Protein AF-A0A815CXD6-F1 (afdb_monomer_lite)

Structure (mmCIF, N/CA/C/O backbone):
data_AF-A0A815CXD6-F1
#
_entry.id   AF-A0A815CXD6-F1
#
loop_
_atom_site.group_PDB
_atom_site.id
_atom_site.type_symbol
_atom_site.label_atom_id
_atom_site.label_alt_id
_atom_site.label_comp_id
_atom_site.label_asym_id
_atom_site.label_entity_id
_atom_site.label_seq_id
_atom_site.pdbx_PDB_ins_code
_atom_site.Cartn_x
_atom_site.Cartn_y
_atom_site.Cartn_z
_atom_site.occupancy
_atom_site.B_iso_or_equiv
_atom_site.auth_seq_id
_atom_site.auth_comp_id
_atom_site.auth_asym_id
_atom_site.auth_atom_id
_atom_site.pdbx_PDB_model_num
ATOM 1 N N . MET A 1 1 ? 23.752 -20.949 32.524 1.00 29.34 1 MET A N 1
ATOM 2 C CA . MET A 1 1 ? 23.298 -20.102 31.402 1.00 29.34 1 MET A CA 1
ATOM 3 C C . MET A 1 1 ? 23.365 -18.663 31.886 1.00 29.34 1 MET A C 1
ATOM 5 O O . MET A 1 1 ? 22.862 -18.425 32.980 1.00 29.34 1 MET A O 1
ATOM 9 N N . PRO A 1 2 ? 24.076 -17.750 31.206 1.00 28.73 2 PRO A N 1
ATOM 10 C CA . PRO A 1 2 ? 24.090 -16.355 31.625 1.00 28.73 2 PRO A CA 1
ATOM 11 C C . PRO A 1 2 ? 22.700 -15.766 31.367 1.00 28.73 2 PRO A C 1
ATOM 13 O O . PRO A 1 2 ? 22.120 -16.030 30.318 1.00 28.73 2 PRO A O 1
ATOM 16 N N . LYS A 1 3 ? 22.155 -15.045 32.352 1.00 33.88 3 LYS A N 1
ATOM 17 C CA . LYS A 1 3 ? 20.887 -14.315 32.231 1.00 33.88 3 LYS A CA 1
ATOM 18 C C . LYS A 1 3 ? 21.016 -13.353 31.048 1.00 33.88 3 LYS A C 1
ATOM 20 O O . LYS A 1 3 ? 21.964 -12.574 31.011 1.00 33.88 3 LYS A O 1
ATOM 25 N N . THR A 1 4 ? 20.135 -13.494 30.066 1.00 35.34 4 THR A N 1
ATOM 26 C CA . THR A 1 4 ? 20.220 -12.826 28.762 1.00 35.34 4 THR A CA 1
ATOM 27 C C . THR A 1 4 ? 19.544 -11.453 28.737 1.00 35.34 4 THR A C 1
ATOM 29 O O . THR A 1 4 ? 19.610 -10.764 27.724 1.00 35.34 4 THR A O 1
ATOM 32 N N . ASP A 1 5 ? 18.978 -11.010 29.858 1.00 40.34 5 ASP A N 1
ATOM 33 C CA . ASP A 1 5 ? 18.515 -9.641 30.060 1.00 40.34 5 ASP A CA 1
ATOM 34 C C . ASP A 1 5 ? 19.597 -8.790 30.740 1.00 40.34 5 ASP A C 1
ATOM 36 O O . ASP A 1 5 ? 20.300 -9.237 31.655 1.00 40.34 5 ASP A O 1
ATOM 40 N N . VAL A 1 6 ? 19.720 -7.532 30.311 1.00 39.19 6 VAL A N 1
ATOM 41 C CA . VAL A 1 6 ? 20.547 -6.533 30.996 1.00 39.19 6 VAL A CA 1
ATOM 42 C C . VAL A 1 6 ? 20.030 -6.398 32.431 1.00 39.19 6 VAL A C 1
ATOM 44 O O . VAL A 1 6 ? 18.882 -6.019 32.662 1.00 39.19 6 VAL A O 1
ATOM 47 N N . VAL A 1 7 ? 20.877 -6.737 33.404 1.00 36.12 7 VAL A N 1
ATOM 48 C CA . VAL A 1 7 ? 20.556 -6.674 34.834 1.00 36.12 7 VAL A CA 1
ATOM 49 C C . VAL A 1 7 ? 20.125 -5.247 35.193 1.00 36.12 7 VAL A C 1
ATOM 51 O O . VAL A 1 7 ? 20.960 -4.346 35.204 1.00 36.12 7 VAL A O 1
ATOM 54 N N . GLY A 1 8 ? 18.838 -5.049 35.504 1.00 39.97 8 GLY A N 1
ATOM 55 C CA . GLY A 1 8 ? 18.313 -3.785 36.041 1.00 39.97 8 GLY A CA 1
ATOM 56 C C . GLY A 1 8 ? 17.145 -3.126 35.294 1.00 39.97 8 GLY A C 1
ATOM 57 O O . GLY A 1 8 ? 16.756 -2.034 35.699 1.00 39.97 8 GLY A O 1
ATOM 58 N N . HIS A 1 9 ? 16.582 -3.736 34.243 1.00 45.97 9 HIS A N 1
ATOM 59 C CA . HIS A 1 9 ? 15.453 -3.146 33.488 1.00 45.97 9 HIS A CA 1
ATOM 60 C C . HIS A 1 9 ? 14.089 -3.804 33.716 1.00 45.97 9 HIS A C 1
ATOM 62 O O . HIS A 1 9 ? 13.061 -3.250 33.310 1.00 45.97 9 HIS A O 1
ATOM 68 N N . ASP A 1 10 ? 14.065 -4.945 34.397 1.00 51.41 10 ASP A N 1
ATOM 69 C CA . ASP A 1 10 ? 12.816 -5.543 34.840 1.00 51.41 10 ASP A CA 1
ATOM 70 C C . ASP A 1 10 ? 12.321 -4.787 36.075 1.00 51.41 10 ASP A C 1
ATOM 72 O O . ASP A 1 10 ? 13.105 -4.453 36.973 1.00 51.41 10 ASP A O 1
ATOM 76 N N . ILE A 1 11 ? 11.017 -4.511 36.133 1.00 49.50 11 ILE A N 1
ATOM 77 C CA . ILE A 1 11 ? 10.385 -4.037 37.367 1.00 49.50 11 ILE A CA 1
ATOM 78 C C . ILE A 1 11 ? 10.562 -5.176 38.374 1.00 49.50 11 ILE A C 1
ATOM 80 O O . ILE A 1 11 ? 9.882 -6.198 38.295 1.00 49.50 11 ILE A O 1
ATOM 84 N N . ALA A 1 12 ? 11.564 -5.052 39.248 1.00 52.66 12 ALA A N 1
ATOM 85 C CA . ALA A 1 12 ? 11.880 -6.063 40.247 1.00 52.66 12 ALA A CA 1
ATOM 86 C C . ALA A 1 12 ? 10.606 -6.417 41.035 1.00 52.66 12 ALA A C 1
ATOM 88 O O . ALA A 1 12 ? 9.810 -5.518 41.284 1.00 52.66 12 ALA A O 1
ATOM 89 N N . TYR A 1 13 ? 10.461 -7.694 41.426 1.00 55.84 13 TYR A N 1
ATOM 90 C CA . TYR A 1 13 ? 9.370 -8.311 42.222 1.00 55.84 13 TYR A CA 1
ATOM 91 C C . TYR A 1 13 ? 8.423 -9.309 41.526 1.00 55.84 13 TYR A C 1
ATOM 93 O O . TYR A 1 13 ? 7.317 -9.529 42.015 1.00 55.84 13 TYR A O 1
ATOM 101 N N . PHE A 1 14 ? 8.854 -10.021 40.482 1.00 56.56 14 PHE A N 1
ATOM 102 C CA . PHE A 1 14 ? 8.150 -11.244 40.067 1.00 56.56 14 PHE A CA 1
ATOM 103 C C . PHE A 1 14 ? 9.027 -12.483 40.276 1.00 56.56 14 PHE A C 1
ATOM 105 O O . PHE A 1 14 ? 10.083 -12.625 39.669 1.00 56.56 14 PHE A O 1
ATOM 112 N N . GLU A 1 15 ? 8.597 -13.384 41.170 1.00 64.12 15 GLU A N 1
ATOM 113 C CA . GLU A 1 15 ? 9.198 -14.716 41.393 1.00 64.12 15 GLU A CA 1
ATOM 114 C C . GLU A 1 15 ? 8.717 -15.732 40.344 1.00 64.12 15 GLU A C 1
ATOM 116 O O . GLU A 1 15 ? 8.432 -16.893 40.643 1.00 64.12 15 GLU A O 1
ATOM 121 N N . CYS A 1 16 ? 8.538 -15.285 39.109 1.00 57.75 16 CYS A N 1
ATOM 122 C CA . CYS A 1 16 ? 7.993 -16.109 38.052 1.00 57.75 16 CYS A CA 1
ATOM 123 C C . CYS A 1 16 ? 8.602 -15.723 36.701 1.00 57.75 16 CYS A C 1
ATOM 125 O O . CYS A 1 16 ? 9.102 -14.613 36.540 1.00 57.75 16 CYS A O 1
ATOM 127 N N . GLY A 1 17 ? 8.559 -16.640 35.734 1.00 58.44 17 GLY A N 1
ATOM 128 C CA . GLY A 1 17 ? 9.066 -16.415 34.376 1.00 58.44 17 GLY A CA 1
ATOM 129 C C . GLY A 1 17 ? 10.146 -17.411 33.963 1.00 58.44 17 GLY A C 1
ATOM 130 O O . GLY A 1 17 ? 10.402 -18.401 34.653 1.00 58.44 17 GLY A O 1
ATOM 131 N N . GLU A 1 18 ? 10.762 -17.186 32.804 1.00 47.06 18 GLU A N 1
ATOM 132 C CA . GLU A 1 18 ? 11.782 -18.091 32.269 1.00 47.06 18 GLU A CA 1
ATOM 133 C C . GLU A 1 18 ? 13.016 -18.123 33.198 1.00 47.06 18 GLU A C 1
ATOM 135 O O . GLU A 1 18 ? 13.682 -17.115 33.423 1.00 47.06 18 GLU A O 1
ATOM 140 N N . GLY A 1 19 ? 13.290 -19.286 33.804 1.00 56.94 19 GLY A N 1
ATOM 141 C CA . GLY A 1 19 ? 14.336 -19.452 34.825 1.00 56.94 19 GLY A CA 1
ATOM 142 C C . GLY A 1 19 ? 13.854 -19.449 36.284 1.00 56.94 19 GLY A C 1
ATOM 143 O O . GLY A 1 19 ? 14.678 -19.657 37.176 1.00 56.94 19 GLY A O 1
ATOM 144 N N . TYR A 1 20 ? 12.551 -19.282 36.535 1.00 56.94 20 TYR A N 1
ATOM 145 C CA . TYR A 1 20 ? 11.912 -19.477 37.843 1.00 56.94 20 TYR A CA 1
ATOM 146 C C . TYR A 1 20 ? 11.121 -20.798 37.876 1.00 56.94 20 TYR A C 1
ATOM 148 O O . TYR A 1 20 ? 10.668 -21.286 36.841 1.00 56.94 20 TYR A O 1
ATOM 156 N N . GLU A 1 21 ? 10.934 -21.392 39.064 1.00 66.06 21 GLU A N 1
ATOM 157 C CA . GLU A 1 21 ? 10.128 -22.623 39.221 1.00 66.06 21 GLU A CA 1
ATOM 158 C C . GLU A 1 21 ? 8.647 -22.405 38.871 1.00 66.06 21 GLU A C 1
ATOM 160 O O . GLU A 1 21 ? 7.937 -23.344 38.505 1.00 66.06 21 GLU A O 1
ATOM 165 N N . ILE A 1 22 ? 8.183 -21.157 38.964 1.00 62.66 22 ILE A N 1
ATOM 166 C CA . ILE A 1 22 ? 6.793 -20.766 38.762 1.00 62.66 22 ILE A CA 1
ATOM 167 C C . ILE A 1 22 ? 6.684 -20.033 37.422 1.00 62.66 22 ILE A C 1
ATOM 169 O O . ILE A 1 22 ? 7.324 -19.005 37.200 1.00 62.66 22 ILE A O 1
ATOM 173 N N . LYS A 1 23 ? 5.845 -20.537 36.510 1.00 63.53 23 LYS A N 1
ATOM 174 C CA . LYS A 1 23 ? 5.443 -19.756 35.331 1.00 63.53 23 LYS A CA 1
ATOM 175 C C . LYS A 1 23 ? 4.596 -18.582 35.788 1.00 63.53 23 LYS A C 1
ATOM 177 O O . LYS A 1 23 ? 3.703 -18.768 36.614 1.00 63.53 23 LYS A O 1
ATOM 182 N N . CYS A 1 24 ? 4.860 -17.396 35.249 1.00 61.81 24 CYS A N 1
ATOM 183 C CA . CYS A 1 24 ? 4.044 -16.256 35.608 1.00 61.81 24 CYS A CA 1
ATOM 184 C C . CYS A 1 24 ? 2.592 -16.470 35.216 1.00 61.81 24 CYS A C 1
ATOM 186 O O . CYS A 1 24 ? 2.272 -16.925 34.119 1.00 61.81 24 CYS A O 1
ATOM 188 N N . ASP A 1 25 ? 1.726 -16.095 36.143 1.00 67.75 25 ASP A N 1
ATOM 189 C CA . ASP A 1 25 ? 0.329 -15.875 35.853 1.00 67.75 25 ASP A CA 1
ATOM 190 C C . ASP A 1 25 ? 0.230 -14.571 35.052 1.00 67.75 25 ASP A C 1
ATOM 192 O O . ASP A 1 25 ? 0.430 -13.477 35.589 1.00 67.75 25 ASP A O 1
ATOM 196 N N . ILE A 1 26 ? -0.009 -14.710 33.747 1.00 59.38 26 ILE A N 1
ATOM 197 C CA . ILE A 1 26 ? -0.112 -13.593 32.800 1.00 59.38 26 ILE A CA 1
ATOM 198 C C . ILE A 1 26 ? -1.175 -12.590 33.264 1.00 59.38 26 ILE A C 1
ATOM 200 O O . ILE A 1 26 ? -0.993 -11.385 33.101 1.00 59.38 26 ILE A O 1
ATOM 204 N N . GLU A 1 27 ? -2.245 -13.057 33.913 1.00 57.31 27 GLU A N 1
ATOM 205 C CA . GLU A 1 27 ? -3.315 -12.190 34.407 1.00 57.31 27 GLU A CA 1
ATOM 206 C C . GLU A 1 27 ? -2.822 -11.302 35.557 1.00 57.31 27 GLU A C 1
ATOM 208 O O . GLU A 1 27 ? -3.130 -10.111 35.604 1.00 57.31 27 GLU A O 1
ATOM 213 N N . LYS A 1 28 ? -1.989 -11.845 36.455 1.00 66.50 28 LYS A N 1
ATOM 214 C CA . LYS A 1 28 ? -1.384 -11.071 37.554 1.00 66.50 28 LYS A CA 1
ATOM 215 C C . LYS A 1 28 ? -0.347 -10.071 37.062 1.00 66.50 28 LYS A C 1
ATOM 217 O O . LYS A 1 28 ? -0.249 -8.985 37.627 1.00 66.50 28 LYS A O 1
ATOM 222 N N . LEU A 1 29 ? 0.413 -10.420 36.028 1.00 64.38 29 LEU A N 1
ATOM 223 C CA . LEU A 1 29 ? 1.367 -9.504 35.402 1.00 64.38 29 LEU A CA 1
ATOM 224 C C . LEU A 1 29 ? 0.674 -8.358 34.683 1.00 64.38 29 LEU A C 1
ATOM 226 O O . LEU A 1 29 ? 1.080 -7.213 34.857 1.00 64.38 29 LEU A O 1
ATOM 230 N N . ALA A 1 30 ? -0.384 -8.654 33.927 1.00 59.25 30 ALA A N 1
ATOM 231 C CA . ALA A 1 30 ? -1.203 -7.635 33.290 1.00 59.25 30 ALA A CA 1
ATOM 232 C C . ALA A 1 30 ? -1.804 -6.686 34.333 1.00 59.25 30 ALA A C 1
ATOM 234 O O . ALA A 1 30 ? -1.661 -5.471 34.215 1.00 59.25 30 ALA A O 1
ATOM 235 N N . ALA A 1 31 ? -2.385 -7.238 35.405 1.00 60.53 31 ALA A N 1
ATOM 236 C CA . ALA A 1 31 ? -2.923 -6.448 36.509 1.00 60.53 31 ALA A CA 1
ATOM 237 C C . ALA A 1 31 ? -1.848 -5.580 37.186 1.00 60.53 31 ALA A C 1
ATOM 239 O O . ALA A 1 31 ? -2.080 -4.402 37.452 1.00 60.53 31 ALA A O 1
ATOM 240 N N . HIS A 1 32 ? -0.654 -6.129 37.430 1.00 67.44 32 HIS A N 1
ATOM 241 C CA . HIS A 1 32 ? 0.437 -5.367 38.031 1.00 67.44 32 HIS A CA 1
ATOM 242 C C . HIS A 1 32 ? 0.957 -4.266 37.108 1.00 67.44 32 HIS A C 1
ATOM 244 O O . HIS A 1 32 ? 1.178 -3.149 37.573 1.00 67.44 32 HIS A O 1
ATOM 250 N N . CYS A 1 33 ? 1.129 -4.564 35.818 1.00 59.97 33 CYS A N 1
ATOM 251 C CA . CYS A 1 33 ? 1.546 -3.583 34.826 1.00 59.97 33 CYS A CA 1
ATOM 252 C C . CYS A 1 33 ? 0.577 -2.398 34.794 1.00 59.97 33 CYS A C 1
ATOM 254 O O . CYS A 1 33 ? 1.010 -1.257 34.843 1.00 59.97 33 CYS A O 1
ATOM 256 N N . ASN A 1 34 ? -0.729 -2.658 34.832 1.00 55.09 34 ASN A N 1
ATOM 257 C CA . ASN A 1 34 ? -1.733 -1.595 34.834 1.00 55.09 34 ASN A CA 1
ATOM 258 C C . ASN A 1 34 ? -1.707 -0.746 36.108 1.00 55.09 34 ASN A C 1
ATOM 260 O O . ASN A 1 34 ? -1.761 0.477 36.032 1.00 55.09 34 ASN A O 1
ATOM 264 N N . SER A 1 35 ? -1.534 -1.378 37.272 1.00 60.22 35 SER A N 1
ATOM 265 C CA . SER A 1 35 ? -1.425 -0.659 38.549 1.00 60.22 35 SER A CA 1
ATOM 266 C C . SER A 1 35 ? -0.130 0.152 38.699 1.00 60.22 35 SER A C 1
ATOM 268 O O . SER A 1 35 ? 0.012 0.935 39.639 1.00 60.22 35 SER A O 1
ATOM 270 N N . ASN A 1 36 ? 0.842 -0.057 37.806 1.00 61.88 36 ASN A N 1
ATOM 271 C CA . ASN A 1 36 ? 2.156 0.550 37.878 1.00 61.88 36 ASN A CA 1
ATOM 272 C C . ASN A 1 36 ? 2.325 1.585 36.751 1.00 61.88 36 ASN A C 1
ATOM 274 O O . ASN A 1 36 ? 2.542 1.196 35.604 1.00 61.88 36 ASN A O 1
ATOM 278 N N . PRO A 1 37 ? 2.325 2.899 37.049 1.00 61.28 37 PRO A N 1
ATOM 279 C CA . PRO A 1 37 ? 2.443 3.945 36.026 1.00 61.28 37 PRO A CA 1
ATOM 280 C C . PRO A 1 37 ? 3.774 3.911 35.253 1.00 61.28 37 PRO A C 1
ATOM 282 O O . PRO A 1 37 ? 3.912 4.586 34.237 1.00 61.28 37 PRO A O 1
ATOM 285 N N . TYR A 1 38 ? 4.755 3.131 35.719 1.00 61.69 38 TYR A N 1
ATOM 286 C CA . TYR A 1 38 ? 6.050 2.933 35.066 1.00 61.69 38 TYR A CA 1
ATOM 287 C C . TYR A 1 38 ? 6.110 1.676 34.188 1.00 61.69 38 TYR A C 1
ATOM 289 O O . TYR A 1 38 ? 7.136 1.421 33.550 1.00 61.69 38 TYR A O 1
ATOM 297 N N . CYS A 1 39 ? 5.053 0.859 34.169 1.00 58.56 39 CYS A N 1
ATOM 298 C CA . CYS A 1 39 ? 5.002 -0.307 33.306 1.00 58.56 39 CYS A CA 1
ATOM 299 C C . CYS A 1 39 ? 4.471 0.060 31.923 1.00 58.56 39 CYS A C 1
ATOM 301 O O . CYS A 1 39 ? 3.381 0.605 31.771 1.00 58.56 39 CYS A O 1
ATOM 303 N N . HIS A 1 40 ? 5.237 -0.292 30.892 1.00 55.28 40 HIS A N 1
ATOM 304 C CA . HIS A 1 40 ? 4.856 -0.055 29.501 1.00 55.28 40 HIS A CA 1
ATOM 305 C C . HIS A 1 40 ? 4.487 -1.340 28.748 1.00 55.28 40 HIS A C 1
ATOM 307 O O . HIS A 1 40 ? 4.209 -1.272 27.549 1.00 55.28 40 HIS A O 1
ATOM 313 N N . GLY A 1 41 ? 4.508 -2.491 29.426 1.00 60.03 41 GLY A N 1
ATOM 314 C CA . GLY A 1 41 ? 4.134 -3.804 28.904 1.00 60.03 41 GLY A CA 1
ATOM 315 C C . GLY A 1 41 ? 4.910 -4.947 29.574 1.00 60.03 41 GLY A C 1
ATOM 316 O O . GLY A 1 41 ? 5.783 -4.728 30.415 1.00 60.03 41 GLY A O 1
ATOM 317 N N . PHE A 1 42 ? 4.605 -6.179 29.177 1.00 56.62 42 PHE A N 1
ATOM 318 C CA . PHE A 1 42 ? 5.307 -7.402 29.579 1.00 56.62 42 PHE A CA 1
ATOM 319 C C . PHE A 1 42 ? 5.394 -8.363 28.386 1.00 56.62 42 PHE A C 1
ATOM 321 O O . PHE A 1 42 ? 4.551 -8.299 27.493 1.00 56.62 42 PHE A O 1
ATOM 328 N N . ASN A 1 43 ? 6.411 -9.226 28.357 1.00 55.25 43 ASN A N 1
ATOM 329 C CA . ASN A 1 43 ? 6.561 -10.273 27.335 1.00 55.25 43 ASN A CA 1
ATOM 330 C C . ASN A 1 43 ? 5.853 -11.585 27.758 1.00 55.25 43 ASN A C 1
ATOM 332 O O . ASN A 1 43 ? 5.420 -11.708 28.906 1.00 55.25 43 ASN A O 1
ATOM 336 N N . THR A 1 44 ? 5.733 -12.589 26.872 1.00 51.38 44 THR A N 1
ATOM 337 C CA . THR A 1 44 ? 5.054 -13.865 27.212 1.00 51.38 44 THR A CA 1
ATOM 338 C C . THR A 1 44 ? 5.831 -14.687 28.238 1.00 51.38 44 THR A C 1
ATOM 340 O O . THR A 1 44 ? 5.253 -15.502 28.960 1.00 51.38 44 THR A O 1
ATOM 343 N N . ASN A 1 45 ? 7.125 -14.401 28.376 1.00 53.38 45 ASN A N 1
ATOM 344 C CA . ASN A 1 45 ? 7.973 -14.902 29.453 1.00 53.38 45 ASN A CA 1
ATOM 345 C C . ASN A 1 45 ? 7.676 -14.282 30.828 1.00 53.38 45 ASN A C 1
ATOM 347 O O . ASN A 1 45 ? 8.202 -14.754 31.836 1.00 53.38 45 ASN A O 1
ATOM 351 N N . GLY A 1 46 ? 6.816 -13.268 30.889 1.00 49.94 46 GLY A N 1
ATOM 352 C CA . GLY A 1 46 ? 6.325 -12.679 32.121 1.00 49.94 46 GLY A CA 1
ATOM 353 C C . GLY A 1 46 ? 7.229 -11.623 32.755 1.00 49.94 46 GLY A C 1
ATOM 354 O O . GLY A 1 46 ? 7.061 -11.289 33.925 1.00 49.94 46 GLY A O 1
ATOM 355 N N . LEU A 1 47 ? 8.180 -11.079 31.999 1.00 55.38 47 LEU A N 1
ATOM 356 C CA . LEU A 1 47 ? 9.030 -9.983 32.449 1.00 55.38 47 LEU A CA 1
ATOM 357 C C . LEU A 1 47 ? 8.364 -8.646 32.114 1.00 55.38 47 LEU A C 1
ATOM 359 O O . LEU A 1 47 ? 8.121 -8.332 30.946 1.00 55.38 47 LEU A O 1
ATOM 363 N N . LEU A 1 48 ? 8.079 -7.854 33.149 1.00 49.09 48 LEU A N 1
ATOM 364 C CA . LEU A 1 48 ? 7.609 -6.475 33.020 1.00 49.09 48 LEU A CA 1
ATOM 365 C C . LEU A 1 48 ? 8.748 -5.591 32.524 1.00 49.09 48 LEU A C 1
ATOM 367 O O . LEU A 1 48 ? 9.802 -5.529 33.160 1.00 49.09 48 LEU A O 1
ATOM 371 N N . LYS A 1 49 ? 8.523 -4.862 31.432 1.00 54.88 49 LYS A N 1
ATOM 372 C CA . LYS A 1 49 ? 9.511 -3.932 30.885 1.00 54.88 49 LYS A CA 1
ATOM 373 C C . LYS A 1 49 ? 9.165 -2.505 31.313 1.00 54.88 49 LYS A C 1
ATOM 375 O O . LYS A 1 49 ? 8.061 -2.011 31.068 1.00 54.88 49 LYS A O 1
ATOM 380 N N . SER A 1 50 ? 10.126 -1.846 31.964 1.00 45.22 50 SER A N 1
ATOM 381 C CA . SER A 1 50 ? 10.069 -0.413 32.274 1.00 45.22 50 SER A CA 1
ATOM 382 C C . SER A 1 50 ? 10.938 0.377 31.299 1.00 45.22 50 SER A C 1
ATOM 384 O O . SER A 1 50 ? 11.988 -0.095 30.864 1.00 45.22 50 SER A O 1
ATOM 386 N N . CYS A 1 51 ? 10.520 1.595 30.956 1.00 43.53 51 CYS A N 1
ATOM 387 C CA . CYS A 1 51 ? 11.377 2.542 30.255 1.00 43.53 51 CYS A CA 1
ATOM 388 C C . CYS A 1 51 ? 12.097 3.368 31.319 1.00 43.53 51 CYS A C 1
ATOM 390 O O . CYS A 1 51 ? 11.631 4.437 31.706 1.00 43.53 51 CYS A O 1
ATOM 392 N N . THR A 1 52 ? 13.220 2.880 31.844 1.00 40.72 52 THR A N 1
ATOM 393 C CA . THR A 1 52 ? 14.086 3.754 32.642 1.00 40.72 52 THR A CA 1
ATOM 394 C C . THR A 1 52 ? 14.722 4.811 31.740 1.00 40.72 52 THR A C 1
ATOM 396 O O . THR A 1 52 ? 15.224 4.501 30.659 1.00 40.72 52 THR A O 1
ATOM 399 N N . SER A 1 53 ? 14.698 6.065 32.196 1.00 40.25 53 SER A N 1
ATOM 400 C CA . SER A 1 53 ? 15.344 7.223 31.571 1.00 40.25 53 SER A CA 1
ATOM 401 C C . SER A 1 53 ? 16.797 6.908 31.195 1.00 40.25 53 SER A C 1
ATOM 403 O O . SER A 1 53 ? 17.618 6.650 32.076 1.00 40.25 53 SER A O 1
ATOM 405 N N . GLY A 1 54 ? 17.101 6.909 29.897 1.00 44.44 54 GLY A N 1
ATOM 406 C CA . GLY A 1 54 ? 18.418 6.559 29.351 1.00 44.44 54 GLY A CA 1
ATOM 407 C C . GLY A 1 54 ? 18.359 5.745 28.056 1.00 44.44 54 GLY A C 1
ATOM 408 O O . GLY A 1 54 ? 19.368 5.607 27.372 1.00 44.44 54 GLY A O 1
ATOM 409 N N . CYS A 1 55 ? 17.184 5.233 27.683 1.00 42.47 55 CYS A N 1
ATOM 410 C CA . CYS A 1 55 ? 16.950 4.655 26.363 1.00 42.47 55 CYS A CA 1
ATOM 411 C C . CYS A 1 55 ? 16.638 5.761 25.347 1.00 42.47 55 CYS A C 1
ATOM 413 O O . CYS A 1 55 ? 15.492 5.930 24.934 1.00 42.47 55 CYS A O 1
ATOM 415 N N . ASP A 1 56 ? 17.657 6.528 24.963 1.00 40.16 56 ASP A N 1
ATOM 416 C CA . ASP A 1 56 ? 17.549 7.487 23.865 1.00 40.16 56 ASP A CA 1
ATOM 417 C C . ASP A 1 56 ? 17.326 6.725 22.546 1.00 40.16 56 ASP A C 1
ATOM 419 O O . ASP A 1 56 ? 18.268 6.239 21.927 1.00 40.16 56 ASP A O 1
ATOM 423 N N . VAL A 1 57 ? 16.046 6.562 22.189 1.00 43.50 57 VAL A N 1
ATOM 424 C CA . VAL A 1 57 ? 15.405 6.528 20.849 1.00 43.50 57 VAL A CA 1
ATOM 425 C C . VAL A 1 57 ? 15.986 5.592 19.761 1.00 43.50 57 VAL A C 1
ATOM 427 O O . VAL A 1 57 ? 15.468 5.536 18.653 1.00 43.50 57 VAL A O 1
ATOM 430 N N . GLY A 1 58 ? 17.021 4.802 20.034 1.00 41.16 58 GLY A N 1
ATOM 431 C CA . GLY A 1 58 ? 17.778 4.121 18.983 1.00 41.16 58 GLY A CA 1
ATOM 432 C C . GLY A 1 58 ? 17.382 2.674 18.718 1.00 41.16 58 GLY A C 1
ATOM 433 O O . GLY A 1 58 ? 16.981 2.336 17.612 1.00 41.16 58 GLY A O 1
ATOM 434 N N . CYS A 1 59 ? 17.578 1.779 19.686 1.00 38.16 59 CYS A N 1
ATOM 435 C CA . CYS A 1 59 ? 17.614 0.332 19.430 1.00 38.16 59 CYS A CA 1
ATOM 436 C C . CYS A 1 59 ? 17.418 -0.474 20.725 1.00 38.16 59 CYS A C 1
ATOM 438 O O . CYS A 1 59 ? 18.262 -1.293 21.082 1.00 38.16 59 CYS A O 1
ATOM 440 N N . CYS A 1 60 ? 16.319 -0.287 21.457 1.00 36.09 60 CYS A N 1
ATOM 441 C CA . CYS A 1 60 ? 15.997 -1.193 22.569 1.00 36.09 60 CYS A CA 1
ATOM 442 C C . CYS A 1 60 ? 15.408 -2.523 22.079 1.00 36.09 60 CYS A C 1
ATOM 444 O O . CYS A 1 60 ? 14.365 -2.930 22.567 1.00 36.09 60 CYS A O 1
ATOM 446 N N . TYR A 1 61 ? 16.067 -3.189 21.128 1.00 44.31 61 TYR A N 1
ATOM 447 C CA . TYR A 1 61 ? 15.857 -4.606 20.831 1.00 44.31 61 TYR A CA 1
ATOM 448 C C . TYR A 1 61 ? 17.180 -5.207 20.352 1.00 44.31 61 TYR A C 1
ATOM 450 O O . TYR A 1 61 ? 17.579 -5.046 19.200 1.00 44.31 61 TYR A O 1
ATOM 458 N N . ASP A 1 62 ? 17.865 -5.911 21.250 1.00 38.94 62 ASP A N 1
ATOM 459 C CA . ASP A 1 62 ? 18.816 -6.940 20.848 1.00 38.94 62 ASP A CA 1
ATOM 460 C C . ASP A 1 62 ? 17.992 -8.074 20.216 1.00 38.94 62 ASP A C 1
ATOM 462 O O . ASP A 1 62 ? 17.276 -8.810 20.893 1.00 38.94 62 ASP A O 1
ATOM 466 N N . VAL A 1 63 ? 18.026 -8.148 18.885 1.00 35.91 63 VAL A N 1
ATOM 467 C CA . VAL A 1 63 ? 17.223 -9.027 18.009 1.00 35.91 63 VAL A CA 1
ATOM 468 C C . VAL A 1 63 ? 17.551 -10.522 18.158 1.00 35.91 63 VAL A C 1
ATOM 470 O O . VAL A 1 63 ? 17.167 -11.340 17.324 1.00 35.91 63 VAL A O 1
ATOM 473 N N . THR A 1 64 ? 18.269 -10.904 19.211 1.00 34.88 64 THR A N 1
ATOM 474 C CA . THR A 1 64 ? 18.607 -12.296 19.518 1.00 34.88 64 THR A CA 1
ATOM 475 C C . THR A 1 64 ? 17.599 -12.986 20.439 1.00 34.88 64 THR A C 1
ATOM 477 O O . THR A 1 64 ? 17.738 -14.185 20.677 1.00 34.88 64 THR A O 1
ATOM 480 N N . GLN A 1 65 ? 16.573 -12.285 20.936 1.00 38.78 65 GLN A N 1
ATOM 481 C CA . GLN A 1 65 ? 15.603 -12.849 21.880 1.00 38.78 65 GLN A CA 1
ATOM 482 C C . GLN A 1 65 ? 14.155 -12.604 21.439 1.00 38.78 65 GLN A C 1
ATOM 484 O O . GLN A 1 65 ? 13.791 -11.508 21.021 1.00 38.78 65 GLN A O 1
ATOM 489 N N . ASN A 1 66 ? 13.364 -13.679 21.500 1.00 34.94 66 ASN A N 1
ATOM 490 C CA . ASN A 1 66 ? 11.983 -13.808 21.036 1.00 34.94 66 ASN A CA 1
ATOM 491 C C . ASN A 1 66 ? 11.125 -12.578 21.380 1.00 34.94 66 ASN A C 1
ATOM 493 O O . ASN A 1 66 ? 10.857 -12.293 22.547 1.00 34.94 66 ASN A O 1
ATOM 497 N N . ALA A 1 67 ? 10.702 -11.843 20.349 1.00 35.06 67 ALA A N 1
ATOM 498 C CA . ALA A 1 67 ? 9.785 -10.722 20.486 1.00 35.06 67 ALA A CA 1
ATOM 499 C C . ALA A 1 67 ? 8.370 -11.255 20.736 1.00 35.06 67 ALA A C 1
ATOM 501 O O . ALA A 1 67 ? 7.634 -11.585 19.808 1.00 35.06 67 ALA A O 1
ATOM 502 N N . ASP A 1 68 ? 8.018 -11.366 22.007 1.00 38.44 68 ASP A N 1
ATOM 503 C CA . ASP A 1 68 ? 6.677 -11.722 22.440 1.00 38.44 68 ASP A CA 1
ATOM 504 C C . ASP A 1 68 ? 5.720 -10.520 22.447 1.00 38.44 68 ASP A C 1
ATOM 506 O O . ASP A 1 68 ? 6.130 -9.367 22.585 1.00 38.44 68 ASP A O 1
ATOM 510 N N . LEU A 1 69 ? 4.425 -10.825 22.335 1.00 40.28 69 LEU A N 1
ATOM 511 C CA . LEU A 1 69 ? 3.289 -9.903 22.311 1.00 40.28 69 LEU A CA 1
ATOM 512 C C . LEU A 1 69 ? 3.198 -9.054 23.596 1.00 40.28 69 LEU A C 1
ATOM 514 O O . LEU A 1 69 ? 3.059 -9.595 24.691 1.00 40.28 69 LEU A O 1
ATOM 518 N N . TYR A 1 70 ? 3.210 -7.726 23.449 1.00 44.12 70 TYR A N 1
ATOM 519 C CA . TYR A 1 70 ? 3.010 -6.766 24.539 1.00 44.12 70 TYR A CA 1
ATOM 520 C C . TYR A 1 70 ? 1.554 -6.277 24.565 1.00 44.12 70 TYR A C 1
ATOM 522 O O . TYR A 1 70 ? 1.060 -5.762 23.564 1.00 44.12 70 TYR A O 1
ATOM 530 N N . ILE A 1 71 ? 0.884 -6.367 25.719 1.00 44.78 71 ILE A N 1
ATOM 531 C CA . ILE A 1 71 ? -0.408 -5.704 25.966 1.00 44.78 71 ILE A CA 1
ATOM 532 C C . ILE A 1 71 ? -0.121 -4.369 26.670 1.00 44.78 71 ILE A C 1
ATOM 534 O O . ILE A 1 71 ? 0.423 -4.357 27.774 1.00 44.78 71 ILE A O 1
ATOM 538 N N . ARG A 1 72 ? -0.450 -3.241 26.027 1.00 46.69 72 ARG A N 1
ATOM 539 C CA . ARG A 1 72 ? -0.392 -1.887 26.615 1.00 46.69 72 ARG A CA 1
ATOM 540 C C . ARG A 1 72 ? -1.788 -1.414 27.035 1.00 46.69 72 ARG A C 1
ATOM 542 O O . ARG A 1 72 ? -2.770 -1.810 26.414 1.00 46.69 72 ARG A O 1
ATOM 549 N N . LYS A 1 73 ? -1.849 -0.506 28.024 1.00 43.66 73 LYS A N 1
ATOM 550 C CA . LYS A 1 73 ? -2.999 0.387 28.295 1.00 43.66 73 LYS A CA 1
ATOM 551 C C . LYS A 1 73 ? -3.297 1.133 26.982 1.00 43.66 73 LYS A C 1
ATOM 553 O O . LYS A 1 73 ? -2.504 1.976 26.566 1.00 43.66 73 LYS A O 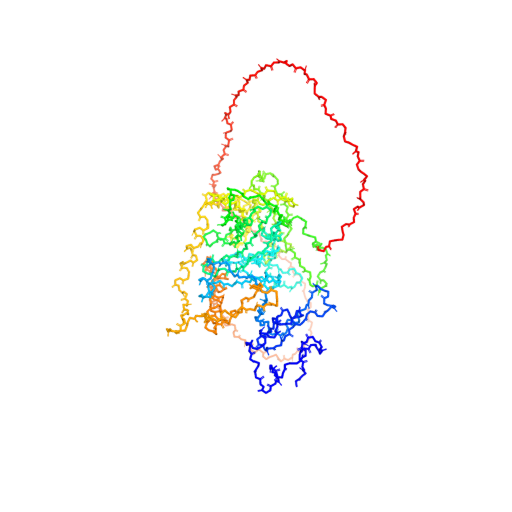1
ATOM 558 N N . GLY A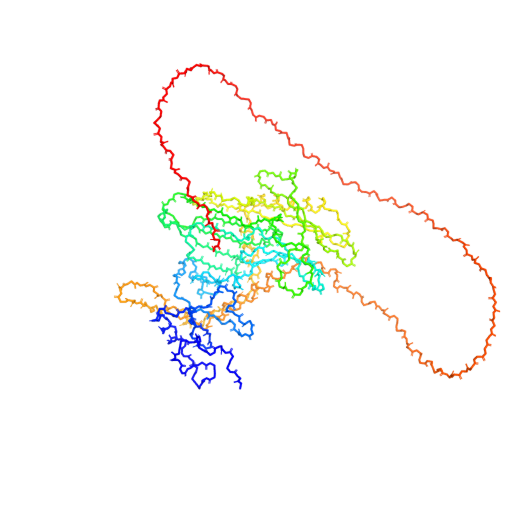 1 74 ? -4.341 0.729 26.263 1.00 53.91 74 GLY A N 1
ATOM 559 C CA . GLY A 1 74 ? -4.649 1.202 24.911 1.00 53.91 74 GLY A CA 1
ATOM 560 C C . GLY A 1 74 ? -6.137 1.486 24.761 1.00 53.91 74 GLY A C 1
ATOM 561 O O . GLY A 1 74 ? -6.949 0.913 25.488 1.00 53.91 74 GLY A O 1
ATOM 562 N N . PHE A 1 75 ? -6.504 2.375 23.832 1.00 66.00 75 PHE A N 1
ATOM 563 C CA . PHE A 1 75 ? -7.916 2.657 23.580 1.00 66.00 75 PHE A CA 1
ATOM 564 C C . PHE A 1 75 ? -8.627 1.399 23.085 1.00 66.00 75 PHE A C 1
ATOM 566 O O . PHE A 1 75 ? -8.035 0.535 22.418 1.00 66.00 75 PHE A O 1
ATOM 573 N N . LEU A 1 76 ? -9.922 1.331 23.382 1.00 77.81 76 LEU A N 1
ATOM 574 C CA . LEU A 1 76 ? -10.779 0.275 22.876 1.00 77.81 76 LEU A CA 1
ATOM 575 C C . LEU A 1 76 ? -10.713 0.223 21.353 1.00 77.81 76 LEU A C 1
ATOM 577 O O . LEU A 1 76 ? -10.733 1.273 20.703 1.00 77.81 76 LEU A O 1
ATOM 581 N N . PRO A 1 77 ? -10.631 -0.983 20.771 1.00 86.94 77 PRO A N 1
ATOM 582 C CA . PRO A 1 77 ? -10.767 -1.100 19.338 1.00 86.94 77 PRO A CA 1
ATOM 583 C C . PRO A 1 77 ? -12.132 -0.554 18.906 1.00 86.94 77 PRO A C 1
ATOM 585 O O . PRO A 1 77 ? -13.102 -0.666 19.660 1.00 86.94 77 PRO A O 1
ATOM 588 N N . PRO A 1 78 ? -12.238 -0.008 17.687 1.00 91.38 78 PRO A N 1
ATOM 589 C CA . PRO A 1 78 ? -13.523 0.422 17.167 1.00 91.38 78 PRO A CA 1
ATOM 590 C C . PRO A 1 78 ? -14.557 -0.710 17.179 1.00 91.38 78 PRO A C 1
ATOM 592 O O . PRO A 1 78 ? -14.225 -1.857 16.868 1.00 91.38 78 PRO A O 1
ATOM 595 N N . ASP A 1 79 ? -15.816 -0.385 17.478 1.00 90.50 79 ASP A N 1
ATOM 596 C CA . ASP A 1 79 ? -16.888 -1.382 17.614 1.00 90.50 79 ASP A CA 1
ATOM 597 C C . ASP A 1 79 ? -17.045 -2.266 16.370 1.00 90.50 79 ASP A C 1
ATOM 599 O O . ASP A 1 79 ? -17.264 -3.474 16.462 1.00 90.50 79 ASP A O 1
ATOM 603 N N . ASP A 1 80 ? -16.878 -1.681 15.183 1.00 94.06 80 ASP A N 1
ATOM 604 C CA . ASP A 1 80 ? -16.960 -2.392 13.910 1.00 94.06 80 ASP A CA 1
ATOM 605 C C . ASP A 1 80 ? -15.747 -3.301 13.634 1.00 94.06 80 ASP A C 1
ATOM 607 O O . ASP A 1 80 ? -15.812 -4.156 12.751 1.00 94.06 80 ASP A O 1
ATOM 611 N N . TRP A 1 81 ? -14.657 -3.167 14.398 1.00 93.94 81 TRP A N 1
ATOM 612 C CA . TRP A 1 81 ? -13.494 -4.060 14.350 1.00 93.94 81 TRP A CA 1
ATOM 613 C C . TRP A 1 81 ? -13.576 -5.189 15.372 1.00 93.94 81 TRP A C 1
ATOM 615 O O . TRP A 1 81 ? -12.906 -6.203 15.184 1.00 93.94 81 TRP A O 1
ATOM 625 N N . LEU A 1 82 ? -14.401 -5.066 16.419 1.00 88.31 82 LEU A N 1
ATOM 626 C CA . LEU A 1 82 ? -14.490 -6.057 17.498 1.00 88.31 82 LEU A CA 1
ATOM 627 C C . LEU A 1 82 ? -14.733 -7.471 16.974 1.00 88.31 82 LEU A C 1
ATOM 629 O O . LEU A 1 82 ? -14.094 -8.413 17.431 1.00 88.31 82 LEU A O 1
ATOM 633 N N . ASN A 1 83 ? -15.621 -7.634 15.992 1.00 89.38 83 ASN A N 1
ATOM 634 C CA . ASN A 1 83 ? -15.869 -8.950 15.413 1.00 89.38 83 ASN A CA 1
ATOM 635 C C . ASN A 1 83 ? -14.629 -9.507 14.697 1.00 89.38 83 ASN A C 1
ATOM 637 O O . ASN A 1 83 ? -14.296 -10.675 14.873 1.00 89.38 83 ASN A O 1
ATOM 641 N N . ASP A 1 84 ? -13.930 -8.693 13.907 1.00 91.69 84 ASP A N 1
ATOM 642 C CA . ASP A 1 84 ? -12.724 -9.138 13.204 1.00 91.69 84 ASP A CA 1
ATOM 643 C C . ASP A 1 84 ? -11.594 -9.447 14.199 1.00 91.69 84 ASP A C 1
ATOM 645 O O . ASP A 1 84 ? -10.891 -10.442 14.031 1.00 91.69 84 ASP A O 1
ATOM 649 N N . ILE A 1 85 ? -11.457 -8.658 15.270 1.00 88.44 85 ILE A N 1
ATOM 650 C CA . ILE A 1 85 ? -10.487 -8.898 16.349 1.00 88.44 85 ILE A CA 1
ATOM 651 C C . ILE A 1 85 ? -10.807 -10.205 17.052 1.00 88.44 85 ILE A C 1
ATOM 653 O O . ILE A 1 85 ? -9.942 -11.065 17.140 1.00 88.44 85 ILE A O 1
ATOM 657 N N . ASN A 1 86 ? -12.052 -10.391 17.487 1.00 83.88 86 ASN A N 1
ATOM 658 C CA . ASN A 1 86 ? -12.466 -11.567 18.247 1.00 83.88 86 ASN A CA 1
ATOM 659 C C . ASN A 1 86 ? -12.363 -12.866 17.441 1.00 83.88 86 ASN A C 1
ATOM 661 O O . ASN A 1 86 ? -12.278 -13.927 18.043 1.00 83.88 86 ASN A O 1
ATOM 665 N N . ASN A 1 87 ? -12.345 -12.794 16.108 1.00 86.75 87 ASN A N 1
ATOM 666 C CA . ASN A 1 87 ? -12.132 -13.944 15.224 1.00 86.75 87 ASN A CA 1
ATOM 667 C C . ASN A 1 87 ? -10.686 -14.036 14.693 1.00 86.75 87 ASN A C 1
ATOM 669 O O . ASN A 1 87 ? -10.410 -14.812 13.780 1.00 86.75 87 ASN A O 1
ATOM 673 N N . GLY A 1 88 ? -9.762 -13.215 15.200 1.00 88.88 88 GLY A N 1
ATOM 674 C CA . GLY A 1 88 ? -8.363 -13.199 14.771 1.00 88.88 88 GLY A CA 1
ATOM 675 C C . GLY A 1 88 ? -8.150 -12.815 13.302 1.00 88.88 88 GLY A C 1
ATOM 676 O O . GLY A 1 88 ? -7.153 -13.215 12.706 1.00 88.88 88 GLY A O 1
ATOM 677 N N . ARG A 1 89 ? -9.083 -12.075 12.690 1.00 93.06 89 ARG A N 1
ATOM 678 C CA . ARG A 1 89 ? -9.052 -11.628 11.280 1.00 93.06 89 ARG A CA 1
ATOM 679 C C . ARG A 1 89 ? -8.316 -10.307 11.069 1.00 93.06 89 ARG A C 1
ATOM 681 O O . ARG A 1 89 ? -8.032 -9.930 9.929 1.00 93.06 89 ARG A O 1
ATOM 688 N N . ILE A 1 90 ? -8.017 -9.605 12.155 1.00 93.75 90 ILE A N 1
ATOM 689 C CA . ILE A 1 90 ? -7.235 -8.373 12.161 1.00 93.75 90 ILE A CA 1
ATOM 690 C C . ILE A 1 90 ? -6.173 -8.448 13.259 1.00 93.75 90 ILE A C 1
ATOM 692 O O . ILE A 1 90 ? -6.440 -8.905 14.374 1.00 93.75 90 ILE A O 1
ATOM 696 N N . LEU A 1 91 ? -4.973 -7.972 12.939 1.00 91.31 91 LEU A N 1
ATOM 697 C CA . LEU A 1 91 ? -3.952 -7.645 13.925 1.00 91.31 91 LEU A CA 1
ATOM 698 C C . LEU A 1 91 ? -4.144 -6.187 14.342 1.00 91.31 91 LEU A C 1
ATOM 700 O O . LEU A 1 91 ? -3.707 -5.284 13.631 1.00 91.31 91 LEU A O 1
ATOM 704 N N . TYR A 1 92 ? -4.858 -5.969 15.445 1.00 90.06 92 TYR A N 1
ATOM 705 C CA . TYR A 1 92 ? -5.111 -4.641 16.004 1.00 90.06 92 TYR A CA 1
ATOM 706 C C . TYR A 1 92 ? -3.975 -4.206 16.928 1.00 90.06 92 TYR A C 1
ATOM 708 O O . TYR A 1 92 ? -3.478 -5.007 17.719 1.00 90.06 92 TYR A O 1
ATOM 716 N N . ALA A 1 93 ? -3.617 -2.925 16.868 1.00 84.50 93 ALA A N 1
ATOM 717 C CA . ALA A 1 93 ? -2.709 -2.314 17.824 1.00 84.50 93 ALA A CA 1
ATOM 718 C C . ALA A 1 93 ? -3.081 -0.856 18.112 1.00 84.50 93 ALA A C 1
ATOM 720 O O . ALA A 1 93 ? -3.402 -0.076 17.204 1.00 84.50 93 ALA A O 1
ATOM 721 N N . ASN A 1 94 ? -3.003 -0.495 19.392 1.00 80.31 94 ASN A N 1
ATOM 722 C CA . ASN A 1 94 ? -3.116 0.873 19.871 1.00 80.31 94 ASN A CA 1
ATOM 723 C C . ASN A 1 94 ? -2.342 1.053 21.200 1.00 80.31 94 ASN A C 1
ATOM 725 O O . ASN A 1 94 ? -2.671 0.367 22.170 1.00 80.31 94 ASN A O 1
ATOM 729 N N . PRO A 1 95 ? -1.327 1.937 21.273 1.00 80.69 95 PRO A N 1
ATOM 730 C CA . PRO A 1 95 ? -0.815 2.757 20.174 1.00 80.69 95 PRO A CA 1
ATOM 731 C C . PRO A 1 95 ? -0.305 1.894 19.020 1.00 80.69 95 PRO A C 1
ATOM 733 O O . PRO A 1 95 ? -0.055 0.697 19.178 1.00 80.69 95 PRO A O 1
ATOM 736 N N . GLU A 1 96 ? -0.191 2.497 17.843 1.00 84.88 96 GLU A N 1
ATOM 737 C CA . GLU A 1 96 ? 0.437 1.825 16.712 1.00 84.88 96 GLU A CA 1
ATOM 738 C C . GLU A 1 96 ? 1.844 1.343 17.096 1.00 84.88 96 GLU A C 1
ATOM 740 O O . GLU A 1 96 ? 2.568 2.059 17.802 1.00 84.88 96 GLU A O 1
ATOM 745 N N . PRO A 1 97 ? 2.243 0.128 16.679 1.00 79.88 97 PRO A N 1
ATOM 746 C CA . PRO A 1 97 ? 3.557 -0.382 17.002 1.00 79.88 97 PRO A CA 1
ATOM 747 C C . PRO A 1 97 ? 4.654 0.508 16.420 1.00 79.88 97 PRO A C 1
ATOM 749 O O . PRO A 1 97 ? 4.490 1.181 15.403 1.00 79.88 97 PRO A O 1
ATOM 752 N N . HIS A 1 98 ? 5.821 0.452 17.056 1.00 78.19 98 HIS A N 1
ATOM 753 C CA . HIS A 1 98 ? 7.025 1.076 16.526 1.00 78.19 98 HIS A CA 1
ATOM 754 C C . HIS A 1 98 ? 7.296 0.602 15.089 1.00 78.19 98 HIS A C 1
ATOM 756 O O . HIS A 1 98 ? 7.002 -0.547 14.755 1.00 78.19 98 HIS A O 1
ATOM 762 N N . PHE A 1 99 ? 7.910 1.449 14.257 1.00 70.38 99 PHE A N 1
ATOM 763 C CA . PHE A 1 99 ? 8.046 1.200 12.815 1.00 70.38 99 PHE A CA 1
ATOM 764 C C . PHE A 1 99 ? 8.705 -0.149 12.463 1.00 70.38 99 PHE A C 1
ATOM 766 O O . PHE A 1 99 ? 8.387 -0.734 11.433 1.00 70.38 99 PHE A O 1
ATOM 773 N N . CYS A 1 100 ? 9.579 -0.677 13.331 1.00 68.81 100 CYS A N 1
ATOM 774 C CA . CYS A 1 100 ? 10.216 -1.993 13.173 1.00 68.81 100 CYS A CA 1
ATOM 775 C C . CYS A 1 100 ? 9.241 -3.181 13.227 1.00 68.81 100 CYS A C 1
ATOM 777 O O . CYS A 1 100 ? 9.590 -4.270 12.783 1.00 68.81 100 CYS A O 1
ATOM 779 N N . PHE A 1 101 ? 8.054 -2.986 13.798 1.00 78.06 101 PHE A N 1
ATOM 780 C CA . PHE A 1 101 ? 7.014 -4.003 13.958 1.00 78.06 101 PHE A CA 1
ATOM 781 C C . PHE A 1 101 ? 5.760 -3.670 13.144 1.00 78.06 101 PHE A C 1
ATOM 783 O O . PHE A 1 101 ? 4.716 -4.296 13.334 1.00 78.06 101 PHE A O 1
ATOM 790 N N . LEU A 1 102 ? 5.840 -2.676 12.253 1.00 85.19 102 LEU A N 1
ATOM 791 C CA . LEU A 1 102 ? 4.759 -2.431 11.315 1.00 85.19 102 LEU A CA 1
ATOM 792 C C . LEU A 1 102 ? 4.634 -3.627 10.360 1.00 85.19 102 LEU A C 1
ATOM 794 O O . LEU A 1 102 ? 5.643 -4.178 9.913 1.00 85.19 102 LEU A O 1
ATOM 798 N N . PRO A 1 103 ? 3.401 -4.052 10.056 1.00 93.06 103 PRO A N 1
ATOM 799 C CA . PRO A 1 103 ? 3.168 -5.211 9.211 1.00 93.06 103 PRO A CA 1
ATOM 800 C C . PRO A 1 103 ? 3.549 -4.928 7.758 1.00 93.06 103 PRO A C 1
ATOM 802 O O . PRO A 1 103 ? 3.491 -3.789 7.297 1.00 93.06 103 PRO A O 1
ATOM 805 N N . GLU A 1 104 ? 3.864 -5.975 7.000 1.00 94.31 104 GLU A N 1
ATOM 806 C CA . GLU A 1 104 ? 4.046 -5.854 5.553 1.00 94.31 104 GLU A CA 1
ATOM 807 C C . GLU A 1 104 ? 2.708 -5.944 4.815 1.00 94.31 104 GLU A C 1
ATOM 809 O O . GLU A 1 104 ? 1.823 -6.732 5.163 1.00 94.31 104 GLU A O 1
ATOM 814 N N . ILE A 1 105 ? 2.588 -5.167 3.743 1.00 96.62 105 ILE A N 1
ATOM 815 C CA . ILE A 1 105 ? 1.532 -5.269 2.740 1.00 96.62 105 ILE A CA 1
ATOM 816 C C . ILE A 1 105 ? 2.141 -5.665 1.399 1.00 96.62 105 ILE A C 1
ATOM 818 O O . ILE A 1 105 ? 3.097 -5.048 0.927 1.00 96.62 105 ILE A O 1
ATOM 822 N N . ALA A 1 106 ? 1.615 -6.737 0.804 1.00 97.50 106 ALA A N 1
ATOM 823 C CA . ALA A 1 106 ? 2.163 -7.342 -0.404 1.00 97.50 106 ALA A CA 1
ATOM 824 C C . ALA A 1 106 ? 1.100 -8.112 -1.205 1.00 97.50 106 ALA A C 1
ATOM 826 O O . ALA A 1 106 ? 0.046 -8.474 -0.684 1.00 97.50 106 ALA A O 1
ATOM 827 N N . ASN A 1 107 ? 1.393 -8.376 -2.478 1.00 97.50 107 ASN A N 1
ATOM 828 C CA . ASN A 1 107 ? 0.563 -9.183 -3.388 1.00 97.50 107 ASN A CA 1
ATOM 829 C C . ASN A 1 107 ? 1.399 -10.163 -4.240 1.00 97.50 107 ASN A C 1
ATOM 831 O O . ASN A 1 107 ? 1.028 -10.536 -5.353 1.00 97.50 107 ASN A O 1
ATOM 835 N N . GLY A 1 108 ? 2.601 -10.483 -3.769 1.00 96.50 108 GLY A N 1
ATOM 836 C CA . GLY A 1 108 ? 3.608 -11.287 -4.446 1.00 96.50 108 GLY A CA 1
ATOM 837 C C . GLY A 1 108 ? 4.454 -10.492 -5.436 1.00 96.50 108 GLY A C 1
ATOM 838 O O . GLY A 1 108 ? 5.650 -10.759 -5.565 1.00 96.50 108 GLY A O 1
ATOM 839 N N . TYR A 1 109 ? 3.872 -9.517 -6.138 1.00 97.19 109 TYR A N 1
ATOM 840 C CA . TYR A 1 109 ? 4.579 -8.692 -7.120 1.00 97.19 109 TYR A CA 1
ATOM 841 C C . TYR A 1 109 ? 5.252 -7.475 -6.477 1.00 97.19 109 TYR A C 1
ATOM 843 O O . TYR A 1 109 ? 6.460 -7.302 -6.645 1.00 97.19 109 TYR A O 1
ATOM 851 N N . LEU A 1 110 ? 4.501 -6.677 -5.719 1.00 97.56 110 LEU A N 1
ATOM 852 C CA . LEU A 1 110 ? 5.009 -5.588 -4.887 1.00 97.56 110 LEU A CA 1
ATOM 853 C C . LEU A 1 110 ? 4.876 -5.953 -3.408 1.00 97.56 110 LEU A C 1
ATOM 855 O O . LEU A 1 110 ? 3.979 -6.703 -3.017 1.00 97.56 110 LEU A O 1
ATOM 859 N N . GLY A 1 111 ? 5.757 -5.389 -2.586 1.00 97.00 111 GLY A N 1
ATOM 860 C CA . GLY A 1 111 ? 5.668 -5.487 -1.135 1.00 97.00 111 GLY A CA 1
ATOM 861 C C . GLY A 1 111 ? 6.368 -4.331 -0.434 1.00 97.00 111 GLY A C 1
ATOM 862 O O . GLY A 1 111 ? 7.393 -3.837 -0.904 1.00 97.00 111 GLY A O 1
ATOM 863 N N . THR A 1 112 ? 5.816 -3.895 0.690 1.00 95.12 112 THR A N 1
ATOM 864 C CA . THR A 1 112 ? 6.383 -2.841 1.538 1.00 95.12 112 THR A CA 1
ATOM 865 C C . THR A 1 112 ? 5.935 -3.047 2.982 1.00 95.12 112 THR A C 1
ATOM 867 O O . THR A 1 112 ? 4.850 -3.570 3.230 1.00 95.12 112 THR A O 1
ATOM 870 N N . VAL A 1 113 ? 6.766 -2.645 3.940 1.00 92.88 113 VAL A N 1
ATOM 871 C CA . VAL A 1 113 ? 6.325 -2.483 5.331 1.00 92.88 113 VAL A CA 1
ATOM 872 C C . VAL A 1 113 ? 5.372 -1.289 5.375 1.00 92.88 113 VAL A C 1
ATOM 874 O O . VAL A 1 113 ? 5.642 -0.271 4.737 1.00 92.88 113 VAL A O 1
ATOM 877 N N . ALA A 1 114 ? 4.257 -1.390 6.096 1.00 90.69 114 ALA A N 1
ATOM 878 C CA . ALA A 1 114 ? 3.287 -0.307 6.197 1.00 90.69 114 ALA A CA 1
ATOM 879 C C . ALA A 1 114 ? 3.986 1.010 6.581 1.00 90.69 114 ALA A C 1
ATOM 881 O O . ALA A 1 114 ? 4.780 1.054 7.515 1.00 90.69 114 ALA A O 1
ATOM 882 N N . MET A 1 115 ? 3.719 2.069 5.811 1.00 86.62 115 MET A N 1
ATOM 883 C CA . MET A 1 115 ? 4.342 3.400 5.915 1.00 86.62 115 MET A CA 1
ATOM 884 C C . MET A 1 115 ? 5.863 3.477 5.736 1.00 86.62 115 MET A C 1
ATOM 886 O O . MET A 1 115 ? 6.441 4.555 5.896 1.00 86.62 115 MET A O 1
ATOM 890 N N . SER A 1 116 ? 6.534 2.381 5.389 1.00 87.94 116 SER A N 1
ATOM 891 C CA . SER A 1 116 ? 7.958 2.421 5.083 1.00 87.94 116 SER A CA 1
ATOM 892 C C . SER A 1 116 ? 8.212 3.234 3.824 1.00 87.94 116 SER A C 1
ATOM 894 O O . SER A 1 116 ? 7.460 3.152 2.854 1.00 87.94 116 SER A O 1
ATOM 896 N N . ALA A 1 117 ? 9.322 3.970 3.815 1.00 87.25 117 ALA A N 1
ATOM 897 C CA . ALA A 1 117 ? 9.831 4.645 2.627 1.00 87.25 117 ALA A CA 1
ATOM 898 C C . ALA A 1 117 ? 10.376 3.664 1.569 1.00 87.25 117 ALA A C 1
ATOM 900 O O . ALA A 1 117 ? 10.683 4.081 0.457 1.00 87.25 117 ALA A O 1
ATOM 901 N N . SER A 1 118 ? 10.498 2.370 1.892 1.00 89.06 118 SER A N 1
ATOM 902 C CA . SER A 1 118 ? 11.013 1.337 0.987 1.00 89.06 118 SER A CA 1
ATOM 903 C C . SER A 1 118 ? 9.905 0.465 0.398 1.00 89.06 118 SER A C 1
ATOM 905 O O . SER A 1 118 ? 9.086 -0.106 1.116 1.00 89.06 118 SER A O 1
ATOM 907 N N . LEU A 1 119 ? 9.931 0.311 -0.919 1.00 93.50 119 LEU A N 1
ATOM 908 C CA . LEU A 1 119 ? 9.112 -0.588 -1.720 1.00 93.50 119 LEU A CA 1
ATOM 909 C C . LEU A 1 119 ? 10.020 -1.622 -2.389 1.00 93.50 119 LEU A C 1
ATOM 911 O O . LEU A 1 119 ? 11.143 -1.320 -2.786 1.00 93.50 119 LEU A O 1
ATOM 915 N N . PHE A 1 120 ? 9.519 -2.841 -2.544 1.00 95.00 120 PHE A N 1
ATOM 916 C CA . PHE A 1 120 ? 10.225 -3.927 -3.207 1.00 95.00 120 PHE A CA 1
ATOM 917 C C . PHE A 1 120 ? 9.379 -4.492 -4.340 1.00 95.00 120 PHE A C 1
ATOM 919 O O . PHE A 1 120 ? 8.186 -4.743 -4.168 1.00 95.00 120 PHE A O 1
ATOM 926 N N . GLN A 1 121 ? 10.022 -4.756 -5.476 1.00 96.19 121 GLN A N 1
ATOM 927 C CA . GLN A 1 121 ? 9.432 -5.501 -6.583 1.00 96.19 121 GLN A CA 1
ATOM 928 C C . GLN A 1 121 ? 10.052 -6.899 -6.657 1.00 96.19 121 GLN A C 1
ATOM 930 O O . GLN A 1 121 ? 11.270 -7.078 -6.629 1.00 96.19 121 GLN A O 1
ATOM 935 N N . SER A 1 122 ? 9.211 -7.918 -6.778 1.00 95.00 122 SER A N 1
ATOM 936 C CA . SER A 1 122 ? 9.648 -9.299 -6.940 1.00 95.00 122 SER A CA 1
ATOM 937 C C . SER A 1 122 ? 10.419 -9.503 -8.245 1.00 95.00 122 SER A C 1
ATOM 939 O O . SER A 1 122 ? 9.948 -9.145 -9.325 1.00 95.00 122 SER A O 1
ATOM 941 N N . GLY A 1 123 ? 11.598 -10.120 -8.140 1.00 92.00 123 GLY A N 1
ATOM 942 C CA . GLY A 1 123 ? 12.513 -10.335 -9.264 1.00 92.00 123 GLY A CA 1
ATOM 943 C C . GLY A 1 123 ? 13.519 -9.203 -9.476 1.00 92.00 123 GLY A C 1
ATOM 944 O O . GLY A 1 123 ? 14.475 -9.394 -10.224 1.00 92.00 123 GLY A O 1
ATOM 945 N N . LEU A 1 124 ? 13.342 -8.058 -8.811 1.00 92.19 124 LEU A N 1
ATOM 946 C CA . LEU A 1 124 ? 14.268 -6.938 -8.889 1.00 92.19 124 LEU A CA 1
ATOM 947 C C . LEU A 1 124 ? 15.293 -7.054 -7.757 1.00 92.19 124 LEU A C 1
ATOM 949 O O . LEU A 1 124 ? 14.952 -6.956 -6.578 1.00 92.19 124 LEU A O 1
ATOM 953 N N . PHE A 1 125 ? 16.550 -7.288 -8.117 1.00 89.62 125 PHE A N 1
ATOM 954 C CA . PHE A 1 125 ? 17.647 -7.461 -7.170 1.00 89.62 125 PHE A CA 1
ATOM 955 C C . PHE A 1 125 ? 18.757 -6.464 -7.467 1.00 89.62 125 PHE A C 1
ATOM 957 O O . PHE A 1 125 ? 19.043 -6.193 -8.632 1.00 89.62 125 PHE A O 1
ATOM 964 N N . ASN A 1 126 ? 19.407 -5.974 -6.414 1.00 80.06 126 ASN A N 1
ATOM 965 C CA . ASN A 1 126 ? 20.663 -5.253 -6.523 1.00 80.06 126 ASN A CA 1
ATOM 966 C C . ASN A 1 126 ? 21.790 -6.107 -5.924 1.00 80.06 126 ASN A C 1
ATOM 968 O O . ASN A 1 126 ? 21.643 -6.692 -4.852 1.00 80.06 126 ASN A O 1
ATOM 972 N N . GLY A 1 127 ? 22.909 -6.200 -6.643 1.00 62.75 127 GLY A N 1
ATOM 973 C CA . GLY A 1 127 ? 24.141 -6.848 -6.186 1.00 62.75 127 GLY A CA 1
ATOM 974 C C . GLY A 1 127 ? 25.235 -5.864 -5.761 1.00 62.75 127 GLY A C 1
ATOM 975 O O . GLY A 1 127 ? 26.393 -6.270 -5.610 1.00 62.75 127 GLY A O 1
ATOM 976 N N . LYS A 1 128 ? 24.927 -4.564 -5.630 1.00 62.66 128 LYS A N 1
ATOM 977 C CA . LYS A 1 128 ? 25.908 -3.563 -5.191 1.00 62.66 128 LYS A CA 1
ATOM 978 C C . LYS A 1 128 ? 26.433 -3.954 -3.802 1.00 62.66 128 LYS A C 1
ATOM 980 O O . LYS A 1 128 ? 25.711 -4.478 -2.961 1.00 62.66 128 LYS A O 1
ATOM 985 N N . CYS A 1 129 ? 27.734 -3.766 -3.592 1.00 60.44 129 CYS A N 1
ATOM 986 C CA . CYS A 1 129 ? 28.427 -4.109 -2.345 1.00 60.44 129 CYS A CA 1
ATOM 987 C C . CYS A 1 129 ? 28.538 -5.607 -1.997 1.00 60.44 129 CYS A C 1
ATOM 989 O O . CYS A 1 129 ? 28.869 -5.935 -0.862 1.00 60.44 129 CYS A O 1
ATOM 991 N N . GLY A 1 130 ? 28.313 -6.524 -2.947 1.00 59.97 130 GLY A N 1
ATOM 992 C CA . GLY A 1 130 ? 28.494 -7.967 -2.717 1.00 59.97 130 GLY A CA 1
ATOM 993 C C . GLY A 1 130 ? 27.385 -8.626 -1.889 1.00 59.97 130 GLY A C 1
ATOM 994 O O . GLY A 1 130 ? 27.402 -9.844 -1.724 1.00 59.97 130 GLY A O 1
ATOM 995 N N . ASN A 1 131 ? 26.398 -7.852 -1.434 1.00 65.12 131 ASN A N 1
ATOM 996 C CA . ASN A 1 131 ? 25.158 -8.363 -0.870 1.00 65.12 131 ASN A CA 1
ATOM 997 C C . ASN A 1 131 ? 24.139 -8.497 -2.000 1.00 65.12 131 ASN A C 1
ATOM 999 O O . ASN A 1 131 ? 23.723 -7.507 -2.591 1.00 65.12 131 ASN A O 1
ATOM 1003 N N . ILE A 1 132 ? 23.747 -9.729 -2.315 1.00 70.69 132 ILE A N 1
ATOM 1004 C CA . ILE A 1 132 ? 22.648 -9.987 -3.246 1.00 70.69 132 ILE A CA 1
ATOM 1005 C C . ILE A 1 132 ? 21.350 -9.795 -2.456 1.00 70.69 132 ILE A C 1
ATOM 1007 O O . ILE A 1 132 ? 20.988 -10.646 -1.644 1.00 70.69 132 ILE A O 1
ATOM 1011 N N . GLY A 1 133 ? 20.678 -8.663 -2.661 1.00 83.00 133 GLY A N 1
ATOM 1012 C CA . GLY A 1 133 ? 19.434 -8.302 -1.978 1.00 83.00 133 GLY A CA 1
ATOM 1013 C C . GLY A 1 133 ? 18.349 -7.853 -2.952 1.00 83.00 133 GLY A C 1
ATOM 1014 O O . GLY A 1 133 ? 18.630 -7.543 -4.110 1.00 83.00 133 GLY A O 1
ATOM 1015 N N . LYS A 1 134 ? 17.088 -7.836 -2.500 1.00 88.62 134 LYS A N 1
ATOM 1016 C CA . LYS A 1 134 ? 16.002 -7.208 -3.270 1.00 88.62 134 LYS A CA 1
ATOM 1017 C C . LYS A 1 134 ? 16.313 -5.723 -3.423 1.00 88.62 134 LYS A C 1
ATOM 1019 O O . LYS A 1 134 ? 16.689 -5.090 -2.438 1.00 88.62 134 LYS A O 1
ATOM 1024 N N . ALA A 1 135 ? 16.119 -5.194 -4.626 1.00 90.19 135 ALA A N 1
ATOM 1025 C CA . ALA A 1 135 ? 16.317 -3.778 -4.866 1.00 90.19 135 ALA A CA 1
ATOM 1026 C C . ALA A 1 135 ? 15.291 -2.965 -4.065 1.00 90.19 135 ALA A C 1
ATOM 1028 O O . ALA A 1 135 ? 14.090 -3.252 -4.123 1.00 90.19 135 ALA A O 1
ATOM 1029 N N . ARG A 1 136 ? 15.765 -1.967 -3.327 1.00 89.31 136 ARG A N 1
ATOM 1030 C CA . ARG A 1 136 ? 14.939 -0.987 -2.622 1.00 89.31 136 ARG A CA 1
ATOM 1031 C C . ARG A 1 136 ? 14.529 0.111 -3.588 1.00 89.31 136 ARG A C 1
ATOM 1033 O O . ARG A 1 136 ? 15.361 0.649 -4.312 1.00 89.31 136 ARG A O 1
ATOM 1040 N N . LEU A 1 137 ? 13.244 0.431 -3.580 1.00 92.25 137 LEU A N 1
ATOM 1041 C CA . LEU A 1 137 ? 12.610 1.487 -4.364 1.00 92.25 137 LEU A CA 1
ATOM 1042 C C . LEU A 1 137 ? 11.938 2.478 -3.405 1.00 92.25 137 LEU A C 1
ATOM 1044 O O . LEU A 1 137 ? 11.565 2.068 -2.304 1.00 92.25 137 LEU A O 1
ATOM 1048 N N . PRO A 1 138 ? 11.729 3.748 -3.784 1.00 91.62 138 PRO A N 1
ATOM 1049 C CA . PRO A 1 138 ? 10.924 4.654 -2.979 1.00 91.62 138 PRO A CA 1
ATOM 1050 C C . PRO A 1 138 ? 9.473 4.172 -2.946 1.00 91.62 138 PRO A C 1
ATOM 1052 O O . PRO A 1 138 ? 8.892 3.805 -3.969 1.00 91.62 138 PRO A O 1
ATOM 1055 N N . SER A 1 139 ? 8.890 4.175 -1.755 1.00 91.81 139 SER A N 1
ATOM 1056 C CA . SER A 1 139 ? 7.505 3.787 -1.522 1.00 91.81 139 SER A CA 1
ATOM 1057 C C . SER A 1 139 ? 6.599 5.014 -1.533 1.00 91.81 139 SER A C 1
ATOM 1059 O O . SER A 1 139 ? 6.758 5.872 -0.662 1.00 91.81 139 SER A O 1
ATOM 1061 N N . PRO A 1 140 ? 5.615 5.101 -2.448 1.00 89.06 140 PRO A N 1
ATOM 1062 C CA . PRO A 1 140 ? 4.636 6.186 -2.447 1.00 89.06 140 PRO A CA 1
ATOM 1063 C C . PRO A 1 140 ? 3.874 6.305 -1.128 1.00 89.06 140 PRO A C 1
ATOM 1065 O O . PRO A 1 140 ? 3.445 7.373 -0.742 1.00 89.06 140 PRO A O 1
ATOM 1068 N N . ILE A 1 141 ? 3.725 5.234 -0.362 1.00 85.44 141 ILE A N 1
ATOM 1069 C CA . ILE A 1 141 ? 2.982 5.286 0.906 1.00 85.44 141 ILE A CA 1
ATOM 1070 C C . ILE A 1 141 ? 3.869 5.670 2.103 1.00 85.44 141 ILE A C 1
ATOM 1072 O O . ILE A 1 141 ? 3.403 5.664 3.243 1.00 85.44 141 ILE A O 1
ATOM 1076 N N . GLY A 1 142 ? 5.153 5.950 1.860 1.00 83.19 142 GLY A N 1
ATOM 1077 C CA . GLY A 1 142 ? 6.146 6.228 2.889 1.00 83.19 142 GLY A CA 1
ATOM 1078 C C . GLY A 1 142 ? 5.864 7.515 3.663 1.00 83.19 142 GLY A C 1
ATOM 1079 O O . GLY A 1 142 ? 5.501 8.530 3.073 1.00 83.19 142 GLY A O 1
ATOM 1080 N N . GLY A 1 143 ? 6.028 7.453 4.990 1.00 73.56 143 GLY A N 1
ATOM 1081 C CA . GLY A 1 143 ? 6.029 8.621 5.884 1.00 73.56 143 GLY A CA 1
ATOM 1082 C C . GLY A 1 143 ? 4.787 9.511 5.805 1.00 73.56 143 GLY A C 1
ATOM 1083 O O . GLY A 1 143 ? 4.873 10.718 5.993 1.00 73.56 143 GLY A O 1
ATOM 1084 N N . SER A 1 144 ? 3.617 8.929 5.539 1.00 81.56 144 SER A N 1
ATOM 1085 C CA . SER A 1 144 ? 2.355 9.673 5.535 1.00 81.56 144 SER A CA 1
ATOM 1086 C C . SER A 1 144 ? 2.036 10.239 6.928 1.00 81.56 144 SER A C 1
ATOM 1088 O O . SER A 1 144 ? 1.768 9.478 7.863 1.00 81.56 144 SER A O 1
ATOM 1090 N N . ILE A 1 145 ? 2.029 11.570 7.053 1.00 84.69 145 ILE A N 1
ATOM 1091 C CA . ILE A 1 145 ? 1.717 12.310 8.286 1.00 84.69 145 ILE A CA 1
ATOM 1092 C C . ILE A 1 145 ? 0.351 12.989 8.148 1.00 84.69 145 ILE A C 1
ATOM 1094 O O . ILE A 1 145 ? 0.042 13.595 7.120 1.00 84.69 145 ILE A O 1
ATOM 1098 N N . ILE A 1 146 ? -0.462 12.895 9.203 1.00 91.44 146 ILE A N 1
ATOM 1099 C CA . ILE A 1 146 ? -1.811 13.467 9.287 1.00 91.44 146 ILE A CA 1
ATOM 1100 C C . ILE A 1 146 ? -1.948 14.206 10.617 1.00 91.44 146 ILE A C 1
ATOM 1102 O O . ILE A 1 146 ? -1.463 13.723 11.634 1.00 91.44 146 ILE A O 1
ATOM 1106 N N . THR A 1 147 ? -2.627 15.354 10.628 1.00 92.81 147 THR A N 1
ATOM 1107 C CA . THR A 1 147 ? -2.785 16.196 11.833 1.00 92.81 147 THR A CA 1
ATOM 1108 C C . THR A 1 147 ? -3.774 15.675 12.882 1.00 92.81 147 THR A C 1
ATOM 1110 O O . THR A 1 147 ? -3.923 16.309 13.920 1.00 92.81 147 THR A O 1
ATOM 1113 N N . GLY A 1 148 ? -4.481 14.573 12.623 1.00 92.69 148 GLY A N 1
ATOM 1114 C CA . GLY A 1 148 ? -5.438 13.989 13.568 1.00 92.69 148 GLY A CA 1
ATOM 1115 C C . GLY A 1 148 ? -4.770 13.086 14.607 1.00 92.69 148 GLY A C 1
ATOM 1116 O O . GLY A 1 148 ? -3.670 12.578 14.388 1.00 92.69 148 GLY A O 1
ATOM 1117 N N . GLN A 1 149 ? -5.456 12.832 15.720 1.00 93.56 149 GLN A N 1
ATOM 1118 C CA . GLN A 1 149 ? -5.001 11.874 16.726 1.00 93.56 149 GLN A CA 1
ATOM 1119 C C . GLN A 1 149 ? -5.204 10.449 16.207 1.00 93.56 149 GLN A C 1
ATOM 1121 O O . GLN A 1 149 ? -6.324 10.064 15.881 1.00 93.56 149 GLN A O 1
ATOM 1126 N N . LEU A 1 150 ? -4.142 9.645 16.142 1.00 92.69 150 LEU A N 1
ATOM 1127 C CA . LEU A 1 150 ? -4.254 8.227 15.800 1.00 92.69 150 LEU A CA 1
ATOM 1128 C C . LEU A 1 150 ? -4.972 7.475 16.930 1.00 92.69 150 LEU A C 1
ATOM 1130 O O . LEU A 1 150 ? -4.446 7.377 18.035 1.00 92.69 150 LEU A O 1
ATOM 1134 N N . VAL A 1 151 ? -6.158 6.939 16.640 1.00 92.44 151 VAL A N 1
ATOM 1135 C CA . VAL A 1 151 ? -7.016 6.248 17.623 1.00 92.44 151 VAL A CA 1
ATOM 1136 C C . VAL A 1 151 ? -7.172 4.755 17.362 1.00 92.44 151 VAL A C 1
ATOM 1138 O O . VAL A 1 151 ? -7.663 4.038 18.223 1.00 92.44 151 VAL A O 1
ATOM 1141 N N . ALA A 1 152 ? -6.774 4.261 16.189 1.00 92.81 152 ALA A N 1
ATOM 1142 C CA . ALA A 1 152 ? -6.734 2.829 15.906 1.00 92.81 152 ALA A CA 1
ATOM 1143 C C . ALA A 1 152 ? -5.790 2.532 14.741 1.00 92.81 152 ALA A C 1
ATOM 1145 O O . ALA A 1 152 ? -5.714 3.310 13.787 1.00 92.81 152 ALA A O 1
ATOM 1146 N N . SER A 1 153 ? -5.126 1.377 14.782 1.00 94.75 153 SER A N 1
ATOM 1147 C CA . SER A 1 153 ? -4.378 0.837 13.647 1.00 94.75 153 SER A CA 1
ATOM 1148 C C . SER A 1 153 ? -4.529 -0.679 13.566 1.00 94.75 153 SER A C 1
ATOM 1150 O O . SER A 1 153 ? -4.726 -1.343 14.587 1.00 94.75 153 SER A O 1
ATOM 1152 N N . GLY A 1 154 ? -4.462 -1.240 12.360 1.00 94.75 154 GLY A N 1
ATOM 1153 C CA . GLY A 1 154 ? -4.463 -2.689 12.215 1.00 94.75 154 GLY A CA 1
ATOM 1154 C C . GLY A 1 154 ? -4.271 -3.210 10.798 1.00 94.75 154 GLY A C 1
ATOM 1155 O O . GLY A 1 154 ? -4.555 -2.531 9.810 1.00 94.75 154 GLY A O 1
ATOM 1156 N N . LEU A 1 155 ? -3.790 -4.450 10.710 1.00 96.81 155 LEU A N 1
ATOM 1157 C CA . LEU A 1 155 ? -3.692 -5.217 9.467 1.00 96.81 155 LEU A CA 1
ATOM 1158 C C . LEU A 1 155 ? -4.884 -6.167 9.365 1.00 96.81 155 LEU A C 1
ATOM 1160 O O . LEU A 1 155 ? -5.003 -7.087 10.171 1.00 96.81 155 LEU A O 1
ATOM 1164 N N . HIS A 1 156 ? -5.738 -5.986 8.359 1.00 97.44 156 HIS A N 1
ATOM 1165 C CA . HIS A 1 156 ? -6.836 -6.912 8.078 1.00 97.44 156 HIS A CA 1
ATOM 1166 C C . HIS A 1 156 ? -6.338 -8.033 7.163 1.00 97.44 156 HIS A C 1
ATOM 1168 O O . HIS A 1 156 ? -6.060 -7.785 5.991 1.00 97.44 156 HIS A O 1
ATOM 1174 N N . PHE A 1 157 ? -6.278 -9.270 7.657 1.00 96.19 157 PHE A N 1
ATOM 1175 C CA . PHE A 1 157 ? -5.720 -10.403 6.908 1.00 96.19 157 PHE A CA 1
ATOM 1176 C C . PHE A 1 157 ? -6.574 -10.777 5.690 1.00 96.19 157 PHE A C 1
ATOM 1178 O O . PHE A 1 157 ? -6.064 -10.908 4.577 1.00 96.19 157 PHE A O 1
ATOM 1185 N N . GLU A 1 158 ? -7.894 -10.880 5.876 1.00 95.62 158 GLU A N 1
ATOM 1186 C CA . GLU A 1 158 ? -8.828 -11.279 4.812 1.00 95.62 158 GLU A CA 1
ATOM 1187 C C . GLU A 1 158 ? -8.980 -10.240 3.700 1.00 95.62 158 GLU A C 1
ATOM 1189 O O . GLU A 1 158 ? -9.328 -10.572 2.566 1.00 95.62 158 GLU A O 1
ATOM 1194 N N . LYS A 1 159 ? -8.728 -8.975 4.041 1.00 97.56 159 LYS A N 1
ATOM 1195 C CA . LYS A 1 159 ? -8.813 -7.836 3.125 1.00 97.56 159 LYS A CA 1
ATOM 1196 C C . LYS A 1 159 ? -7.439 -7.364 2.653 1.00 97.56 159 LYS A C 1
ATOM 1198 O O . LYS A 1 159 ? -7.413 -6.438 1.863 1.00 97.56 159 LYS A O 1
ATOM 1203 N N . ALA A 1 160 ? -6.353 -7.945 3.171 1.00 97.50 160 ALA A N 1
ATOM 1204 C CA . ALA A 1 160 ? -4.956 -7.624 2.875 1.00 97.50 160 ALA A CA 1
ATOM 1205 C C . ALA A 1 160 ? -4.627 -6.129 2.783 1.00 97.50 160 ALA A C 1
ATOM 1207 O O . ALA A 1 160 ? -3.965 -5.659 1.855 1.00 97.50 160 ALA A O 1
ATOM 1208 N N . LEU A 1 161 ? -5.091 -5.385 3.780 1.00 97.56 161 LEU A N 1
ATOM 1209 C CA . LEU A 1 161 ? -4.900 -3.947 3.856 1.00 97.56 161 LEU A CA 1
ATOM 1210 C C . LEU A 1 161 ? -4.480 -3.543 5.258 1.00 97.56 161 LEU A C 1
ATOM 1212 O O . LEU A 1 161 ? -4.897 -4.147 6.253 1.00 97.56 161 LEU A O 1
ATOM 1216 N N . PHE A 1 162 ? -3.693 -2.480 5.321 1.00 97.38 162 PHE A N 1
ATOM 1217 C CA . PHE A 1 162 ? -3.368 -1.800 6.559 1.00 97.38 162 PHE A CA 1
ATOM 1218 C C . PHE A 1 162 ? -4.284 -0.590 6.727 1.00 97.38 162 PHE A C 1
ATOM 1220 O O . PHE A 1 162 ? -4.496 0.165 5.778 1.00 97.38 162 PHE A O 1
ATOM 1227 N N . THR A 1 163 ? -4.846 -0.415 7.919 1.00 97.06 163 THR A N 1
ATOM 1228 C CA . THR A 1 163 ? -5.744 0.699 8.232 1.00 97.06 163 THR A CA 1
ATOM 1229 C C . THR A 1 163 ? -5.259 1.481 9.436 1.00 97.06 163 THR A C 1
ATOM 1231 O O . THR A 1 163 ? -4.796 0.903 10.417 1.00 97.06 163 THR A O 1
ATOM 1234 N N . ARG A 1 164 ? -5.444 2.799 9.381 1.00 96.31 164 ARG A N 1
ATOM 1235 C CA . ARG A 1 164 ? -5.355 3.720 10.513 1.00 96.31 164 ARG A CA 1
ATOM 1236 C C . ARG A 1 164 ? -6.635 4.538 10.627 1.00 96.31 164 ARG A C 1
ATOM 1238 O O . ARG A 1 164 ? -7.225 4.896 9.611 1.00 96.31 164 ARG A O 1
ATOM 1245 N N . ARG A 1 165 ? -7.043 4.887 11.844 1.00 96.44 165 ARG A N 1
ATOM 1246 C CA . ARG A 1 165 ? -8.136 5.833 12.097 1.00 96.44 165 ARG A CA 1
ATOM 1247 C C . ARG A 1 165 ? -7.633 7.026 12.876 1.00 96.44 165 ARG A C 1
ATOM 1249 O O . ARG A 1 165 ? -6.952 6.862 13.884 1.00 96.44 165 ARG A O 1
ATOM 1256 N N . TYR A 1 166 ? -8.005 8.205 12.404 1.00 96.25 166 TYR A N 1
ATOM 1257 C CA . TYR A 1 166 ? -7.613 9.479 12.977 1.00 96.25 166 TYR A CA 1
ATOM 1258 C C . TYR A 1 166 ? -8.847 10.227 13.465 1.00 96.25 166 TYR A C 1
ATOM 1260 O O . TYR A 1 166 ? -9.788 10.418 12.693 1.00 96.25 166 TYR A O 1
ATOM 1268 N N . GLN A 1 167 ? -8.828 10.645 14.726 1.00 95.50 167 GLN A N 1
ATOM 1269 C CA . GLN A 1 167 ? -9.848 11.485 15.339 1.00 95.50 167 GLN A CA 1
ATOM 1270 C C . GLN A 1 167 ? -9.460 12.965 15.232 1.00 95.50 167 GLN A C 1
ATOM 1272 O O . GLN A 1 167 ? -8.297 13.334 15.412 1.00 95.50 167 GLN A O 1
ATOM 1277 N N . PHE A 1 168 ? -10.449 13.806 14.932 1.00 95.62 168 PHE A N 1
ATOM 1278 C CA . PHE A 1 168 ? -10.309 15.255 14.788 1.00 95.62 168 PHE A CA 1
ATOM 1279 C C . PHE A 1 168 ? -11.232 15.965 15.782 1.00 95.62 168 PHE A C 1
ATOM 1281 O O . PHE A 1 168 ? -12.426 16.156 15.522 1.00 95.62 168 PHE A O 1
ATOM 1288 N N . ASP A 1 169 ? -10.687 16.328 16.944 1.00 92.75 169 ASP A N 1
ATOM 1289 C CA . ASP A 1 169 ? -11.448 16.939 18.045 1.00 92.75 169 ASP A CA 1
ATOM 1290 C C . ASP A 1 169 ? -11.952 18.344 17.708 1.00 92.75 169 ASP A C 1
ATOM 1292 O O . ASP A 1 169 ? -13.076 18.705 18.058 1.00 92.75 169 ASP A O 1
ATOM 1296 N N . ASP A 1 170 ? -11.173 19.099 16.931 1.00 92.69 170 ASP A N 1
ATOM 1297 C CA . ASP A 1 170 ? -11.563 20.395 16.361 1.00 92.69 170 ASP A CA 1
ATOM 1298 C C . ASP A 1 170 ? -12.781 20.293 15.423 1.00 92.69 170 ASP A C 1
ATOM 1300 O O . ASP A 1 170 ? -13.408 21.298 15.084 1.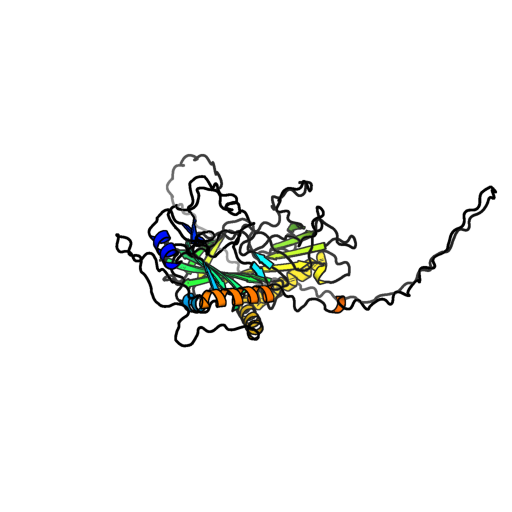00 92.69 170 ASP A O 1
ATOM 1304 N N . GLN A 1 171 ? -13.135 19.071 15.019 1.00 91.69 171 GLN A N 1
ATOM 1305 C CA . GLN A 1 171 ? -14.223 18.750 14.103 1.00 91.69 171 GLN A CA 1
ATOM 1306 C C . GLN A 1 171 ? -15.206 17.760 14.735 1.00 91.69 171 GLN A C 1
ATOM 1308 O O . GLN A 1 171 ? -15.685 16.831 14.076 1.00 91.69 171 GLN A O 1
ATOM 1313 N N . ASN A 1 172 ? -15.548 17.997 16.007 1.00 92.50 172 ASN A N 1
ATOM 1314 C CA . ASN A 1 172 ? -16.548 17.253 16.781 1.00 92.50 172 ASN A CA 1
ATOM 1315 C C . ASN A 1 172 ? -16.243 15.747 16.889 1.00 92.50 172 ASN A C 1
ATOM 1317 O O . ASN A 1 172 ? -17.157 14.926 16.770 1.00 92.50 172 ASN A O 1
ATOM 1321 N N . GLY A 1 173 ? -14.967 15.380 17.042 1.00 93.12 173 GLY A N 1
ATOM 1322 C CA . GLY A 1 173 ? -14.545 13.982 17.172 1.00 93.12 173 GLY A CA 1
ATOM 1323 C C . GLY A 1 173 ? -14.780 13.156 15.905 1.00 93.12 173 GLY A C 1
ATOM 1324 O O . GLY A 1 173 ? -15.019 11.952 15.979 1.00 93.12 173 GLY A O 1
ATOM 1325 N N . SER A 1 174 ? -14.766 13.791 14.729 1.00 96.12 174 SER A N 1
ATOM 1326 C CA . SER A 1 174 ? -14.921 13.067 13.464 1.00 96.12 174 SER A CA 1
ATOM 1327 C C . SER A 1 174 ? -13.755 12.106 13.239 1.00 96.12 174 SER A C 1
ATOM 1329 O O . SER A 1 174 ? -12.615 12.430 13.566 1.00 96.12 174 SER A O 1
ATOM 1331 N N . ILE A 1 175 ? -14.034 10.949 12.638 1.00 96.62 175 ILE A N 1
ATOM 1332 C CA . ILE A 1 175 ? -13.059 9.881 12.409 1.00 96.62 175 ILE A CA 1
ATOM 1333 C C . ILE A 1 175 ? -12.842 9.680 10.911 1.00 96.62 175 ILE A C 1
ATOM 1335 O O . ILE A 1 175 ? -13.756 9.270 10.186 1.00 96.62 175 ILE A O 1
ATOM 1339 N N . VAL A 1 176 ? -11.609 9.914 10.463 1.00 97.50 176 VAL A N 1
ATOM 1340 C CA . VAL A 1 176 ? -11.152 9.591 9.106 1.00 97.50 176 VAL A CA 1
ATOM 1341 C C . VAL A 1 176 ? -10.369 8.289 9.142 1.00 97.50 176 VAL A C 1
ATOM 1343 O O . VAL A 1 176 ? -9.440 8.125 9.930 1.00 97.50 176 VAL A O 1
ATOM 1346 N N . GLU A 1 177 ? -10.730 7.367 8.261 1.00 97.62 177 GLU A N 1
ATOM 1347 C CA . GLU A 1 177 ? -10.012 6.124 8.041 1.00 97.62 177 GLU A CA 1
ATOM 1348 C C . GLU A 1 177 ? -9.080 6.253 6.842 1.00 97.62 177 GLU A C 1
ATOM 1350 O O . GLU A 1 177 ? -9.490 6.648 5.750 1.00 97.62 177 GLU A O 1
ATOM 1355 N N . HIS A 1 178 ? -7.825 5.898 7.078 1.00 97.19 178 HIS A N 1
ATOM 1356 C CA . HIS A 1 178 ? -6.743 5.836 6.117 1.00 97.19 178 HIS A CA 1
ATOM 1357 C C . HIS A 1 178 ? -6.447 4.364 5.821 1.00 97.19 178 HIS A C 1
ATOM 1359 O O . HIS A 1 178 ? -6.008 3.633 6.710 1.00 97.19 178 HIS A O 1
ATOM 1365 N N . ARG A 1 179 ? -6.695 3.926 4.587 1.00 97.38 179 ARG A N 1
ATOM 1366 C CA . ARG A 1 179 ? -6.454 2.555 4.121 1.00 97.38 179 ARG A CA 1
ATOM 1367 C C . ARG A 1 179 ? -5.290 2.528 3.154 1.00 97.38 179 ARG A C 1
ATOM 1369 O O . ARG A 1 179 ? -5.206 3.372 2.263 1.00 97.38 179 ARG A O 1
ATOM 1376 N N . VAL A 1 180 ? -4.461 1.501 3.276 1.00 97.25 180 VAL A N 1
ATOM 1377 C CA . VAL A 1 180 ? -3.351 1.255 2.363 1.00 97.25 180 VAL A CA 1
ATOM 1378 C C . VAL A 1 180 ? -3.342 -0.196 1.928 1.00 97.25 180 VAL A C 1
ATOM 1380 O O . VAL A 1 180 ? -3.355 -1.104 2.761 1.00 97.25 180 VAL A O 1
ATOM 1383 N N . TYR A 1 181 ? -3.320 -0.412 0.617 1.00 98.12 181 TYR A N 1
ATOM 1384 C CA . TYR A 1 181 ? -3.280 -1.746 0.035 1.00 98.12 181 TYR A CA 1
ATOM 1385 C C . TYR A 1 181 ? -2.554 -1.759 -1.309 1.00 98.12 181 TYR A C 1
ATOM 1387 O O . TYR A 1 181 ? -2.422 -0.744 -1.996 1.00 98.12 181 TYR A O 1
ATOM 1395 N N . ILE A 1 182 ? -2.096 -2.948 -1.691 1.00 98.12 182 ILE A N 1
ATOM 1396 C CA . ILE A 1 182 ? -1.560 -3.230 -3.020 1.00 98.12 182 ILE A CA 1
ATOM 1397 C C . ILE A 1 182 ? -2.588 -4.100 -3.736 1.00 98.12 182 ILE A C 1
ATOM 1399 O O . ILE A 1 182 ? -2.986 -5.152 -3.232 1.00 98.12 182 ILE A O 1
ATOM 1403 N N . SER A 1 183 ? -3.075 -3.646 -4.890 1.00 98.12 183 SER A N 1
ATOM 1404 C CA . SER A 1 183 ? -4.168 -4.314 -5.592 1.00 98.12 183 SER A CA 1
ATOM 1405 C C . SER A 1 183 ? -3.787 -5.747 -5.962 1.00 98.12 183 SER A C 1
ATOM 1407 O O . SER A 1 183 ? -2.719 -6.008 -6.510 1.00 98.12 183 SER A O 1
ATOM 1409 N N . GLN A 1 184 ? -4.682 -6.693 -5.672 1.00 97.25 184 GLN A N 1
ATOM 1410 C CA . GLN A 1 184 ? -4.475 -8.096 -6.026 1.00 97.25 184 GLN A CA 1
ATOM 1411 C C . GLN A 1 184 ? -4.835 -8.354 -7.495 1.00 97.25 184 GLN A C 1
ATOM 1413 O O . GLN A 1 184 ? -4.310 -9.282 -8.102 1.00 97.25 184 GLN A O 1
ATOM 1418 N N . THR A 1 185 ? -5.732 -7.546 -8.076 1.00 97.31 185 THR A N 1
ATOM 1419 C CA . THR A 1 185 ? -6.154 -7.669 -9.480 1.00 97.31 185 THR A CA 1
ATOM 1420 C C . THR A 1 185 ? -5.230 -6.904 -10.420 1.00 97.31 185 THR A C 1
ATOM 1422 O O . THR A 1 185 ? -4.912 -7.400 -11.499 1.00 97.31 185 THR A O 1
ATOM 1425 N N . LEU A 1 186 ? -4.754 -5.731 -9.997 1.00 97.75 186 LEU A N 1
ATOM 1426 C CA . LEU A 1 186 ? -3.779 -4.922 -10.722 1.00 97.75 186 LEU A CA 1
ATOM 1427 C C . LEU A 1 186 ? -2.460 -4.930 -9.954 1.00 97.75 186 LEU A C 1
ATOM 1429 O O . LEU A 1 186 ? -2.174 -4.038 -9.163 1.00 97.75 186 LEU A O 1
ATOM 1433 N N . LYS A 1 187 ? -1.655 -5.969 -10.178 1.00 96.50 187 LYS A N 1
ATOM 1434 C CA . LYS A 1 187 ? -0.505 -6.303 -9.324 1.00 96.50 187 LYS A CA 1
ATOM 1435 C C . LYS A 1 187 ? 0.483 -5.151 -9.081 1.00 96.50 187 LYS A C 1
ATOM 1437 O O . LYS A 1 187 ? 1.102 -5.076 -8.027 1.00 96.50 187 LYS A O 1
ATOM 1442 N N . SER A 1 188 ? 0.637 -4.255 -10.049 1.00 97.56 188 SER A N 1
ATOM 1443 C CA . SER A 1 188 ? 1.545 -3.109 -10.002 1.00 97.56 188 SER A CA 1
ATOM 1444 C C . SER A 1 188 ? 0.970 -1.866 -9.332 1.00 97.56 188 SER A C 1
ATOM 1446 O O . SER A 1 188 ? 1.650 -0.845 -9.323 1.00 97.56 188 SER A O 1
ATOM 1448 N N . VAL A 1 189 ? -0.274 -1.916 -8.854 1.00 98.19 189 VAL A N 1
ATOM 1449 C CA . VAL A 1 189 ? -1.013 -0.761 -8.343 1.00 98.19 189 VAL A CA 1
ATOM 1450 C C . VAL A 1 189 ? -1.015 -0.773 -6.823 1.00 98.19 189 VAL A C 1
ATOM 1452 O O . VAL A 1 189 ? -1.403 -1.756 -6.192 1.00 98.19 189 VAL A O 1
ATOM 1455 N N . MET A 1 190 ? -0.640 0.357 -6.243 1.00 97.81 190 MET A N 1
ATOM 1456 C CA . MET A 1 190 ? -0.738 0.654 -4.823 1.00 97.81 190 MET A CA 1
ATOM 1457 C C . MET A 1 190 ? -1.731 1.797 -4.627 1.00 97.81 190 MET A C 1
ATOM 1459 O O . MET A 1 190 ? -1.775 2.727 -5.436 1.00 97.81 190 MET A O 1
ATOM 1463 N N . VAL A 1 191 ? -2.542 1.711 -3.575 1.00 97.50 191 VAL A N 1
ATOM 1464 C CA . VAL A 1 191 ? -3.603 2.682 -3.306 1.00 97.50 191 VAL A CA 1
ATOM 1465 C C . VAL A 1 191 ? -3.517 3.158 -1.865 1.00 97.50 191 VAL A C 1
ATOM 1467 O O . VAL A 1 191 ? -3.438 2.353 -0.933 1.00 97.50 191 VAL A O 1
ATOM 1470 N N . LEU A 1 192 ? -3.577 4.477 -1.710 1.00 96.81 192 LEU A N 1
ATOM 1471 C CA . LEU A 1 192 ? -3.802 5.169 -0.450 1.00 96.81 192 LEU A CA 1
ATOM 1472 C C . LEU A 1 192 ? -5.216 5.763 -0.486 1.00 96.81 192 LEU A C 1
ATOM 1474 O O . LEU A 1 192 ? -5.530 6.520 -1.402 1.00 96.81 192 LEU A O 1
ATOM 1478 N N . GLU A 1 193 ? -6.076 5.431 0.472 1.00 96.81 193 GLU A N 1
ATOM 1479 C CA . GLU A 1 193 ? -7.467 5.899 0.498 1.00 96.81 193 GLU A CA 1
ATOM 1480 C C . GLU A 1 193 ? -7.820 6.553 1.834 1.00 96.81 193 GLU A C 1
ATOM 1482 O O . GLU A 1 193 ? -7.544 6.000 2.895 1.00 96.81 193 GLU A O 1
ATOM 1487 N N . PHE A 1 194 ? -8.502 7.698 1.773 1.00 97.31 194 PHE A N 1
ATOM 1488 C CA . PHE A 1 194 ? -9.098 8.379 2.918 1.00 97.31 194 PHE A CA 1
ATOM 1489 C C . PHE A 1 194 ? -10.616 8.357 2.815 1.00 97.31 194 PHE A C 1
ATOM 1491 O O . PHE A 1 194 ? -11.182 8.791 1.809 1.00 97.31 194 PHE A O 1
ATOM 1498 N N . SER A 1 195 ? -11.284 7.904 3.870 1.00 97.44 195 SER A N 1
ATOM 1499 C CA . SER A 1 195 ? -12.745 7.859 3.947 1.00 97.44 195 SER A CA 1
ATOM 1500 C C . SER A 1 195 ? -13.243 8.346 5.304 1.00 97.44 195 SER A C 1
ATOM 1502 O O . SER A 1 195 ? -12.587 8.161 6.326 1.00 97.44 195 SER A O 1
ATOM 1504 N N . LEU A 1 196 ? -14.397 9.011 5.320 1.00 97.12 196 LEU A N 1
ATOM 1505 C CA . LEU A 1 196 ? -15.028 9.477 6.552 1.00 97.12 196 LEU A CA 1
ATOM 1506 C C . LEU A 1 196 ? -15.904 8.356 7.126 1.00 97.12 196 LEU A C 1
ATOM 1508 O O . LEU A 1 196 ? -16.884 7.978 6.487 1.00 97.12 196 LEU A O 1
ATOM 1512 N N . ILE A 1 197 ? -15.561 7.831 8.306 1.00 95.69 197 ILE A N 1
ATOM 1513 C CA . ILE A 1 197 ? -16.286 6.702 8.925 1.00 95.69 197 ILE A CA 1
ATOM 1514 C C . ILE A 1 197 ? -17.377 7.186 9.871 1.00 95.69 197 ILE A C 1
ATOM 1516 O O . ILE A 1 197 ? -18.492 6.673 9.858 1.00 95.69 197 ILE A O 1
ATOM 1520 N N . SER A 1 198 ? -17.062 8.191 10.683 1.00 90.69 198 SER A N 1
ATOM 1521 C CA . SER A 1 198 ? -17.998 8.780 11.633 1.00 90.69 198 SER A CA 1
ATOM 1522 C C . SER A 1 198 ? -17.803 10.283 11.653 1.00 90.69 198 SER A C 1
ATOM 1524 O O . SER A 1 198 ? -16.675 10.771 11.706 1.00 90.69 198 SER A O 1
ATOM 1526 N N . SER A 1 199 ? -18.894 11.034 11.568 1.00 86.44 199 SER A N 1
ATOM 1527 C CA . SER A 1 199 ? -18.850 12.485 11.677 1.00 86.44 199 SER A CA 1
ATOM 1528 C C . SER A 1 199 ? -20.224 13.045 11.988 1.00 86.44 199 SER A C 1
ATOM 1530 O O . SER A 1 199 ? -21.237 12.581 11.465 1.00 86.44 199 SER A O 1
ATOM 1532 N N . THR A 1 200 ? -20.245 14.103 12.790 1.00 88.06 200 THR A N 1
ATOM 1533 C CA . THR A 1 200 ? -21.408 14.993 12.901 1.00 88.06 200 THR A CA 1
ATOM 1534 C C . THR A 1 200 ? -21.431 16.043 11.782 1.00 88.06 200 THR A C 1
ATOM 1536 O O . THR A 1 200 ? -22.463 16.664 11.524 1.00 88.06 200 THR A O 1
ATOM 1539 N N . SER A 1 201 ? -20.306 16.219 11.083 1.00 89.31 201 SER A N 1
ATOM 1540 C CA . SER A 1 201 ? -20.111 17.153 9.979 1.00 89.31 201 SER A CA 1
ATOM 1541 C C . SER A 1 201 ? -20.298 16.465 8.625 1.00 89.31 201 SER A C 1
ATOM 1543 O O . SER A 1 201 ? -20.070 15.272 8.450 1.00 89.31 201 SER A O 1
ATOM 1545 N N . LYS A 1 202 ? -20.695 17.238 7.606 1.00 92.00 202 LYS A N 1
ATOM 1546 C CA . LYS A 1 202 ? -20.796 16.723 6.224 1.00 92.00 202 LYS A CA 1
ATOM 1547 C C . LYS A 1 202 ? -19.430 16.435 5.597 1.00 92.00 202 LYS A C 1
ATOM 1549 O O . LYS A 1 202 ? -19.339 15.643 4.663 1.00 92.00 202 LYS A O 1
ATOM 1554 N N . PHE A 1 203 ? -18.402 17.139 6.055 1.00 95.81 203 PHE A N 1
ATOM 1555 C CA . PHE A 1 203 ? -17.036 17.006 5.580 1.00 95.81 203 PHE A CA 1
ATOM 1556 C C . PHE A 1 203 ? -16.055 17.208 6.729 1.00 95.81 203 PHE A C 1
ATOM 1558 O O . PHE A 1 203 ? -16.367 17.923 7.680 1.00 95.81 203 PHE A O 1
ATOM 1565 N N . VAL A 1 204 ? -14.875 16.616 6.583 1.00 96.38 204 VAL A N 1
ATOM 1566 C CA . VAL A 1 204 ? -13.716 16.821 7.451 1.00 96.38 204 VAL A CA 1
ATOM 1567 C C . VAL A 1 204 ? -12.574 17.353 6.603 1.00 96.38 204 VAL A C 1
ATOM 1569 O O . VAL A 1 204 ? -12.345 16.865 5.492 1.00 96.38 204 VAL A O 1
ATOM 1572 N N . THR A 1 205 ? -11.881 18.359 7.121 1.00 96.75 205 THR A N 1
ATOM 1573 C CA . THR A 1 205 ? -10.695 18.940 6.494 1.00 96.75 205 THR A CA 1
ATOM 1574 C C . THR A 1 205 ? -9.470 18.590 7.323 1.00 96.75 205 THR A C 1
ATOM 1576 O O . THR A 1 205 ? -9.478 18.803 8.529 1.00 96.75 205 THR A O 1
ATOM 1579 N N . PHE A 1 206 ? -8.407 18.085 6.710 1.00 95.94 206 PHE A N 1
ATOM 1580 C CA . PHE A 1 206 ? -7.188 17.730 7.435 1.00 95.94 206 PHE A CA 1
ATOM 1581 C C . PHE A 1 206 ? -5.943 17.976 6.595 1.00 95.94 206 PHE A C 1
ATOM 1583 O O . PHE A 1 206 ? -6.010 18.018 5.366 1.00 95.94 206 PHE A O 1
ATOM 1590 N N . SER A 1 207 ? -4.807 18.145 7.266 1.00 95.31 207 SER A N 1
ATOM 1591 C CA . SER A 1 207 ? -3.522 18.266 6.590 1.00 95.31 207 SER A CA 1
ATOM 1592 C C . SER A 1 207 ? -2.904 16.887 6.391 1.00 95.31 207 SER A C 1
ATOM 1594 O O . SER A 1 207 ? -2.879 16.075 7.316 1.00 95.31 207 SER A O 1
ATOM 1596 N N . TYR A 1 208 ? -2.408 16.644 5.185 1.00 93.75 208 TYR A N 1
ATOM 1597 C CA . TYR A 1 208 ? -1.719 15.432 4.769 1.00 93.75 208 TYR A CA 1
ATOM 1598 C C . TYR A 1 208 ? -0.353 15.802 4.199 1.00 93.75 208 TYR A C 1
ATOM 1600 O O . TYR A 1 208 ? -0.256 16.680 3.343 1.00 93.75 208 TYR A O 1
ATOM 1608 N N . LEU A 1 209 ? 0.691 15.125 4.661 1.00 90.44 209 LEU A N 1
ATOM 1609 C CA . LEU A 1 209 ? 2.036 15.238 4.114 1.00 90.44 209 LEU A CA 1
ATOM 1610 C C . LEU A 1 209 ? 2.519 13.845 3.718 1.00 90.44 209 LEU A C 1
ATOM 1612 O O . LEU A 1 209 ? 2.524 12.936 4.546 1.00 90.44 209 LEU A O 1
ATOM 1616 N N . SER A 1 210 ? 2.931 13.700 2.460 1.00 86.56 210 SER A N 1
ATOM 1617 C CA . SER A 1 210 ? 3.698 12.543 2.002 1.00 86.56 210 SER A CA 1
ATOM 1618 C C . SER A 1 210 ? 5.182 12.882 2.061 1.00 86.56 210 SER A C 1
ATOM 1620 O O . SER A 1 210 ? 5.582 13.959 1.616 1.00 86.56 210 SER A O 1
ATOM 1622 N N . THR A 1 211 ? 6.001 11.967 2.579 1.00 83.06 211 THR A N 1
ATOM 1623 C CA . THR A 1 211 ? 7.468 12.066 2.490 1.00 83.06 211 THR A CA 1
ATOM 1624 C C . THR A 1 211 ? 8.000 11.344 1.255 1.00 83.06 211 THR A C 1
ATOM 1626 O O . THR A 1 211 ? 9.182 11.003 1.199 1.00 83.06 211 THR A O 1
ATOM 1629 N N . PHE A 1 212 ? 7.134 11.006 0.298 1.00 85.81 212 PHE A N 1
ATOM 1630 C CA . PHE A 1 212 ? 7.564 10.403 -0.950 1.00 85.81 212 PHE A CA 1
ATOM 1631 C C . PHE A 1 212 ? 8.369 11.421 -1.757 1.00 85.81 212 PHE A C 1
ATOM 1633 O O . PHE A 1 212 ? 7.808 12.290 -2.420 1.00 85.81 212 PHE A O 1
ATOM 1640 N N . ASP A 1 213 ? 9.691 11.275 -1.714 1.00 83.25 213 ASP A N 1
ATOM 1641 C CA . ASP A 1 213 ? 10.598 11.978 -2.609 1.00 83.25 213 ASP A CA 1
ATOM 1642 C C . ASP A 1 213 ? 11.548 10.984 -3.301 1.00 83.25 213 ASP A C 1
ATOM 1644 O O . ASP A 1 213 ? 12.527 10.513 -2.713 1.00 83.25 213 ASP A O 1
ATOM 1648 N N . PRO A 1 214 ? 11.272 10.629 -4.569 1.00 79.12 214 PRO A N 1
ATOM 1649 C CA . PRO A 1 214 ? 12.173 9.813 -5.376 1.00 79.12 214 PRO A CA 1
ATOM 1650 C C . PRO A 1 214 ? 13.513 10.480 -5.704 1.00 79.12 214 PRO A C 1
ATOM 1652 O O . PRO A 1 214 ? 14.455 9.773 -6.046 1.00 79.12 214 PRO A O 1
ATOM 1655 N N . LEU A 1 215 ? 13.589 11.813 -5.659 1.00 78.12 215 LEU A N 1
ATOM 1656 C CA . LEU A 1 215 ? 14.730 12.612 -6.110 1.00 78.12 215 LEU A CA 1
ATOM 1657 C C . LEU A 1 215 ? 15.665 12.990 -4.958 1.00 78.12 215 LEU A C 1
ATOM 1659 O O . LEU A 1 215 ? 16.881 12.982 -5.134 1.00 78.12 215 LEU A O 1
ATOM 1663 N N . ASN A 1 216 ? 15.117 13.307 -3.784 1.00 69.00 216 ASN A N 1
ATOM 1664 C CA . ASN A 1 216 ? 15.879 13.694 -2.594 1.00 69.00 216 ASN A CA 1
ATOM 1665 C C . ASN A 1 216 ? 16.071 12.526 -1.625 1.00 69.00 216 ASN A C 1
ATOM 1667 O O . ASN A 1 216 ? 15.913 12.626 -0.406 1.00 69.00 216 ASN A O 1
ATOM 1671 N N . GLN A 1 217 ? 16.433 11.378 -2.178 1.00 64.75 217 GLN A N 1
ATOM 1672 C CA . GLN A 1 217 ? 16.866 10.251 -1.378 1.00 64.75 217 GLN A CA 1
ATOM 1673 C C . GLN A 1 217 ? 18.264 10.588 -0.864 1.00 64.75 217 GLN A C 1
ATOM 1675 O O . GLN A 1 217 ? 19.263 10.364 -1.540 1.00 64.75 217 GLN A O 1
ATOM 1680 N N . THR A 1 218 ? 18.339 11.184 0.326 1.00 46.09 218 THR A N 1
ATOM 1681 C CA . THR A 1 218 ? 19.554 11.723 0.972 1.00 46.09 218 THR A CA 1
ATOM 1682 C C . THR A 1 218 ? 20.651 10.684 1.271 1.00 46.09 218 THR A C 1
ATOM 1684 O O . THR A 1 218 ? 21.631 10.969 1.961 1.00 46.09 218 THR A O 1
ATOM 1687 N N . HIS A 1 219 ? 20.566 9.486 0.699 1.00 50.88 219 HIS A N 1
ATOM 1688 C CA . HIS A 1 219 ? 21.620 8.491 0.736 1.00 50.88 219 HIS A CA 1
ATOM 1689 C C . HIS A 1 219 ? 22.584 8.722 -0.422 1.00 50.88 219 HIS A C 1
ATOM 1691 O O . HIS A 1 219 ? 22.394 8.247 -1.534 1.00 50.88 219 HIS A O 1
ATOM 1697 N N . ASN A 1 220 ? 23.635 9.484 -0.121 1.00 42.66 220 ASN A N 1
ATOM 1698 C CA . ASN A 1 220 ? 24.754 9.749 -1.011 1.00 42.66 220 ASN A CA 1
ATOM 1699 C C . ASN A 1 220 ? 25.270 8.429 -1.648 1.00 42.66 220 ASN A C 1
ATOM 1701 O O . ASN A 1 220 ? 25.890 7.627 -0.940 1.00 42.66 220 ASN A O 1
ATOM 1705 N N . PRO A 1 221 ? 25.059 8.193 -2.961 1.00 44.75 221 PRO A N 1
ATOM 1706 C CA . PRO A 1 221 ? 25.452 6.954 -3.644 1.00 44.75 221 PRO A CA 1
ATOM 1707 C C . PRO A 1 221 ? 26.978 6.755 -3.703 1.00 44.75 221 PRO A C 1
ATOM 1709 O O . PRO A 1 221 ? 27.451 5.699 -4.142 1.00 44.75 221 PRO A O 1
ATOM 1712 N N . GLU A 1 222 ? 27.747 7.760 -3.260 1.00 43.69 222 GLU A N 1
ATOM 1713 C CA . GLU A 1 222 ? 29.203 7.732 -3.133 1.00 43.69 222 GLU A CA 1
ATOM 1714 C C . GLU A 1 222 ? 29.717 7.203 -1.788 1.00 43.69 222 GLU A C 1
ATOM 1716 O O . GLU A 1 222 ? 30.938 7.065 -1.633 1.00 43.69 222 GLU A O 1
ATOM 1721 N N . ILE A 1 223 ? 28.853 6.856 -0.820 1.00 48.16 223 ILE A N 1
ATOM 1722 C CA . ILE A 1 223 ? 29.316 6.098 0.349 1.00 48.16 223 ILE A CA 1
ATOM 1723 C C . ILE A 1 223 ? 29.692 4.704 -0.156 1.00 48.16 223 ILE A C 1
ATOM 1725 O O . ILE A 1 223 ? 28.871 3.798 -0.271 1.00 48.16 223 ILE A O 1
ATOM 1729 N N . LYS A 1 224 ? 30.974 4.563 -0.515 1.00 50.25 224 LYS A N 1
ATOM 1730 C CA . LYS A 1 224 ? 31.648 3.295 -0.789 1.00 50.25 224 LYS A CA 1
ATOM 1731 C C . LYS A 1 224 ? 31.142 2.271 0.210 1.00 50.25 224 LYS A C 1
ATOM 1733 O O . LYS A 1 224 ? 31.047 2.596 1.384 1.00 50.25 224 LYS A O 1
ATOM 1738 N N . CYS A 1 225 ? 30.891 1.059 -0.269 1.00 56.06 225 CYS A N 1
ATOM 1739 C CA . CYS A 1 225 ? 30.533 -0.151 0.467 1.00 56.06 225 CYS A CA 1
ATOM 1740 C C . CYS A 1 225 ? 31.462 -0.457 1.665 1.00 56.06 225 CYS A C 1
ATOM 1742 O O . CYS A 1 225 ? 32.159 -1.468 1.688 1.00 56.06 225 CYS A O 1
ATOM 1744 N N . THR A 1 226 ? 31.529 0.415 2.662 1.00 51.31 226 THR A N 1
ATOM 1745 C CA . THR A 1 226 ? 32.359 0.305 3.853 1.00 51.31 226 THR A CA 1
ATOM 1746 C C . THR A 1 226 ? 31.470 -0.192 4.977 1.00 51.31 226 THR A C 1
ATOM 1748 O O . THR A 1 226 ? 31.216 0.521 5.936 1.00 51.31 226 THR A O 1
ATOM 1751 N N . GLY A 1 227 ? 30.936 -1.404 4.803 1.00 48.31 227 GLY A N 1
ATOM 1752 C CA . GLY A 1 227 ? 30.473 -2.298 5.872 1.00 48.31 227 GLY A CA 1
ATOM 1753 C C . GLY A 1 227 ? 29.422 -1.810 6.879 1.00 48.31 227 GLY A C 1
ATOM 1754 O O . GLY A 1 227 ? 29.148 -2.550 7.817 1.00 48.31 227 GLY A O 1
ATOM 1755 N N . GLY A 1 228 ? 28.833 -0.623 6.739 1.00 43.44 228 GLY A N 1
ATOM 1756 C CA . GLY A 1 228 ? 27.960 -0.041 7.758 1.00 43.44 228 GLY A CA 1
ATOM 1757 C C . GLY A 1 228 ? 26.573 0.275 7.226 1.00 43.44 228 GLY A C 1
ATOM 1758 O O . GLY A 1 228 ? 26.415 1.302 6.585 1.00 43.44 228 GLY A O 1
ATOM 1759 N N . GLY A 1 229 ? 25.606 -0.609 7.499 1.00 47.91 229 GLY A N 1
ATOM 1760 C CA . GLY A 1 229 ? 24.178 -0.357 7.793 1.00 47.91 229 GLY A CA 1
ATOM 1761 C C . GLY A 1 229 ? 23.323 0.637 6.987 1.00 47.91 229 GLY A C 1
ATOM 1762 O O . GLY A 1 229 ? 22.167 0.826 7.353 1.00 47.91 229 GLY A O 1
ATOM 1763 N N . GLY A 1 230 ? 23.828 1.283 5.940 1.00 48.78 230 GLY A N 1
ATOM 1764 C CA . GLY A 1 230 ? 23.112 2.325 5.212 1.00 48.78 230 GLY A CA 1
ATOM 1765 C C . GLY A 1 230 ? 21.883 1.789 4.480 1.00 48.78 230 GLY A C 1
ATOM 1766 O O . GLY A 1 230 ? 21.915 0.717 3.870 1.00 48.78 230 GLY A O 1
ATOM 1767 N N . ILE A 1 231 ? 20.788 2.548 4.533 1.00 53.88 231 ILE A N 1
ATOM 1768 C CA . ILE A 1 231 ? 19.580 2.294 3.748 1.00 53.88 231 ILE A CA 1
ATOM 1769 C C . ILE A 1 231 ? 19.830 2.802 2.325 1.00 53.88 231 ILE A C 1
ATOM 1771 O O . ILE A 1 231 ? 19.403 3.883 1.956 1.00 53.88 231 ILE A O 1
ATOM 1775 N N . GLU A 1 232 ? 20.597 2.064 1.529 1.00 62.19 232 GLU A N 1
ATOM 1776 C CA . GLU A 1 232 ? 20.868 2.474 0.148 1.00 62.19 232 GLU A CA 1
ATOM 1777 C C . GLU A 1 232 ? 19.635 2.186 -0.722 1.00 62.19 232 GLU A C 1
ATOM 1779 O O . GLU A 1 232 ? 19.109 1.070 -0.703 1.00 62.19 232 GLU A O 1
ATOM 1784 N N . ILE A 1 233 ? 19.132 3.203 -1.429 1.00 68.12 233 ILE A N 1
ATOM 1785 C CA . ILE A 1 233 ? 18.164 3.000 -2.509 1.00 68.12 233 ILE A CA 1
ATOM 1786 C C . ILE A 1 233 ? 18.949 2.677 -3.772 1.00 68.12 233 ILE A C 1
ATOM 1788 O O . ILE A 1 233 ? 19.968 3.290 -4.084 1.00 68.12 233 ILE A O 1
ATOM 1792 N N . ASP A 1 234 ? 18.476 1.666 -4.485 1.00 83.25 234 ASP A N 1
ATOM 1793 C CA . ASP A 1 234 ? 19.270 0.987 -5.500 1.00 83.25 234 ASP A CA 1
ATOM 1794 C C . ASP A 1 234 ? 19.089 1.577 -6.904 1.00 83.25 234 ASP A C 1
ATOM 1796 O O . ASP A 1 234 ? 19.705 1.102 -7.862 1.00 83.25 234 ASP A O 1
ATOM 1800 N N . VAL A 1 235 ? 18.236 2.595 -7.034 1.00 87.69 235 VAL A N 1
ATOM 1801 C CA . VAL A 1 235 ? 17.772 3.168 -8.299 1.00 87.69 235 VAL A CA 1
ATOM 1802 C C . VAL A 1 235 ? 17.938 4.683 -8.280 1.00 87.69 235 VAL A C 1
ATOM 1804 O O . VAL A 1 235 ? 17.470 5.351 -7.364 1.00 87.69 235 VAL A O 1
ATOM 1807 N N . GLU A 1 236 ? 18.558 5.224 -9.324 1.00 91.19 236 GLU A N 1
ATOM 1808 C CA . GLU A 1 236 ? 18.640 6.664 -9.565 1.00 91.19 236 GLU A CA 1
ATOM 1809 C C . GLU A 1 236 ? 17.407 7.115 -10.351 1.00 91.19 236 GLU A C 1
ATOM 1811 O O . GLU A 1 236 ? 17.222 6.686 -11.492 1.00 91.19 236 GLU A O 1
ATOM 1816 N N . PHE A 1 237 ? 16.559 7.949 -9.742 1.00 93.50 237 PHE A N 1
ATOM 1817 C CA . PHE A 1 237 ? 15.329 8.456 -10.354 1.00 93.50 237 PHE A CA 1
ATOM 1818 C C . PHE A 1 237 ? 15.479 9.871 -10.911 1.00 93.50 237 PHE A C 1
ATOM 1820 O O . PHE A 1 237 ? 16.163 10.726 -10.356 1.00 93.50 237 PHE A O 1
ATOM 1827 N N . THR A 1 238 ? 14.747 10.133 -11.989 1.00 94.56 238 THR A N 1
ATOM 1828 C CA . THR A 1 238 ? 14.592 11.449 -12.608 1.00 94.56 238 THR A CA 1
ATOM 1829 C C . THR A 1 238 ? 13.116 11.716 -12.889 1.00 94.56 238 THR A C 1
ATOM 1831 O O . THR A 1 238 ? 12.376 10.819 -13.293 1.00 94.56 238 THR A O 1
ATOM 1834 N N . LEU A 1 239 ? 12.658 12.949 -12.662 1.00 95.56 239 LEU A N 1
ATOM 1835 C CA . LEU A 1 239 ? 11.290 13.347 -12.994 1.00 95.56 239 LEU A CA 1
ATOM 1836 C C . LEU A 1 239 ? 11.178 13.599 -14.502 1.00 95.56 239 LEU A C 1
ATOM 1838 O O . LEU A 1 239 ? 11.809 14.514 -15.036 1.00 95.56 239 LEU A O 1
ATOM 1842 N N . ASN A 1 240 ? 10.312 12.850 -15.180 1.00 96.69 240 ASN A N 1
ATOM 1843 C CA . ASN A 1 240 ? 9.965 13.100 -16.573 1.00 96.69 240 ASN A CA 1
ATOM 1844 C C . ASN A 1 240 ? 8.824 14.128 -16.648 1.00 96.69 240 ASN A C 1
ATOM 1846 O O . ASN A 1 240 ? 7.636 13.797 -16.707 1.00 96.69 240 ASN A O 1
ATOM 1850 N N . SER A 1 241 ? 9.191 15.410 -16.646 1.00 95.50 241 SER A N 1
ATOM 1851 C CA . SER A 1 241 ? 8.241 16.531 -16.672 1.00 95.50 241 SER A CA 1
ATOM 1852 C C . SER A 1 241 ? 7.416 16.624 -17.961 1.00 95.50 241 SER A C 1
ATOM 1854 O O . SER A 1 241 ? 6.337 17.207 -17.941 1.00 95.50 241 SER A O 1
ATOM 1856 N N . ASN A 1 242 ? 7.884 16.035 -19.068 1.00 97.25 242 ASN A N 1
ATOM 1857 C CA . ASN A 1 242 ? 7.168 16.048 -20.348 1.00 97.25 242 ASN A CA 1
ATOM 1858 C C . ASN A 1 242 ? 5.983 15.075 -20.376 1.00 97.25 242 ASN A C 1
ATOM 1860 O O . ASN A 1 242 ? 5.027 15.302 -21.115 1.00 97.25 242 ASN A O 1
ATOM 1864 N N . LEU A 1 243 ? 6.072 13.980 -19.616 1.00 96.94 243 LEU A N 1
ATOM 1865 C CA . LEU A 1 243 ? 5.008 12.980 -19.486 1.00 96.94 243 LEU A CA 1
ATOM 1866 C C . LEU A 1 243 ? 4.178 13.167 -18.213 1.00 96.94 243 LEU A C 1
ATOM 1868 O O . LEU A 1 243 ? 3.080 12.623 -18.110 1.00 96.94 243 LEU A O 1
ATOM 1872 N N . SER A 1 244 ? 4.685 13.945 -17.258 1.00 96.06 244 SER A N 1
ATOM 1873 C CA . SER A 1 244 ? 3.934 14.321 -16.065 1.00 96.06 244 SER A CA 1
ATOM 1874 C C . SER A 1 244 ? 2.789 15.275 -16.417 1.00 96.06 244 SER A C 1
ATOM 1876 O O . SER A 1 244 ? 2.895 16.136 -17.290 1.00 96.06 244 SER A O 1
ATOM 1878 N N . THR A 1 245 ? 1.677 15.131 -15.708 1.00 95.50 245 THR A N 1
ATOM 1879 C CA . THR A 1 245 ? 0.468 15.948 -15.836 1.00 95.50 245 THR A CA 1
ATOM 1880 C C . THR A 1 245 ? 0.104 16.549 -14.479 1.00 95.50 245 THR A C 1
ATOM 1882 O O . THR A 1 245 ? 0.760 16.294 -13.474 1.00 95.50 245 THR A O 1
ATOM 1885 N N . SER A 1 246 ? -0.974 17.334 -14.413 1.00 92.31 246 SER A N 1
ATOM 1886 C CA . SER A 1 246 ? -1.471 17.875 -13.141 1.00 92.31 246 SER A CA 1
ATOM 1887 C C . SER A 1 246 ? -1.986 16.811 -12.165 1.00 92.31 246 SER A C 1
ATOM 1889 O O . SER A 1 246 ? -2.201 17.125 -11.001 1.00 92.31 246 SER A O 1
ATOM 1891 N N . SER A 1 247 ? -2.246 15.591 -12.639 1.00 93.06 247 SER A N 1
ATOM 1892 C CA . SER A 1 247 ? -2.775 14.482 -11.837 1.00 93.06 247 SER A CA 1
ATOM 1893 C C . SER A 1 247 ? -1.843 13.274 -11.796 1.00 93.06 247 SER A C 1
ATOM 1895 O O . SER A 1 247 ? -2.202 12.265 -11.213 1.00 93.06 247 SER A O 1
ATOM 1897 N N . MET A 1 248 ? -0.678 13.327 -12.442 1.00 96.56 248 MET A N 1
ATOM 1898 C CA . MET A 1 248 ? 0.250 12.200 -12.495 1.00 96.56 248 MET A CA 1
ATOM 1899 C C . MET A 1 248 ? 1.679 12.704 -12.617 1.00 96.56 248 MET A C 1
ATOM 1901 O O . MET A 1 248 ? 2.015 13.383 -13.585 1.00 96.56 248 MET A O 1
ATOM 1905 N N . TYR A 1 249 ? 2.534 12.293 -11.696 1.00 96.06 249 TYR A N 1
ATOM 1906 C CA . TYR A 1 249 ? 3.976 12.470 -11.785 1.00 96.06 249 TYR A CA 1
ATOM 1907 C C . TYR A 1 249 ? 4.620 11.185 -12.293 1.00 96.06 249 TYR A C 1
ATOM 1909 O O . TYR A 1 249 ? 4.261 10.095 -11.846 1.00 96.06 249 TYR A O 1
ATOM 1917 N N . VAL A 1 250 ? 5.559 11.315 -13.231 1.00 97.06 250 VAL A N 1
ATOM 1918 C CA . VAL A 1 250 ? 6.263 10.188 -13.857 1.00 97.06 250 VAL A CA 1
ATOM 1919 C C . VAL A 1 250 ? 7.738 10.252 -13.487 1.00 97.06 250 VAL A C 1
ATOM 1921 O O . VAL A 1 250 ? 8.445 11.164 -13.913 1.00 97.06 250 VAL A O 1
ATOM 1924 N N . TYR A 1 251 ? 8.207 9.270 -12.721 1.00 96.88 251 TYR A N 1
ATOM 1925 C CA . TYR A 1 251 ? 9.603 9.143 -12.315 1.00 96.88 251 TYR A CA 1
ATOM 1926 C C . TYR A 1 251 ? 10.247 7.965 -13.043 1.00 96.88 251 TYR A C 1
ATOM 1928 O O . TYR A 1 251 ? 9.820 6.820 -12.886 1.00 96.88 251 TYR A O 1
ATOM 1936 N N . GLU A 1 252 ? 11.286 8.245 -13.822 1.00 97.44 252 GLU A N 1
ATOM 1937 C CA . GLU A 1 252 ? 12.072 7.257 -14.558 1.00 97.44 252 GLU A CA 1
ATOM 1938 C C . GLU A 1 252 ? 13.339 6.934 -13.775 1.00 97.44 252 GLU A C 1
ATOM 1940 O O . GLU A 1 252 ? 14.097 7.833 -13.415 1.00 97.44 252 GLU A O 1
ATOM 1945 N N . GLY A 1 253 ? 13.548 5.652 -13.496 1.00 95.44 253 GLY A N 1
ATOM 1946 C CA . GLY A 1 253 ? 14.617 5.147 -12.653 1.00 95.44 253 GLY A CA 1
ATOM 1947 C C . GLY A 1 253 ? 15.534 4.169 -13.376 1.00 95.44 253 GLY A C 1
ATOM 1948 O O . GLY A 1 253 ? 15.072 3.290 -14.106 1.00 95.44 253 GLY A O 1
ATOM 1949 N N . ILE A 1 254 ? 16.837 4.271 -13.119 1.00 94.56 254 ILE A N 1
ATOM 1950 C CA . ILE A 1 254 ? 17.842 3.314 -13.592 1.00 94.56 254 ILE A CA 1
ATOM 1951 C C . ILE A 1 254 ? 18.492 2.650 -12.380 1.00 94.56 254 ILE A C 1
ATOM 1953 O O . ILE A 1 254 ? 19.008 3.327 -11.492 1.00 94.56 254 ILE A O 1
ATOM 1957 N N . LEU A 1 255 ? 18.476 1.316 -12.334 1.00 91.50 255 LEU A N 1
ATOM 1958 C CA . LEU A 1 255 ? 19.174 0.565 -11.293 1.00 91.50 255 LEU A CA 1
ATOM 1959 C C . LEU A 1 255 ? 20.682 0.852 -11.375 1.00 91.50 255 LEU A C 1
ATOM 1961 O O . LEU A 1 255 ? 21.283 0.785 -12.451 1.00 91.50 255 LEU A O 1
ATOM 1965 N N . LEU A 1 256 ? 21.299 1.143 -10.230 1.00 86.12 256 LEU A N 1
ATOM 1966 C CA . LEU A 1 256 ? 22.718 1.499 -10.135 1.00 86.12 256 LEU A CA 1
ATOM 1967 C C . LEU A 1 256 ? 23.650 0.330 -10.485 1.00 86.12 256 LEU A C 1
ATOM 1969 O O . LEU A 1 256 ? 24.810 0.539 -10.847 1.00 86.12 256 LEU A O 1
ATOM 1973 N N . SER A 1 257 ? 23.159 -0.907 -10.379 1.00 84.62 257 SER A N 1
ATOM 1974 C CA . SER A 1 257 ? 23.854 -2.097 -10.860 1.00 84.62 257 SER A CA 1
ATOM 1975 C C . SER A 1 257 ? 23.257 -2.613 -12.161 1.00 84.62 257 SER A C 1
ATOM 1977 O O . SER A 1 257 ? 22.089 -2.409 -12.493 1.00 84.62 257 SER A O 1
ATOM 1979 N N . ARG A 1 258 ? 24.104 -3.308 -12.916 1.00 85.00 258 ARG A N 1
ATOM 1980 C CA . ARG A 1 258 ? 23.680 -4.063 -14.088 1.00 85.00 258 ARG A CA 1
ATOM 1981 C C . ARG A 1 258 ? 23.278 -5.471 -13.675 1.00 85.00 258 ARG A C 1
ATOM 1983 O O . ARG A 1 258 ? 23.798 -6.002 -12.695 1.00 85.00 258 ARG A O 1
ATOM 1990 N N . ASP A 1 259 ? 22.397 -6.078 -14.458 1.00 83.50 259 ASP A N 1
ATOM 1991 C CA . ASP A 1 259 ? 22.041 -7.483 -14.273 1.00 83.50 259 ASP A CA 1
ATOM 1992 C C . ASP A 1 259 ? 23.203 -8.439 -14.624 1.00 83.50 259 ASP A C 1
ATOM 1994 O O . ASP A 1 259 ? 24.286 -8.033 -15.061 1.00 83.50 259 ASP A O 1
ATOM 1998 N N . ASP A 1 260 ? 22.966 -9.743 -14.473 1.00 81.81 260 ASP A N 1
ATOM 1999 C CA . ASP A 1 260 ? 23.914 -10.822 -14.790 1.00 81.81 260 ASP A CA 1
ATOM 2000 C C . ASP A 1 260 ? 24.357 -10.854 -16.267 1.00 81.81 260 ASP A C 1
ATOM 2002 O O . ASP A 1 260 ? 25.370 -11.465 -16.614 1.00 81.81 260 ASP A O 1
ATOM 2006 N N . ARG A 1 261 ? 23.624 -10.164 -17.144 1.00 84.75 261 ARG A N 1
ATOM 2007 C CA . ARG A 1 261 ? 23.900 -10.013 -18.577 1.00 84.75 261 ARG A CA 1
ATOM 2008 C C . ARG A 1 261 ? 24.496 -8.652 -18.916 1.00 84.75 261 ARG A C 1
ATOM 2010 O O . ARG A 1 261 ? 24.578 -8.307 -20.097 1.00 84.75 261 ARG A O 1
ATOM 2017 N N . ASN A 1 262 ? 24.931 -7.890 -17.913 1.00 87.88 262 ASN A N 1
ATOM 2018 C CA . ASN A 1 262 ? 25.512 -6.561 -18.069 1.00 87.88 262 ASN A CA 1
ATOM 2019 C C . ASN A 1 262 ? 24.534 -5.535 -18.692 1.00 87.88 262 ASN A C 1
ATOM 2021 O O . ASN A 1 262 ? 24.953 -4.576 -19.352 1.00 87.88 262 ASN A O 1
ATOM 2025 N N . ARG A 1 263 ? 23.222 -5.709 -18.496 1.00 88.62 263 ARG A N 1
ATOM 2026 C CA . ARG A 1 263 ? 22.170 -4.806 -18.986 1.00 88.62 263 ARG A CA 1
ATOM 2027 C C . ARG A 1 263 ? 21.755 -3.815 -17.907 1.00 88.62 263 ARG A C 1
ATOM 2029 O O . ARG A 1 263 ? 21.839 -4.106 -16.718 1.00 88.62 263 ARG A O 1
ATOM 2036 N N . TYR A 1 264 ? 21.292 -2.648 -18.344 1.00 92.12 264 TYR A N 1
ATOM 2037 C CA . TYR A 1 264 ? 20.598 -1.722 -17.459 1.00 92.12 264 TYR A CA 1
ATOM 2038 C C . TYR A 1 264 ? 19.218 -2.273 -17.111 1.00 92.12 264 TYR A C 1
ATOM 2040 O O . TYR A 1 264 ? 18.542 -2.852 -17.967 1.00 92.12 264 TYR A O 1
ATOM 2048 N N . VAL A 1 265 ? 18.813 -2.075 -15.862 1.00 94.75 265 VAL A N 1
ATOM 2049 C CA . VAL A 1 265 ? 17.456 -2.360 -15.40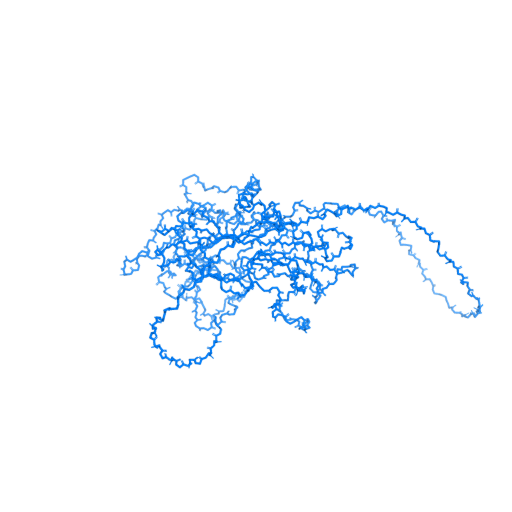9 1.00 94.75 265 VAL A CA 1
ATOM 2050 C C . VAL A 1 265 ? 16.748 -1.033 -15.204 1.00 94.75 265 VAL A C 1
ATOM 2052 O O . VAL A 1 265 ? 17.255 -0.154 -14.509 1.00 94.75 265 VAL A O 1
ATOM 2055 N N . TYR A 1 266 ? 15.602 -0.893 -15.855 1.00 97.12 266 TYR A N 1
ATOM 2056 C CA . TYR A 1 266 ? 14.807 0.326 -15.867 1.00 97.12 266 TYR A CA 1
ATOM 2057 C C . TYR A 1 266 ? 13.582 0.128 -14.991 1.00 97.12 266 TYR A C 1
ATOM 2059 O O . TYR A 1 266 ? 12.986 -0.951 -15.004 1.00 97.12 266 TYR A O 1
ATOM 2067 N N . VAL A 1 267 ? 13.199 1.162 -14.257 1.00 97.38 267 VAL A N 1
ATOM 2068 C CA . VAL A 1 267 ? 12.002 1.210 -13.416 1.00 97.38 267 VAL A CA 1
ATOM 2069 C C . VAL A 1 267 ? 11.266 2.502 -13.745 1.00 97.38 267 VAL A C 1
ATOM 2071 O O . VAL A 1 267 ? 11.888 3.519 -14.024 1.00 97.38 267 VAL A O 1
ATOM 2074 N N . THR A 1 268 ? 9.940 2.482 -13.752 1.00 98.12 268 THR A N 1
ATOM 2075 C CA . THR A 1 268 ? 9.130 3.702 -13.814 1.00 98.12 268 THR A CA 1
ATOM 2076 C C . THR A 1 268 ? 8.067 3.652 -12.737 1.00 98.12 268 THR A C 1
ATOM 2078 O O . THR A 1 268 ? 7.410 2.622 -12.572 1.00 98.12 268 THR A O 1
ATOM 2081 N N . ILE A 1 269 ? 7.901 4.768 -12.028 1.00 97.62 269 ILE A N 1
ATOM 2082 C CA . ILE A 1 269 ? 6.822 4.982 -11.066 1.00 97.62 269 ILE A CA 1
ATOM 2083 C C . ILE A 1 269 ? 5.929 6.107 -11.586 1.00 97.62 269 ILE A C 1
ATOM 2085 O O . ILE A 1 269 ? 6.413 7.206 -11.860 1.00 97.62 269 ILE A O 1
ATOM 2089 N N . CYS A 1 270 ? 4.628 5.842 -11.687 1.00 97.88 270 CYS A N 1
ATOM 2090 C CA . CYS A 1 270 ? 3.611 6.864 -11.931 1.00 97.88 270 CYS A CA 1
ATOM 2091 C C . CYS A 1 270 ? 2.791 7.049 -10.654 1.00 97.88 270 CYS A C 1
ATOM 2093 O O . CYS A 1 270 ? 2.392 6.060 -10.044 1.00 97.88 270 CYS A O 1
ATOM 2095 N N . THR A 1 271 ? 2.544 8.280 -10.209 1.00 97.06 271 THR A N 1
ATOM 2096 C CA . THR A 1 271 ? 1.825 8.517 -8.945 1.00 97.06 271 THR A CA 1
ATOM 2097 C C . THR A 1 271 ? 1.018 9.809 -8.948 1.00 97.06 271 THR A C 1
ATOM 2099 O O . THR A 1 271 ? 1.430 10.803 -9.542 1.00 97.06 271 THR A O 1
ATOM 2102 N N . GLU A 1 272 ? -0.123 9.800 -8.260 1.00 95.19 272 GLU A N 1
ATOM 2103 C CA . GLU A 1 272 ? -0.932 10.998 -7.983 1.00 95.19 272 GLU A CA 1
ATOM 2104 C C . GLU A 1 272 ? -0.406 11.826 -6.814 1.00 95.19 272 GLU A C 1
ATOM 2106 O O . GLU A 1 272 ? -0.889 12.932 -6.569 1.00 95.19 272 GLU A O 1
ATOM 2111 N N . GLN A 1 273 ? 0.532 11.277 -6.041 1.00 83.31 273 GLN A N 1
ATOM 2112 C CA . GLN A 1 273 ? 0.968 11.950 -4.835 1.00 83.31 273 GLN A CA 1
ATOM 2113 C C . GLN A 1 273 ? 1.755 13.224 -5.150 1.00 83.31 273 GLN A C 1
ATOM 2115 O O . GLN A 1 273 ? 2.646 13.204 -6.000 1.00 83.31 273 GLN A O 1
ATOM 2120 N N . PRO A 1 274 ? 1.442 14.330 -4.463 1.00 70.44 274 PRO A N 1
ATOM 2121 C CA . PRO A 1 274 ? 2.191 15.572 -4.585 1.00 70.44 274 PRO A CA 1
ATOM 2122 C C . PRO A 1 274 ? 3.606 15.432 -4.033 1.00 70.44 274 PRO A C 1
ATOM 2124 O O . PRO A 1 274 ? 3.840 14.708 -3.067 1.00 70.44 274 PRO A O 1
ATOM 2127 N N . ASN A 1 275 ? 4.528 16.224 -4.570 1.00 68.56 275 ASN A N 1
ATOM 2128 C CA . ASN A 1 275 ? 5.851 16.369 -3.973 1.00 68.56 275 ASN A CA 1
ATOM 2129 C C . ASN A 1 275 ? 5.770 17.229 -2.694 1.00 68.56 275 ASN A C 1
ATOM 2131 O O . ASN A 1 275 ? 5.193 18.321 -2.740 1.00 68.56 275 ASN A O 1
ATOM 2135 N N . GLU A 1 276 ? 6.347 16.709 -1.601 1.00 68.50 276 GLU A N 1
ATOM 2136 C CA . GLU A 1 276 ? 6.858 17.333 -0.351 1.00 68.50 276 GLU A CA 1
ATOM 2137 C C . GLU A 1 276 ? 6.054 18.455 0.345 1.00 68.50 276 GLU A C 1
ATOM 2139 O O . GLU A 1 276 ? 6.508 19.047 1.324 1.00 68.50 276 GLU A O 1
ATOM 2144 N N . SER A 1 277 ? 4.853 18.777 -0.121 1.00 80.56 277 SER A N 1
ATOM 2145 C CA . SER A 1 277 ? 4.047 19.881 0.391 1.00 80.56 277 SER A CA 1
ATOM 2146 C C . SER A 1 277 ? 2.877 19.367 1.210 1.00 80.56 277 SER A C 1
ATOM 2148 O O . SER A 1 277 ? 2.184 18.420 0.833 1.00 80.56 277 SER A O 1
ATOM 2150 N N . ILE A 1 278 ? 2.641 20.032 2.342 1.00 86.88 278 ILE A N 1
ATOM 2151 C CA . ILE A 1 278 ? 1.461 19.790 3.165 1.00 86.88 278 ILE A CA 1
ATOM 2152 C C . ILE A 1 278 ? 0.228 20.141 2.329 1.00 86.88 278 ILE A C 1
ATOM 2154 O O . ILE A 1 278 ? 0.044 21.289 1.919 1.00 86.88 278 ILE A O 1
ATOM 2158 N N . GLN A 1 279 ? -0.631 19.155 2.098 1.00 90.62 279 GLN A N 1
ATOM 2159 C CA . GLN A 1 279 ? -1.909 19.331 1.430 1.00 90.62 279 GLN A CA 1
ATOM 2160 C C . GLN A 1 279 ? -3.045 19.430 2.428 1.00 90.62 279 GLN A C 1
ATOM 2162 O O . GLN A 1 279 ? -3.128 18.652 3.370 1.00 90.62 279 GLN A O 1
ATOM 2167 N N . THR A 1 280 ? -3.984 20.331 2.165 1.00 94.62 280 THR A N 1
ATOM 2168 C CA . THR A 1 280 ? -5.266 20.355 2.863 1.00 94.62 280 THR A CA 1
ATOM 2169 C C . THR A 1 280 ? -6.272 19.505 2.095 1.00 94.62 280 THR A C 1
ATOM 2171 O O . THR A 1 280 ? -6.741 19.892 1.024 1.00 94.62 280 THR A O 1
ATOM 2174 N N . LEU A 1 281 ? -6.611 18.342 2.643 1.00 94.94 281 LEU A N 1
ATOM 2175 C CA . LEU A 1 281 ? -7.587 17.415 2.083 1.00 94.94 281 LEU A CA 1
ATOM 2176 C C . LEU A 1 281 ? -8.967 17.655 2.689 1.00 94.94 281 LEU A C 1
ATOM 2178 O O . LEU A 1 281 ? -9.087 18.026 3.853 1.00 94.94 281 LEU A O 1
ATOM 2182 N N . LYS A 1 282 ? -10.015 17.424 1.893 1.00 96.94 282 LYS A N 1
ATOM 2183 C CA . LYS A 1 282 ? -11.415 17.547 2.313 1.00 96.94 282 LYS A CA 1
ATOM 2184 C C . LYS A 1 282 ? -12.190 16.288 1.944 1.00 96.94 282 LYS A C 1
ATOM 2186 O O . LYS A 1 282 ? -12.531 16.095 0.779 1.00 96.94 282 LYS A O 1
ATOM 2191 N N . VAL A 1 283 ? -12.497 15.457 2.935 1.00 96.88 283 VAL A N 1
ATOM 2192 C CA . VAL A 1 283 ? -13.252 14.206 2.760 1.00 96.88 283 VAL A CA 1
ATOM 2193 C C . VAL A 1 283 ? -14.709 14.398 3.184 1.00 96.88 283 VAL A C 1
ATOM 2195 O O . VAL A 1 283 ? -14.993 15.182 4.087 1.00 96.88 283 VAL A O 1
ATOM 2198 N N . SER A 1 284 ? -15.649 13.715 2.528 1.00 96.50 284 SER A N 1
ATOM 2199 C CA . SER A 1 284 ? -17.083 13.763 2.853 1.00 96.50 284 SER A CA 1
ATOM 2200 C C . SER A 1 284 ? -17.623 12.363 3.126 1.00 96.50 284 SER A C 1
ATOM 2202 O O . SER A 1 284 ? -16.993 11.376 2.760 1.00 96.50 284 SER A O 1
ATOM 2204 N N . SER A 1 285 ? -18.805 12.251 3.732 1.00 94.06 285 SER A N 1
ATOM 2205 C CA . SER A 1 285 ? -19.416 10.941 4.010 1.00 94.06 285 SER A CA 1
ATOM 2206 C C . SER A 1 285 ? -19.820 10.168 2.748 1.00 94.06 285 SER A C 1
ATOM 2208 O O . SER A 1 285 ? -20.036 8.962 2.810 1.00 94.06 285 SER A O 1
ATOM 2210 N N . SER A 1 286 ? -19.918 10.842 1.597 1.00 93.06 286 SER A N 1
ATOM 2211 C CA . SER A 1 286 ? -20.310 10.240 0.318 1.00 93.06 286 SER A CA 1
ATOM 2212 C C . SER A 1 286 ? -19.145 10.000 -0.644 1.00 93.06 286 SER A C 1
ATOM 2214 O O . SER A 1 286 ? -19.377 9.576 -1.773 1.00 93.06 286 SER A O 1
ATOM 2216 N N . SER A 1 287 ? -17.910 10.332 -0.259 1.00 95.00 287 SER A N 1
ATOM 2217 C CA . SER A 1 287 ? -16.754 10.264 -1.158 1.00 95.00 287 SER A CA 1
ATOM 2218 C C . SER A 1 287 ? -15.474 9.938 -0.405 1.00 95.00 287 SER A C 1
ATOM 2220 O O . SER A 1 287 ? -15.189 10.564 0.616 1.00 95.00 287 SER A O 1
ATOM 2222 N N . SER A 1 288 ? -14.651 9.060 -0.965 1.00 96.38 288 SER A N 1
ATOM 2223 C CA . SER A 1 288 ? -13.263 8.893 -0.546 1.00 96.38 288 SER A CA 1
ATOM 2224 C C . SER A 1 288 ? -12.318 9.745 -1.397 1.00 96.38 288 SER A C 1
ATOM 2226 O O . SER A 1 288 ? -12.641 10.141 -2.519 1.00 96.38 288 SER A O 1
ATOM 2228 N N . ILE A 1 289 ? -11.145 10.045 -0.845 1.00 96.75 289 ILE A N 1
ATOM 2229 C CA . ILE A 1 289 ? -9.999 10.557 -1.602 1.00 96.75 289 ILE A CA 1
ATOM 2230 C C . ILE A 1 289 ? -9.065 9.375 -1.817 1.00 96.75 289 ILE A C 1
ATOM 2232 O O . ILE A 1 289 ? -8.751 8.677 -0.857 1.00 96.75 289 ILE A O 1
ATOM 2236 N N . GLN A 1 290 ? -8.620 9.155 -3.050 1.00 96.69 290 GLN A N 1
ATOM 2237 C CA . GLN A 1 290 ? -7.675 8.095 -3.380 1.00 96.69 290 GLN A CA 1
ATOM 2238 C C . GLN A 1 290 ? -6.446 8.683 -4.065 1.00 96.69 290 GLN A C 1
ATOM 2240 O O . GLN A 1 290 ? -6.584 9.522 -4.954 1.00 96.69 290 GLN A O 1
ATOM 2245 N N . PHE A 1 291 ? -5.273 8.204 -3.663 1.00 96.56 291 PHE A N 1
ATOM 2246 C CA . PHE A 1 291 ? -4.013 8.403 -4.363 1.00 96.56 291 PHE A CA 1
ATOM 2247 C C . PHE A 1 291 ? -3.564 7.063 -4.930 1.00 96.56 291 PHE A C 1
ATOM 2249 O O . PHE A 1 291 ? -3.387 6.093 -4.187 1.00 96.56 291 PHE A O 1
ATOM 2256 N N . ILE A 1 292 ? -3.394 7.015 -6.247 1.00 97.69 292 ILE A N 1
ATOM 2257 C CA . ILE A 1 292 ? -2.961 5.821 -6.965 1.00 97.69 292 ILE A CA 1
ATOM 2258 C C . ILE A 1 292 ? -1.487 5.957 -7.334 1.00 97.69 292 ILE A C 1
ATOM 2260 O O . ILE A 1 292 ? -1.025 7.019 -7.759 1.00 97.69 292 ILE A O 1
ATOM 2264 N N . SER A 1 293 ? -0.752 4.857 -7.203 1.00 98.00 293 SER A N 1
ATOM 2265 C CA . SER A 1 293 ? 0.608 4.737 -7.714 1.00 98.00 293 SER A CA 1
ATOM 2266 C C . SER A 1 293 ? 0.779 3.427 -8.470 1.00 98.00 293 SER A C 1
ATOM 2268 O O . SER A 1 293 ? 0.258 2.391 -8.054 1.00 98.00 293 SER A O 1
ATOM 2270 N N . THR A 1 294 ? 1.524 3.454 -9.570 1.00 98.12 294 THR A N 1
ATOM 2271 C CA . THR A 1 294 ? 1.853 2.273 -10.368 1.00 98.12 294 THR A CA 1
ATOM 2272 C C . THR A 1 294 ? 3.347 2.133 -10.580 1.00 98.12 294 THR A C 1
ATOM 2274 O O . THR A 1 294 ? 4.095 3.111 -10.548 1.00 98.12 294 THR A O 1
ATOM 2277 N N . LEU A 1 295 ? 3.776 0.891 -10.799 1.00 98.00 295 LEU A N 1
ATOM 2278 C CA . LEU A 1 295 ? 5.162 0.558 -11.087 1.00 98.00 295 LEU A CA 1
ATOM 2279 C C . LEU A 1 295 ? 5.288 -0.382 -12.288 1.00 98.00 295 LEU A C 1
ATOM 2281 O O . LEU A 1 295 ? 4.617 -1.417 -12.359 1.00 98.00 295 LEU A O 1
ATOM 2285 N N . ALA A 1 296 ? 6.214 -0.077 -13.190 1.00 98.06 296 ALA A N 1
ATOM 2286 C CA . ALA A 1 296 ? 6.697 -1.019 -14.196 1.00 98.06 296 ALA A CA 1
ATOM 2287 C C . ALA A 1 296 ? 8.221 -1.091 -14.176 1.00 98.06 296 ALA A C 1
ATOM 2289 O O . ALA A 1 296 ? 8.896 -0.134 -13.795 1.00 98.06 296 ALA A O 1
ATOM 2290 N N . SER A 1 297 ? 8.773 -2.222 -14.603 1.00 97.25 297 SER A N 1
ATOM 2291 C CA . SER A 1 297 ? 10.217 -2.345 -14.789 1.00 97.25 297 SER A CA 1
ATOM 2292 C C . SER A 1 297 ? 10.574 -3.238 -15.965 1.00 97.25 297 SER A C 1
ATOM 2294 O O . SER A 1 297 ? 9.762 -4.031 -16.444 1.00 97.25 297 SER A O 1
ATOM 2296 N N . SER A 1 298 ? 11.812 -3.129 -16.448 1.00 96.50 298 SER A N 1
ATOM 2297 C CA . SER A 1 298 ? 12.265 -3.900 -17.610 1.00 96.50 298 SER A CA 1
ATOM 2298 C C . SER A 1 298 ? 12.237 -5.417 -17.380 1.00 96.50 298 SER A C 1
ATOM 2300 O O . SER A 1 298 ? 12.169 -6.169 -18.352 1.00 96.50 298 SER A O 1
ATOM 2302 N N . ILE A 1 299 ? 12.219 -5.887 -16.124 1.00 93.75 299 ILE A N 1
ATOM 2303 C CA . ILE A 1 299 ? 12.085 -7.318 -15.805 1.00 93.75 299 ILE A CA 1
ATOM 2304 C C . ILE A 1 299 ? 10.692 -7.882 -16.127 1.00 93.75 299 ILE A C 1
ATOM 2306 O O . ILE A 1 299 ? 10.564 -9.092 -16.325 1.00 93.75 299 ILE A O 1
ATOM 2310 N N . ASP A 1 300 ? 9.668 -7.032 -16.255 1.00 94.25 300 ASP A N 1
ATOM 2311 C CA . ASP A 1 300 ? 8.308 -7.453 -16.622 1.00 94.25 300 ASP A CA 1
ATOM 2312 C C . ASP A 1 300 ? 8.229 -7.995 -18.056 1.00 94.25 300 ASP A C 1
ATOM 2314 O O . ASP A 1 300 ? 7.341 -8.781 -18.388 1.00 94.25 300 ASP A O 1
ATOM 2318 N N . PHE A 1 301 ? 9.187 -7.617 -18.901 1.00 93.81 301 PHE A N 1
ATOM 2319 C CA . PHE A 1 301 ? 9.243 -7.965 -20.320 1.00 93.81 301 PHE A CA 1
ATOM 2320 C C . PHE A 1 301 ? 10.116 -9.197 -20.595 1.00 93.81 301 PHE A C 1
ATOM 2322 O O . PHE A 1 301 ? 10.309 -9.603 -21.743 1.00 93.81 301 PHE A O 1
ATOM 2329 N N . GLY A 1 302 ? 10.636 -9.827 -19.539 1.00 90.12 302 GLY A N 1
ATOM 2330 C CA . GLY A 1 302 ? 11.433 -11.038 -19.631 1.00 90.12 302 GLY A CA 1
ATOM 2331 C C . GLY A 1 302 ? 12.913 -10.793 -19.971 1.00 90.12 302 GLY A C 1
ATOM 2332 O O . GLY A 1 302 ? 13.519 -9.816 -19.534 1.00 90.12 302 GLY A O 1
ATOM 2333 N N . PRO A 1 303 ? 13.565 -11.739 -20.669 1.00 88.38 303 PRO A N 1
ATOM 2334 C CA . PRO A 1 303 ? 15.021 -11.789 -20.789 1.00 88.38 303 PRO A CA 1
ATOM 2335 C C . PRO A 1 303 ? 15.590 -10.884 -21.885 1.00 88.38 303 PRO A C 1
ATOM 2337 O O . PRO A 1 303 ? 16.814 -10.805 -22.013 1.00 88.38 303 PRO A O 1
ATOM 2340 N N . ASP A 1 304 ? 14.735 -10.257 -22.688 1.00 90.00 304 ASP A N 1
ATOM 2341 C CA . ASP A 1 304 ? 15.146 -9.415 -23.805 1.00 90.00 304 ASP A CA 1
ATOM 2342 C C . ASP A 1 304 ? 15.450 -7.989 -23.318 1.00 90.00 304 ASP A C 1
ATOM 2344 O O . ASP A 1 304 ? 14.877 -7.534 -22.327 1.00 90.00 304 ASP A O 1
ATOM 2348 N N . PRO A 1 305 ? 16.428 -7.291 -23.921 1.00 90.19 305 PRO A N 1
ATOM 2349 C CA . PRO A 1 305 ? 16.710 -5.906 -23.575 1.00 90.19 305 PRO A CA 1
ATOM 2350 C C . PRO A 1 305 ? 15.543 -5.014 -24.009 1.00 90.19 305 PRO A C 1
ATOM 2352 O O . PRO A 1 305 ? 15.098 -5.081 -25.153 1.00 90.19 305 PRO A O 1
ATOM 2355 N N . ILE A 1 306 ? 15.095 -4.162 -23.093 1.00 96.44 306 ILE A N 1
ATOM 2356 C CA . ILE A 1 306 ? 14.023 -3.187 -23.293 1.00 96.44 306 ILE A CA 1
ATOM 2357 C C . ILE A 1 306 ? 14.567 -1.811 -22.925 1.00 96.44 306 ILE A C 1
ATOM 2359 O O . ILE A 1 306 ? 15.361 -1.697 -21.993 1.00 96.44 306 ILE A O 1
ATOM 2363 N N . ASP A 1 307 ? 14.184 -0.784 -23.676 1.00 96.94 307 ASP A N 1
ATOM 2364 C CA . ASP A 1 307 ? 14.545 0.602 -23.391 1.00 96.94 307 ASP A CA 1
ATOM 2365 C C . ASP A 1 307 ? 13.638 1.226 -22.316 1.00 96.94 307 ASP A C 1
ATOM 2367 O O . ASP A 1 307 ? 12.513 0.778 -22.091 1.00 96.94 307 ASP A O 1
ATOM 2371 N N . GLN A 1 308 ? 14.119 2.295 -21.674 1.00 97.25 308 GLN A N 1
ATOM 2372 C CA . GLN A 1 308 ? 13.367 3.039 -20.658 1.00 97.25 308 GLN A CA 1
ATOM 2373 C C . GLN A 1 308 ? 11.993 3.496 -21.166 1.00 97.25 308 GLN A C 1
ATOM 2375 O O . GLN A 1 308 ? 11.018 3.366 -20.439 1.00 97.25 308 GLN A O 1
ATOM 2380 N N . GLY A 1 309 ? 11.889 3.979 -22.409 1.00 98.06 309 GLY A N 1
ATOM 2381 C CA . GLY A 1 309 ? 10.640 4.521 -22.948 1.00 98.06 309 GLY A CA 1
ATOM 2382 C C . GLY A 1 309 ? 9.522 3.481 -23.006 1.00 98.06 309 GLY A C 1
ATOM 2383 O O . GLY A 1 309 ? 8.382 3.784 -22.664 1.00 98.06 309 GLY A O 1
ATOM 2384 N N . THR A 1 310 ? 9.849 2.238 -23.361 1.00 98.00 310 THR A N 1
ATOM 2385 C CA . THR A 1 310 ? 8.895 1.119 -23.320 1.00 98.00 310 THR A CA 1
ATOM 2386 C C . THR A 1 310 ? 8.412 0.832 -21.891 1.00 98.00 310 THR A C 1
ATOM 2388 O O . THR A 1 310 ? 7.217 0.633 -21.680 1.00 98.00 310 THR A O 1
ATOM 2391 N N . VAL A 1 311 ? 9.312 0.850 -20.900 1.00 98.12 311 VAL A N 1
ATOM 2392 C CA . VAL A 1 311 ? 8.946 0.676 -19.480 1.00 98.12 311 VAL A CA 1
ATOM 2393 C C . VAL A 1 311 ? 8.068 1.829 -18.993 1.00 98.12 311 VAL A C 1
ATOM 2395 O O . VAL A 1 311 ? 7.090 1.599 -18.283 1.00 98.12 311 VAL A O 1
ATOM 2398 N N . THR A 1 312 ? 8.388 3.056 -19.406 1.00 98.44 312 THR A N 1
ATOM 2399 C CA . THR A 1 312 ? 7.628 4.254 -19.048 1.00 98.44 312 THR A CA 1
ATOM 2400 C C . THR A 1 312 ? 6.200 4.195 -19.584 1.00 98.44 312 THR A C 1
ATOM 2402 O O . THR A 1 312 ? 5.257 4.448 -18.837 1.00 98.44 312 THR A O 1
ATOM 2405 N N . LEU A 1 313 ? 6.019 3.816 -20.854 1.00 98.25 313 LEU A N 1
ATOM 2406 C CA . LEU A 1 313 ? 4.687 3.682 -21.454 1.00 98.25 313 LEU A CA 1
ATOM 2407 C C . LEU A 1 313 ? 3.845 2.612 -20.752 1.00 98.25 313 LEU A C 1
ATOM 2409 O O . LEU A 1 313 ? 2.683 2.860 -20.460 1.00 98.25 313 LEU A O 1
ATOM 2413 N N . GLU A 1 314 ? 4.437 1.471 -20.399 1.00 98.31 314 GLU A N 1
ATOM 2414 C CA . GLU A 1 314 ? 3.741 0.421 -19.643 1.00 98.31 314 GLU A CA 1
ATOM 2415 C C . GLU A 1 314 ? 3.305 0.897 -18.244 1.00 98.31 314 GLU A C 1
ATOM 2417 O O . GLU A 1 314 ? 2.215 0.553 -17.786 1.00 98.31 314 GLU A O 1
ATOM 2422 N N . ALA A 1 315 ? 4.122 1.697 -17.547 1.00 98.31 315 ALA A N 1
ATOM 2423 C CA . ALA A 1 315 ? 3.737 2.265 -16.251 1.00 98.31 315 ALA A CA 1
ATOM 2424 C C . ALA A 1 315 ? 2.551 3.237 -16.372 1.00 98.31 315 ALA A C 1
ATOM 2426 O O . ALA A 1 315 ? 1.647 3.191 -15.531 1.00 98.31 315 ALA A O 1
ATOM 2427 N N . ILE A 1 316 ? 2.540 4.061 -17.427 1.00 98.50 316 ILE A N 1
ATOM 2428 C CA . ILE A 1 316 ? 1.445 4.987 -17.748 1.00 98.50 316 ILE A CA 1
ATOM 2429 C C . ILE A 1 316 ? 0.176 4.209 -18.109 1.00 98.50 316 ILE A C 1
ATOM 2431 O O . ILE A 1 316 ? -0.874 4.479 -17.536 1.00 98.50 316 ILE A O 1
ATOM 2435 N N . ASP A 1 317 ? 0.264 3.190 -18.966 1.00 98.50 317 ASP A N 1
ATOM 2436 C CA . ASP A 1 317 ? -0.890 2.367 -19.352 1.00 98.50 317 ASP A CA 1
ATOM 2437 C C . ASP A 1 317 ? -1.525 1.681 -18.125 1.00 98.50 317 ASP A C 1
ATOM 2439 O O . ASP A 1 317 ? -2.748 1.675 -17.964 1.00 98.50 317 ASP A O 1
ATOM 2443 N N . ARG A 1 318 ? -0.701 1.163 -17.200 1.00 98.25 318 ARG A N 1
ATOM 2444 C CA . ARG A 1 318 ? -1.163 0.598 -15.915 1.00 98.25 318 ARG A CA 1
ATOM 2445 C C . ARG A 1 318 ? -1.828 1.647 -15.025 1.00 98.25 318 ARG A C 1
ATOM 2447 O O . ARG A 1 318 ? -2.776 1.329 -14.306 1.00 98.25 318 ARG A O 1
ATOM 2454 N N . PHE A 1 319 ? -1.310 2.873 -15.031 1.00 98.44 319 PHE A N 1
ATOM 2455 C CA . PHE A 1 319 ? -1.865 3.986 -14.268 1.00 98.44 319 PHE A CA 1
ATOM 2456 C C . PHE A 1 319 ? -3.231 4.408 -14.815 1.00 98.44 319 PHE A C 1
ATOM 2458 O O . PHE A 1 319 ? -4.189 4.508 -14.050 1.00 98.44 319 PHE A O 1
ATOM 2465 N N . ASP A 1 320 ? -3.352 4.550 -16.133 1.00 98.31 320 ASP A N 1
ATOM 2466 C CA . ASP A 1 320 ? -4.610 4.857 -16.812 1.00 98.31 320 ASP A CA 1
ATOM 2467 C C . ASP A 1 320 ? -5.656 3.749 -16.598 1.00 98.31 320 ASP A C 1
ATOM 2469 O O . ASP A 1 320 ? -6.828 4.041 -16.335 1.00 98.31 320 ASP A O 1
ATOM 2473 N N . GLU A 1 321 ? -5.249 2.473 -16.628 1.00 98.38 321 GLU A N 1
ATOM 2474 C CA . GLU A 1 321 ? -6.136 1.360 -16.273 1.00 98.38 321 GLU A CA 1
ATOM 2475 C C . GLU A 1 321 ? -6.635 1.492 -14.826 1.00 98.38 321 GLU A C 1
ATOM 2477 O O . GLU A 1 321 ? -7.843 1.396 -14.581 1.00 98.38 321 GLU A O 1
ATOM 2482 N N . ALA A 1 322 ? -5.736 1.747 -13.872 1.00 98.31 322 ALA A N 1
ATOM 2483 C CA . ALA A 1 322 ? -6.096 1.915 -12.468 1.00 98.31 322 ALA A CA 1
ATOM 2484 C C . ALA A 1 322 ? -7.055 3.098 -12.257 1.00 98.31 322 ALA A C 1
ATOM 2486 O O . ALA A 1 322 ? -8.055 2.956 -11.552 1.00 98.31 322 ALA A O 1
ATOM 2487 N N . LEU A 1 323 ? -6.815 4.232 -12.926 1.00 97.88 323 LEU A N 1
ATOM 2488 C CA . LEU A 1 323 ? -7.714 5.388 -12.914 1.00 97.88 323 LEU A CA 1
ATOM 2489 C C . LEU A 1 323 ? -9.105 5.042 -13.452 1.00 97.88 323 LEU A C 1
ATOM 2491 O O . LEU A 1 323 ? -10.109 5.430 -12.853 1.00 97.88 323 LEU A O 1
ATOM 2495 N N . SER A 1 324 ? -9.181 4.280 -14.547 1.00 98.19 324 SER A N 1
ATOM 2496 C CA . SER A 1 324 ? -10.461 3.867 -15.137 1.00 98.19 324 SER A CA 1
ATOM 2497 C C . SER A 1 324 ? -11.300 2.981 -14.206 1.00 98.19 324 SER A C 1
ATOM 2499 O O . SER A 1 324 ? -12.525 2.967 -14.312 1.00 98.19 324 SER A O 1
ATOM 2501 N N . LYS A 1 325 ? -10.644 2.287 -13.265 1.00 98.25 325 LYS A N 1
ATOM 2502 C CA . LYS A 1 325 ? -11.253 1.392 -12.270 1.00 98.25 325 LYS A CA 1
ATOM 2503 C C . LYS A 1 325 ? -11.304 1.980 -10.862 1.00 98.25 325 LYS A C 1
ATOM 2505 O O . LYS A 1 325 ? -11.675 1.266 -9.938 1.00 98.25 325 LYS A O 1
ATOM 2510 N N . ARG A 1 326 ? -10.952 3.256 -10.666 1.00 97.56 326 ARG A N 1
ATOM 2511 C CA . ARG A 1 326 ? -10.763 3.891 -9.346 1.00 97.56 326 ARG A CA 1
ATOM 2512 C C . ARG A 1 326 ? -11.826 3.518 -8.303 1.00 97.56 326 ARG A C 1
ATOM 2514 O O . ARG A 1 326 ? -11.503 3.098 -7.197 1.00 97.56 326 ARG A O 1
ATOM 2521 N N . ASN A 1 327 ? -13.099 3.638 -8.674 1.00 97.44 327 ASN A N 1
ATOM 2522 C CA . ASN A 1 327 ? -14.221 3.390 -7.762 1.00 97.44 327 ASN A CA 1
ATOM 2523 C C . ASN A 1 327 ? -14.409 1.903 -7.412 1.00 97.44 327 ASN A C 1
ATOM 2525 O O . ASN A 1 327 ? -15.026 1.584 -6.397 1.00 97.44 327 ASN A O 1
ATOM 2529 N N . ASP A 1 328 ? -13.869 1.006 -8.234 1.00 98.00 328 ASP A N 1
ATOM 2530 C CA . ASP A 1 328 ? -13.999 -0.441 -8.097 1.00 98.00 328 ASP A CA 1
ATOM 2531 C C . ASP A 1 328 ? -12.735 -1.098 -7.523 1.00 98.00 328 ASP A C 1
ATOM 2533 O O . ASP A 1 328 ? -12.834 -2.206 -7.000 1.00 98.00 328 ASP A O 1
ATOM 2537 N N . LEU A 1 329 ? -11.571 -0.425 -7.544 1.00 97.94 329 LEU A N 1
ATOM 2538 C CA . LEU A 1 329 ? -10.271 -0.979 -7.122 1.00 97.94 329 LEU A CA 1
ATOM 2539 C C . LEU A 1 329 ? -10.325 -1.660 -5.753 1.00 97.94 329 LEU A C 1
ATOM 2541 O O . LEU A 1 329 ? -9.850 -2.788 -5.601 1.00 97.94 329 LEU A O 1
ATOM 2545 N N . PHE A 1 330 ? -10.928 -0.995 -4.767 1.00 98.06 330 PHE A N 1
ATOM 2546 C CA . PHE A 1 330 ? -11.027 -1.532 -3.414 1.00 98.06 330 PHE A CA 1
ATOM 2547 C C . PHE A 1 330 ? -11.882 -2.803 -3.376 1.00 98.06 330 PHE A C 1
ATOM 2549 O O . PHE A 1 330 ? -11.472 -3.831 -2.831 1.00 98.06 330 PHE A O 1
ATOM 2556 N N . ASN A 1 331 ? -13.053 -2.760 -4.013 1.00 98.25 331 ASN A N 1
ATOM 2557 C CA . ASN A 1 331 ? -13.958 -3.900 -4.078 1.00 98.25 331 ASN A CA 1
ATOM 2558 C C . ASN A 1 331 ? -13.323 -5.068 -4.842 1.00 98.25 331 ASN A C 1
ATOM 2560 O O . ASN A 1 331 ? -13.378 -6.202 -4.371 1.00 98.25 331 ASN A O 1
ATOM 2564 N N . GLU A 1 332 ? -12.685 -4.813 -5.985 1.00 98.31 332 GLU A N 1
ATOM 2565 C CA . GLU A 1 332 ? -11.971 -5.826 -6.763 1.00 98.31 332 GLU A CA 1
ATOM 2566 C C . GLU A 1 332 ? -10.856 -6.492 -5.948 1.00 98.31 332 GLU A C 1
ATOM 2568 O O . GLU A 1 332 ? -10.773 -7.724 -5.925 1.00 98.31 332 GLU A O 1
ATOM 2573 N N . HIS A 1 333 ? -10.046 -5.701 -5.238 1.00 98.19 333 HIS A N 1
ATOM 2574 C CA . HIS A 1 333 ? -8.988 -6.195 -4.359 1.00 98.19 333 HIS A CA 1
ATOM 2575 C C . HIS A 1 333 ? -9.555 -7.090 -3.247 1.00 98.19 333 HIS A C 1
ATOM 2577 O O . HIS A 1 333 ? -9.127 -8.239 -3.110 1.00 98.19 333 HIS A O 1
ATOM 2583 N N . VAL A 1 334 ? -10.571 -6.625 -2.511 1.00 98.06 334 VAL A N 1
ATOM 2584 C CA . VAL A 1 334 ? -11.200 -7.407 -1.432 1.00 98.06 334 VAL A CA 1
ATOM 2585 C C . VAL A 1 334 ? -11.841 -8.688 -1.970 1.00 98.06 334 VAL A C 1
ATOM 2587 O O . VAL A 1 334 ? -11.710 -9.748 -1.360 1.00 98.06 334 VAL A O 1
ATOM 2590 N N . GLN A 1 335 ? -12.508 -8.646 -3.128 1.00 98.00 335 GLN A N 1
ATOM 2591 C CA . GLN A 1 335 ? -13.086 -9.853 -3.730 1.00 98.00 335 GLN A CA 1
ATOM 2592 C C . GLN A 1 335 ? -12.015 -10.839 -4.208 1.00 98.00 335 GLN A C 1
ATOM 2594 O O . GLN A 1 335 ? -12.224 -12.052 -4.117 1.00 98.00 335 GLN A O 1
ATOM 2599 N N . ALA A 1 336 ? -10.883 -10.357 -4.723 1.00 96.88 336 ALA A N 1
ATOM 2600 C CA . ALA A 1 336 ? -9.762 -11.208 -5.105 1.00 96.88 336 ALA A CA 1
ATOM 2601 C C . ALA A 1 336 ? -9.148 -11.901 -3.880 1.00 96.88 336 ALA A C 1
ATOM 2603 O O . ALA A 1 336 ? -8.989 -13.121 -3.895 1.00 96.88 336 ALA A O 1
ATOM 2604 N N . TRP A 1 337 ? -8.926 -11.168 -2.789 1.00 97.00 337 TRP A N 1
ATOM 2605 C CA . TRP A 1 337 ? -8.456 -11.749 -1.533 1.00 97.00 337 TRP A CA 1
ATOM 2606 C C . TRP A 1 337 ? -9.453 -12.726 -0.925 1.00 97.00 337 TRP A C 1
ATOM 2608 O O . TRP A 1 337 ? -9.083 -13.850 -0.595 1.00 97.00 337 TRP A O 1
ATOM 2618 N N . LYS A 1 338 ? -10.744 -12.388 -0.900 1.00 95.81 338 LYS A N 1
ATOM 2619 C CA . LYS A 1 338 ? -11.794 -13.306 -0.448 1.00 95.81 338 LYS A CA 1
ATOM 2620 C C . LYS A 1 338 ? -11.795 -14.624 -1.226 1.00 95.81 338 LYS A C 1
ATOM 2622 O O . LYS A 1 338 ? -12.108 -15.665 -0.658 1.00 95.81 338 LYS A O 1
ATOM 2627 N N . LYS A 1 339 ? -11.460 -14.614 -2.524 1.00 95.75 339 LYS A N 1
ATOM 2628 C CA . LYS A 1 339 ? -11.315 -15.848 -3.318 1.00 95.75 339 LYS A CA 1
ATOM 2629 C C . LYS A 1 339 ? -10.110 -16.679 -2.873 1.00 95.75 339 LYS A C 1
ATOM 2631 O O . LYS A 1 339 ? -10.257 -17.895 -2.814 1.00 95.75 339 LYS A O 1
ATOM 2636 N N . LEU A 1 340 ? -8.975 -16.051 -2.553 1.00 93.81 340 LEU A N 1
ATOM 2637 C CA . LEU A 1 340 ? -7.792 -16.736 -2.011 1.00 93.81 340 LEU A CA 1
ATOM 2638 C C . LEU A 1 340 ? -8.081 -17.335 -0.627 1.00 93.81 340 LEU A C 1
ATOM 2640 O O . LEU A 1 340 ? -7.745 -18.484 -0.361 1.00 93.81 340 LEU A O 1
ATOM 2644 N N . TRP A 1 341 ? -8.805 -16.605 0.219 1.00 92.75 341 TRP A N 1
ATOM 2645 C CA . TRP A 1 341 ? -9.195 -17.058 1.554 1.00 92.75 341 TRP A CA 1
ATOM 2646 C C . TRP A 1 341 ? -10.215 -18.201 1.566 1.00 92.75 341 TRP A C 1
ATOM 2648 O O . TRP A 1 341 ? -10.374 -18.851 2.592 1.00 92.75 341 TRP A O 1
ATOM 2658 N N . LYS A 1 342 ? -10.841 -18.552 0.431 1.00 91.56 342 LYS A N 1
ATOM 2659 C CA . LYS A 1 342 ? -11.670 -19.773 0.342 1.00 91.56 342 LYS A CA 1
ATOM 2660 C C . LYS A 1 342 ? -10.878 -21.060 0.581 1.00 91.56 342 LYS A C 1
ATOM 2662 O O . LYS A 1 342 ? -11.488 -22.075 0.894 1.00 91.56 342 LYS A O 1
ATOM 2667 N N . SER A 1 343 ? -9.557 -21.038 0.395 1.00 85.25 343 SER A N 1
ATOM 2668 C CA . SER A 1 343 ? -8.661 -22.138 0.780 1.00 85.25 343 SER A CA 1
ATOM 2669 C C . SER A 1 343 ? -8.020 -21.934 2.159 1.00 85.25 343 SER A C 1
ATOM 2671 O O . SER A 1 343 ? -7.031 -22.595 2.465 1.00 85.25 343 SER A O 1
ATOM 2673 N N . GLY A 1 344 ? -8.523 -20.977 2.944 1.00 81.06 344 GLY A N 1
ATOM 2674 C CA . GLY A 1 344 ? -8.050 -20.654 4.285 1.00 81.06 344 GLY A CA 1
ATOM 2675 C C . GLY A 1 344 ? -8.314 -21.759 5.304 1.00 81.06 344 GLY A C 1
ATOM 2676 O O . GLY A 1 344 ? -8.995 -22.749 5.028 1.00 81.06 344 GLY A O 1
ATOM 2677 N N . ILE A 1 345 ? -7.744 -21.572 6.490 1.00 82.50 345 ILE A N 1
ATOM 2678 C CA . ILE A 1 345 ? -7.966 -22.424 7.656 1.00 82.50 345 ILE A CA 1
ATOM 2679 C C . ILE A 1 345 ? -8.772 -21.594 8.648 1.00 82.50 345 ILE A C 1
ATOM 2681 O O . ILE A 1 345 ? -8.239 -20.641 9.209 1.00 82.50 345 ILE A O 1
ATOM 2685 N N . ASP A 1 346 ? -10.032 -21.960 8.862 1.00 78.19 346 ASP A N 1
ATOM 2686 C CA . ASP A 1 346 ? -10.843 -21.359 9.915 1.00 78.19 346 ASP A CA 1
ATOM 2687 C C . ASP A 1 346 ? -10.527 -22.039 11.251 1.00 78.19 346 ASP A C 1
ATOM 2689 O O . ASP A 1 346 ? -10.544 -23.268 11.369 1.00 78.19 346 ASP A O 1
ATOM 2693 N N . ILE A 1 347 ? -10.224 -21.229 12.263 1.00 78.94 347 ILE A N 1
ATOM 2694 C CA . ILE A 1 347 ? -10.134 -21.678 13.650 1.00 78.94 347 ILE A CA 1
ATOM 2695 C C . ILE A 1 347 ? -11.370 -21.167 14.354 1.00 78.94 347 ILE A C 1
ATOM 2697 O O . ILE A 1 347 ? -11.542 -19.964 14.535 1.00 78.94 347 ILE A O 1
ATOM 2701 N N . GLU A 1 348 ? -12.219 -22.098 14.759 1.00 73.06 348 GLU A N 1
ATOM 2702 C CA . GLU A 1 348 ? -13.368 -21.805 15.598 1.00 73.06 348 GLU A CA 1
ATOM 2703 C C . GLU A 1 348 ? -13.012 -22.095 17.058 1.00 73.06 348 GLU A C 1
ATOM 2705 O O . GLU A 1 348 ? -12.276 -23.049 17.351 1.00 73.06 348 GLU A O 1
ATOM 2710 N N . PRO A 1 349 ? -13.511 -21.284 17.999 1.00 66.50 349 PRO A N 1
ATOM 2711 C CA . PRO A 1 349 ? -13.372 -21.620 19.396 1.00 66.50 349 PRO A CA 1
ATOM 2712 C C . PRO A 1 349 ? -14.265 -22.835 19.689 1.00 66.50 349 PRO A C 1
ATOM 2714 O O . PRO A 1 349 ? -15.289 -23.039 19.037 1.00 66.50 349 PRO A O 1
ATOM 2717 N N . MET A 1 350 ? -13.907 -23.651 20.683 1.00 69.88 350 MET A N 1
ATOM 2718 C CA . MET A 1 350 ? -14.780 -24.757 21.087 1.00 69.88 350 MET A CA 1
ATOM 2719 C C . MET A 1 350 ? -16.160 -24.214 21.484 1.00 69.88 350 MET A C 1
ATOM 2721 O O . MET A 1 350 ? -16.244 -23.251 22.251 1.00 69.88 350 MET A O 1
ATOM 2725 N N . GLU A 1 351 ? -17.227 -24.841 20.973 1.00 61.81 351 GLU A N 1
ATOM 2726 C CA . GLU A 1 351 ? -18.615 -24.489 21.290 1.00 61.81 351 GLU A CA 1
ATOM 2727 C C . GLU A 1 351 ? -18.758 -24.287 22.811 1.00 61.81 351 GLU A C 1
ATOM 2729 O O . GLU A 1 351 ? -18.481 -25.198 23.596 1.00 61.81 351 GLU A O 1
ATOM 2734 N N . ASN A 1 352 ? -19.178 -23.082 23.219 1.00 61.34 352 ASN A N 1
ATOM 2735 C CA . ASN A 1 352 ? -19.327 -22.586 24.602 1.00 61.34 352 ASN A CA 1
ATOM 2736 C C . ASN A 1 352 ? -18.123 -21.881 25.264 1.00 61.34 352 ASN A C 1
ATOM 2738 O O . ASN A 1 352 ? -18.234 -21.499 26.430 1.00 61.34 352 ASN A O 1
ATOM 2742 N N . GLN A 1 353 ? -17.016 -21.627 24.562 1.00 60.34 353 GLN A N 1
ATOM 2743 C CA . GLN A 1 353 ? -15.976 -20.705 25.040 1.00 60.34 353 GLN A CA 1
ATOM 2744 C C . GLN A 1 353 ? -15.768 -19.576 24.029 1.00 60.34 353 GLN A C 1
ATOM 2746 O O . GLN A 1 353 ? -15.030 -19.771 23.072 1.00 60.34 353 GLN A O 1
ATOM 2751 N N . PRO A 1 354 ? -16.400 -18.396 24.183 1.00 59.81 354 PRO A N 1
ATOM 2752 C CA . PRO A 1 354 ? -16.092 -17.278 23.297 1.00 59.81 354 PRO A CA 1
ATOM 2753 C C . PRO A 1 354 ? -14.590 -16.958 23.360 1.00 59.81 354 PRO A C 1
ATOM 2755 O O . PRO A 1 354 ? -13.979 -17.044 24.426 1.00 59.81 354 PRO A O 1
ATOM 2758 N N . PHE A 1 355 ? -14.002 -16.561 22.224 1.00 57.50 355 PHE A N 1
ATOM 2759 C CA . PHE A 1 355 ? -12.587 -16.166 22.123 1.00 57.50 355 PHE A CA 1
ATOM 2760 C C . PHE A 1 355 ? -12.182 -15.070 23.115 1.00 57.50 355 PHE A C 1
ATOM 2762 O O . PHE A 1 355 ? -11.009 -14.927 23.463 1.00 57.50 355 PHE A O 1
ATOM 2769 N N . VAL A 1 356 ? -13.165 -14.308 23.570 1.00 56.03 356 VAL A N 1
ATOM 2770 C CA . VAL A 1 356 ? -13.045 -13.344 24.644 1.00 56.03 356 VAL A CA 1
ATOM 2771 C C . VAL A 1 356 ? -14.106 -13.720 25.665 1.00 56.03 356 VAL A C 1
ATOM 2773 O O . VAL A 1 356 ? -15.303 -13.571 25.411 1.00 56.03 356 VAL A O 1
ATOM 2776 N N . LEU A 1 357 ? -13.686 -14.242 26.818 1.00 54.50 357 LEU A N 1
ATOM 2777 C CA . LEU A 1 357 ? -14.576 -14.267 27.971 1.00 54.50 357 LEU A CA 1
ATOM 2778 C C . LEU A 1 357 ? -14.797 -12.800 28.353 1.00 54.50 357 LEU A C 1
ATOM 2780 O O . LEU A 1 357 ? -13.811 -12.098 28.576 1.00 54.50 357 LEU A O 1
ATOM 2784 N N . PRO A 1 358 ? -16.044 -12.304 28.416 1.00 49.44 358 PRO A N 1
ATOM 2785 C CA . PRO A 1 358 ? -16.323 -10.933 28.812 1.00 49.44 358 PRO A CA 1
ATOM 2786 C C . PRO A 1 358 ? -16.090 -10.809 30.317 1.00 49.44 358 PRO A C 1
ATOM 2788 O O . PRO A 1 358 ? -17.018 -10.716 31.113 1.00 49.44 358 PRO A O 1
ATOM 2791 N N . LYS A 1 359 ? -14.830 -10.846 30.733 1.00 49.59 359 LYS A N 1
ATOM 2792 C CA . LYS A 1 359 ? -14.414 -10.326 32.020 1.00 49.59 359 LYS A CA 1
ATOM 2793 C C . LYS A 1 359 ? -13.721 -9.014 31.725 1.00 49.59 359 LYS A C 1
ATOM 2795 O O . LYS A 1 359 ? -12.505 -8.908 31.763 1.00 49.59 359 LYS A O 1
ATOM 2800 N N . ILE A 1 360 ? -14.546 -8.034 31.366 1.00 51.62 360 ILE A N 1
ATOM 2801 C CA . ILE A 1 360 ? -14.139 -6.638 31.343 1.00 51.62 360 ILE A CA 1
ATOM 2802 C C . ILE A 1 360 ? -13.830 -6.295 32.797 1.00 51.62 360 ILE A C 1
ATOM 2804 O O . ILE A 1 360 ? -14.730 -6.030 33.594 1.00 51.62 360 ILE A O 1
ATOM 2808 N N . VAL A 1 361 ? -12.563 -6.417 33.177 1.00 50.09 361 VAL A N 1
ATO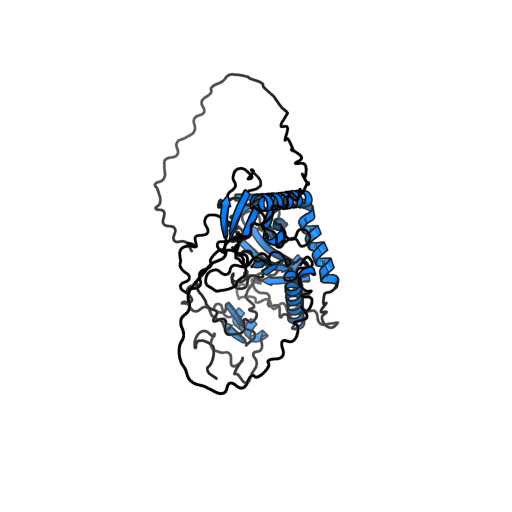M 2809 C CA . VAL A 1 361 ? -12.085 -5.792 34.400 1.00 50.09 361 VAL A CA 1
ATOM 2810 C C . VAL A 1 361 ? -11.871 -4.344 34.009 1.00 50.09 361 VAL A C 1
ATOM 2812 O O . VAL A 1 361 ? -10.900 -4.026 33.325 1.00 50.09 361 VAL A O 1
ATOM 2815 N N . PHE A 1 362 ? -12.848 -3.509 34.353 1.00 51.78 362 PHE A N 1
ATOM 2816 C CA . PHE A 1 362 ? -12.636 -2.075 34.384 1.00 51.78 362 PHE A CA 1
ATOM 2817 C C . PHE A 1 362 ? -11.630 -1.823 35.498 1.00 51.78 362 PHE A C 1
ATOM 2819 O O . PHE A 1 362 ? -11.906 -2.124 36.663 1.00 51.78 362 PHE A O 1
ATOM 2826 N N . ASP A 1 363 ? -10.448 -1.353 35.124 1.00 49.44 363 ASP A N 1
ATOM 2827 C CA . ASP A 1 363 ? -9.605 -0.661 36.083 1.00 49.44 363 ASP A CA 1
ATOM 2828 C C . ASP A 1 363 ? -10.266 0.697 36.301 1.00 49.44 363 ASP A C 1
ATOM 2830 O O . ASP A 1 363 ? -10.172 1.572 35.446 1.00 49.44 363 ASP A O 1
ATOM 2834 N N . THR A 1 364 ? -11.049 0.815 37.372 1.00 48.84 364 THR A N 1
ATOM 2835 C CA . THR A 1 364 ? -11.334 2.127 37.940 1.00 48.84 364 THR A CA 1
ATOM 2836 C C . THR A 1 364 ? -10.056 2.545 38.645 1.00 48.84 364 THR A C 1
ATOM 2838 O O . THR A 1 364 ? -9.815 2.123 39.786 1.00 48.84 364 THR A O 1
ATOM 2841 N N . ASP A 1 365 ? -9.243 3.369 37.992 1.00 52.19 365 ASP A N 1
ATOM 2842 C CA . ASP A 1 365 ? -8.372 4.265 38.731 1.00 52.19 365 ASP A CA 1
ATOM 2843 C C . ASP A 1 365 ? -9.229 5.044 39.750 1.00 52.19 365 ASP A C 1
ATOM 2845 O O . ASP A 1 365 ? -10.460 5.128 39.686 1.00 52.19 365 ASP A O 1
ATOM 2849 N N . GLN A 1 366 ? -8.591 5.543 40.807 1.00 51.84 366 GLN A N 1
ATOM 2850 C CA . GLN A 1 366 ? -9.287 6.169 41.942 1.00 51.84 366 GLN A CA 1
ATOM 2851 C C . GLN A 1 366 ? -10.080 7.442 41.577 1.00 51.84 366 GLN A C 1
ATOM 2853 O O . GLN A 1 366 ? -10.739 8.011 42.448 1.00 51.84 366 GLN A O 1
ATOM 2858 N N . ASP A 1 367 ? -10.002 7.905 40.332 1.00 60.88 367 ASP A N 1
ATOM 2859 C CA . ASP A 1 367 ? -10.773 9.013 39.767 1.00 60.88 367 ASP A CA 1
ATOM 2860 C C . ASP A 1 367 ? -12.162 8.593 39.254 1.00 60.88 367 ASP A C 1
ATOM 2862 O O . ASP A 1 367 ? -13.032 9.453 39.101 1.00 60.88 367 ASP A O 1
ATOM 2866 N N . GLY A 1 368 ? -12.422 7.291 39.096 1.00 57.19 368 GLY A N 1
ATOM 2867 C CA . GLY A 1 368 ? -13.721 6.768 38.678 1.00 57.19 368 GLY A CA 1
ATOM 2868 C C . GLY A 1 368 ? -13.985 6.875 37.176 1.00 57.19 368 GLY A C 1
ATOM 2869 O O . GLY A 1 368 ? -15.142 6.719 36.770 1.00 57.19 368 GLY A O 1
ATOM 2870 N N . GLU A 1 369 ? -12.954 7.121 36.364 1.00 53.16 369 GLU A N 1
ATOM 2871 C CA . GLU A 1 369 ? -13.042 6.978 34.911 1.00 53.16 369 GLU A CA 1
ATOM 2872 C C . GLU A 1 369 ? -12.716 5.523 34.514 1.00 53.16 369 GLU A C 1
ATOM 2874 O O . GLU A 1 369 ? -11.995 4.798 35.193 1.00 53.16 369 GLU A O 1
ATOM 2879 N N . ASN A 1 370 ? -13.390 5.010 33.482 1.00 51.38 370 ASN A N 1
ATOM 2880 C CA . ASN A 1 370 ? -13.230 3.623 33.031 1.00 51.38 370 ASN A CA 1
ATOM 2881 C C . ASN A 1 370 ? -12.152 3.585 31.943 1.00 51.38 370 ASN A C 1
ATOM 2883 O O . ASN A 1 370 ? -12.465 3.403 30.763 1.00 51.38 370 ASN A O 1
ATOM 2887 N N . ASP A 1 371 ? -10.894 3.757 32.334 1.00 53.72 371 ASP A N 1
ATOM 2888 C CA . ASP A 1 371 ? -9.830 4.075 31.374 1.00 53.72 371 ASP A CA 1
ATOM 288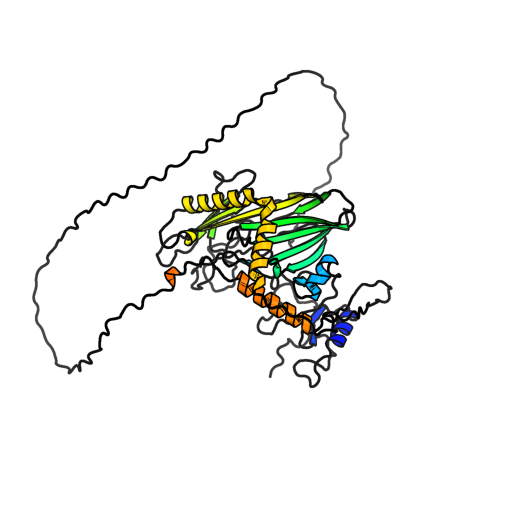9 C C . ASP A 1 371 ? -9.107 2.849 30.807 1.00 53.72 371 ASP A C 1
ATOM 2891 O O . ASP A 1 371 ? -8.358 2.953 29.832 1.00 53.72 371 ASP A O 1
ATOM 2895 N N . THR A 1 372 ? -9.332 1.656 31.373 1.00 49.12 372 THR A N 1
ATOM 2896 C CA . THR A 1 372 ? -8.660 0.431 30.909 1.00 49.12 372 THR A CA 1
ATOM 2897 C C . THR A 1 372 ? -9.589 -0.768 30.908 1.00 49.12 372 THR A C 1
ATOM 2899 O O . THR A 1 372 ? -10.087 -1.182 31.954 1.00 49.12 372 THR A O 1
ATOM 2902 N N . ILE A 1 373 ? -9.767 -1.383 29.736 1.00 49.56 373 ILE A N 1
ATOM 2903 C CA . ILE A 1 373 ? -10.353 -2.719 29.626 1.00 49.56 373 ILE A CA 1
ATOM 2904 C C . ILE A 1 373 ? -9.221 -3.727 29.481 1.00 49.56 373 ILE A C 1
ATOM 2906 O O . ILE A 1 373 ? -8.508 -3.749 28.479 1.00 49.56 373 ILE A O 1
ATOM 2910 N N . ILE A 1 374 ? -9.083 -4.595 30.482 1.00 47.66 374 ILE A N 1
ATOM 2911 C CA . ILE A 1 374 ? -8.252 -5.790 30.363 1.00 47.66 374 ILE A CA 1
ATOM 2912 C C . ILE A 1 374 ? -9.093 -6.860 29.680 1.00 47.66 374 ILE A C 1
ATOM 2914 O O . ILE A 1 374 ? -9.930 -7.504 30.310 1.00 47.66 374 ILE A O 1
ATOM 2918 N N . THR A 1 375 ? -8.872 -7.066 28.388 1.00 50.88 375 THR A N 1
ATOM 2919 C CA . THR A 1 375 ? -9.313 -8.291 27.722 1.00 50.88 375 THR A CA 1
ATOM 2920 C C . THR A 1 375 ? -8.237 -9.351 27.894 1.00 50.88 375 THR A C 1
ATOM 2922 O O . THR A 1 375 ? -7.164 -9.254 27.303 1.00 50.88 375 THR A O 1
ATOM 2925 N N . THR A 1 376 ? -8.516 -10.385 28.688 1.00 52.03 376 THR A N 1
ATOM 2926 C CA . THR A 1 376 ? -7.775 -11.641 28.579 1.00 52.03 376 THR A CA 1
ATOM 2927 C C . THR A 1 376 ? -8.138 -12.272 27.242 1.00 52.03 376 THR A C 1
ATOM 2929 O O . THR A 1 376 ? -9.247 -12.774 27.042 1.00 52.03 376 THR A O 1
ATOM 2932 N N . PHE A 1 377 ? -7.211 -12.201 26.290 1.00 60.78 377 PHE A N 1
ATOM 2933 C CA . PHE A 1 377 ? -7.350 -12.929 25.041 1.00 60.78 377 PHE A CA 1
ATOM 2934 C C . PHE A 1 377 ? -7.320 -14.421 25.360 1.00 60.78 377 PHE A C 1
ATOM 2936 O O . PHE A 1 377 ? -6.451 -14.904 26.090 1.00 60.78 377 PHE A O 1
ATOM 2943 N N . SER A 1 378 ? -8.307 -15.169 24.870 1.00 67.00 378 SER A N 1
ATOM 2944 C CA . SER A 1 378 ? -8.214 -16.619 24.978 1.00 67.00 378 SER A CA 1
ATOM 2945 C C . SER A 1 378 ? -7.020 -17.096 24.156 1.00 67.00 378 SER A C 1
ATOM 2947 O O . SER A 1 378 ? -6.754 -16.595 23.064 1.00 67.00 378 SER A O 1
ATOM 2949 N N . ARG A 1 379 ? -6.368 -18.162 24.618 1.00 71.19 379 ARG A N 1
ATOM 2950 C CA . ARG A 1 379 ? -5.352 -18.874 23.833 1.00 71.19 379 ARG A CA 1
ATOM 2951 C C . ARG A 1 379 ? -5.842 -19.233 22.423 1.00 71.19 379 ARG A C 1
ATOM 2953 O O . ARG A 1 379 ? -5.047 -19.343 21.499 1.00 71.19 379 ARG A O 1
ATOM 2960 N N . ALA A 1 380 ? -7.146 -19.455 22.259 1.00 73.12 380 ALA A N 1
ATOM 2961 C CA . ALA A 1 380 ? -7.732 -19.754 20.964 1.00 73.12 380 ALA A CA 1
ATOM 2962 C C . ALA A 1 380 ? -7.621 -18.552 20.004 1.00 73.12 380 ALA A C 1
ATOM 2964 O O . ALA A 1 380 ? -7.328 -18.755 18.827 1.00 73.12 380 ALA A O 1
ATOM 2965 N N . LEU A 1 381 ? -7.786 -17.320 20.497 1.00 80.12 381 LEU A N 1
ATOM 2966 C CA . LEU A 1 381 ? -7.655 -16.110 19.687 1.00 80.12 381 LEU A CA 1
ATOM 2967 C C . LEU A 1 381 ? -6.209 -15.902 19.239 1.00 80.12 381 LEU A C 1
ATOM 2969 O O . LEU A 1 381 ? -5.975 -15.630 18.063 1.00 80.12 381 LEU A O 1
ATOM 2973 N N . ASP A 1 382 ? -5.248 -16.110 20.140 1.00 79.94 382 ASP A N 1
ATOM 2974 C CA . ASP A 1 382 ? -3.827 -16.035 19.794 1.00 79.94 382 ASP A CA 1
ATOM 2975 C C . ASP A 1 382 ? -3.495 -17.016 18.664 1.00 79.94 382 ASP A C 1
ATOM 2977 O O . ASP A 1 382 ? -2.837 -16.654 17.688 1.00 79.94 382 ASP A O 1
ATOM 2981 N N . ILE A 1 383 ? -3.991 -18.256 18.754 1.00 83.88 383 ILE A N 1
ATOM 2982 C CA . ILE A 1 383 ? -3.795 -19.272 17.711 1.00 83.88 383 ILE A CA 1
ATOM 2983 C C . ILE A 1 383 ? -4.467 -18.836 16.399 1.00 83.88 383 ILE A C 1
ATOM 2985 O O . ILE A 1 383 ? -3.845 -18.951 15.341 1.00 83.88 383 ILE A O 1
ATOM 2989 N N . ALA A 1 384 ? -5.693 -18.304 16.450 1.00 87.44 384 ALA A N 1
ATOM 2990 C CA . ALA A 1 384 ? -6.400 -17.796 15.274 1.00 87.44 384 ALA A CA 1
ATOM 2991 C C . ALA A 1 384 ? -5.615 -16.675 14.574 1.00 87.44 384 ALA A C 1
ATOM 2993 O O . ALA A 1 384 ? -5.385 -16.744 13.367 1.00 87.44 384 ALA A O 1
ATOM 2994 N N . GLN A 1 385 ? -5.116 -15.694 15.328 1.00 88.25 385 GLN A N 1
ATOM 2995 C CA . GLN A 1 385 ? -4.284 -14.616 14.790 1.00 88.25 385 GLN A CA 1
ATOM 2996 C C . GLN A 1 385 ? -2.969 -15.135 14.197 1.00 88.25 385 GLN A C 1
ATOM 2998 O O . GLN A 1 385 ? -2.562 -14.678 13.128 1.00 88.25 385 GLN A O 1
ATOM 3003 N N . HIS A 1 386 ? -2.308 -16.107 14.832 1.00 89.44 386 HIS A N 1
ATOM 3004 C CA . HIS A 1 386 ? -1.068 -16.693 14.309 1.00 89.44 386 HIS A CA 1
ATOM 3005 C C . HIS A 1 386 ? -1.293 -17.445 12.996 1.00 89.44 386 HIS A C 1
ATOM 3007 O O . HIS A 1 386 ? -0.513 -17.298 12.054 1.00 89.44 386 HIS A O 1
ATOM 3013 N N . VAL A 1 387 ? -2.362 -18.234 12.901 1.00 92.19 387 VAL A N 1
ATOM 3014 C CA . VAL A 1 387 ? -2.678 -18.973 11.673 1.00 92.19 387 VAL A CA 1
ATOM 3015 C C . VAL A 1 387 ? -3.110 -18.025 10.561 1.00 92.19 387 VAL A C 1
ATOM 3017 O O . VAL A 1 387 ? -2.593 -18.137 9.448 1.00 92.19 387 VAL A O 1
ATOM 3020 N N . ASN A 1 388 ? -3.969 -17.046 10.853 1.00 93.44 388 ASN A N 1
ATOM 3021 C CA . ASN A 1 388 ? -4.406 -16.070 9.858 1.00 93.44 388 ASN A CA 1
ATOM 3022 C C . ASN A 1 388 ? -3.258 -15.170 9.386 1.00 93.44 388 ASN A C 1
ATOM 3024 O O . ASN A 1 388 ? -3.101 -14.967 8.185 1.00 93.44 388 ASN A O 1
ATOM 3028 N N . SER A 1 389 ? -2.397 -14.684 10.281 1.00 93.94 389 SER A N 1
ATOM 3029 C CA . SER A 1 389 ? -1.212 -13.913 9.875 1.00 93.94 389 SER A CA 1
ATOM 3030 C C . SER A 1 389 ? -0.243 -14.750 9.039 1.00 93.94 389 SER A C 1
ATOM 3032 O O . SER A 1 389 ? 0.214 -14.291 7.993 1.00 93.94 389 SER A O 1
ATOM 3034 N N . SER A 1 390 ? 0.019 -16.000 9.429 1.00 94.31 390 SER A N 1
ATOM 3035 C CA . SER A 1 390 ? 0.878 -16.909 8.659 1.00 94.31 390 SER A CA 1
ATOM 3036 C C . SER A 1 390 ? 0.320 -17.156 7.257 1.00 94.31 390 SER A C 1
ATOM 3038 O O . SER A 1 390 ? 1.049 -17.059 6.270 1.00 94.31 390 SER A O 1
ATOM 3040 N N . MET A 1 391 ? -0.982 -17.434 7.149 1.00 94.94 391 MET A N 1
ATOM 3041 C CA . MET A 1 391 ? -1.650 -17.641 5.864 1.00 94.94 391 MET A CA 1
ATOM 3042 C C . MET A 1 391 ? -1.636 -16.369 5.012 1.00 94.94 391 MET A C 1
ATOM 3044 O O . MET A 1 391 ? -1.315 -16.431 3.826 1.00 94.94 391 MET A O 1
ATOM 3048 N N . TYR A 1 392 ? -1.899 -15.209 5.618 1.00 96.00 392 TYR A N 1
ATOM 3049 C CA . TYR A 1 392 ? -1.777 -13.915 4.956 1.00 96.00 392 TYR A CA 1
ATOM 3050 C C . TYR A 1 392 ? -0.385 -13.729 4.337 1.00 96.00 392 TYR A C 1
ATOM 3052 O O . TYR A 1 392 ? -0.300 -13.449 3.143 1.00 96.00 392 TYR A O 1
ATOM 3060 N N . TYR A 1 393 ? 0.695 -13.946 5.097 1.00 96.00 393 TYR A N 1
ATOM 3061 C CA . TYR A 1 393 ? 2.064 -13.774 4.597 1.00 96.00 393 TYR A CA 1
ATOM 3062 C C . TYR A 1 393 ? 2.458 -14.806 3.531 1.00 96.00 393 TYR A C 1
ATOM 3064 O O . TYR A 1 393 ? 3.204 -14.489 2.604 1.00 96.00 393 TYR A O 1
ATOM 3072 N N . LEU A 1 394 ? 1.934 -16.033 3.597 1.00 95.38 394 LEU A N 1
ATOM 3073 C CA . LEU A 1 394 ? 2.121 -17.026 2.533 1.00 95.38 394 LEU A CA 1
ATOM 3074 C C . LEU A 1 394 ? 1.438 -16.594 1.229 1.00 95.38 394 LEU A C 1
ATOM 3076 O O . LEU A 1 394 ? 2.037 -16.682 0.153 1.00 95.38 394 LEU A O 1
ATOM 3080 N N . LEU A 1 395 ? 0.201 -16.103 1.317 1.00 94.75 395 LEU A N 1
ATOM 3081 C CA . LEU A 1 395 ? -0.560 -15.633 0.160 1.00 94.75 395 LEU A CA 1
ATOM 3082 C C . LEU A 1 395 ? 0.039 -14.346 -0.425 1.00 94.75 395 LEU A C 1
ATOM 3084 O O . LEU A 1 395 ? 0.215 -14.255 -1.638 1.00 94.75 395 LEU A O 1
ATOM 3088 N N . SER A 1 396 ? 0.410 -13.384 0.422 1.00 96.19 396 SER A N 1
ATOM 3089 C CA . SER A 1 396 ? 0.934 -12.076 0.012 1.00 96.19 396 SER A CA 1
ATOM 3090 C C . SER A 1 396 ? 2.371 -12.125 -0.508 1.00 96.19 396 SER A C 1
ATOM 3092 O O . SER A 1 396 ? 2.801 -11.199 -1.189 1.00 96.19 396 SER A O 1
ATOM 3094 N N . SER A 1 397 ? 3.126 -13.193 -0.232 1.00 95.06 397 SER A N 1
ATOM 3095 C CA . SER A 1 397 ? 4.481 -13.398 -0.769 1.00 95.06 397 SER A CA 1
ATOM 3096 C C . SER A 1 397 ? 4.513 -14.221 -2.063 1.00 95.06 397 SER A C 1
ATOM 3098 O O . SER A 1 397 ? 5.550 -14.285 -2.731 1.00 95.06 397 SER A O 1
ATOM 3100 N N . SER A 1 398 ? 3.390 -14.830 -2.447 1.00 92.44 398 SER A N 1
ATOM 3101 C CA . SER A 1 398 ? 3.309 -15.741 -3.588 1.00 92.44 398 SER A CA 1
ATOM 3102 C C . SER A 1 398 ? 2.892 -15.026 -4.872 1.00 92.44 398 SER A C 1
ATOM 3104 O O . SER A 1 398 ? 1.910 -14.292 -4.899 1.00 92.44 398 SER A O 1
ATOM 3106 N N . ARG A 1 399 ? 3.608 -15.292 -5.972 1.00 87.12 399 ARG A N 1
ATOM 3107 C CA . ARG A 1 399 ? 3.235 -14.850 -7.327 1.00 87.12 399 ARG A CA 1
ATOM 3108 C C . ARG A 1 399 ? 2.624 -15.991 -8.119 1.00 87.12 399 ARG A C 1
ATOM 3110 O O . ARG A 1 399 ? 3.307 -16.971 -8.419 1.00 87.12 399 ARG A O 1
ATOM 3117 N N . ASP A 1 400 ? 1.366 -15.846 -8.507 1.00 83.38 400 ASP A N 1
ATOM 3118 C CA . ASP A 1 400 ? 0.684 -16.776 -9.408 1.00 83.38 400 ASP A CA 1
ATOM 3119 C C . ASP A 1 400 ? 1.112 -16.589 -10.875 1.00 83.38 400 ASP A C 1
ATOM 3121 O O . ASP A 1 400 ? 1.179 -17.553 -11.643 1.00 83.38 400 ASP A O 1
ATOM 3125 N N . ASP A 1 401 ? 1.468 -15.358 -11.238 1.00 82.38 401 ASP A N 1
ATOM 3126 C CA . ASP A 1 401 ? 1.870 -14.930 -12.576 1.00 82.38 401 ASP A CA 1
ATOM 3127 C C . ASP A 1 401 ? 3.332 -15.244 -12.932 1.00 82.38 401 ASP A C 1
ATOM 3129 O O . ASP A 1 401 ? 3.760 -14.981 -14.061 1.00 82.38 401 ASP A O 1
ATOM 3133 N N . TRP A 1 402 ? 4.116 -15.800 -11.999 1.00 77.62 402 TRP A N 1
ATOM 3134 C CA . TRP A 1 402 ? 5.528 -16.063 -12.256 1.00 77.62 402 TRP A CA 1
ATOM 3135 C C . TRP A 1 402 ? 5.678 -17.086 -13.394 1.00 77.62 402 TRP A C 1
ATOM 3137 O O . TRP A 1 402 ? 5.100 -18.181 -13.337 1.00 77.62 402 TRP A O 1
ATOM 3147 N N . PRO A 1 403 ? 6.453 -16.781 -14.451 1.00 67.44 403 PRO A N 1
ATOM 3148 C CA . PRO A 1 403 ? 6.510 -17.622 -15.636 1.00 67.44 403 PRO A CA 1
ATOM 3149 C C . PRO A 1 403 ? 7.065 -19.018 -15.310 1.00 67.44 403 PRO A C 1
ATOM 3151 O O . PRO A 1 403 ? 8.273 -19.228 -15.205 1.00 67.44 403 PRO A O 1
ATOM 3154 N N . LYS A 1 404 ? 6.174 -20.021 -15.256 1.00 61.72 404 LYS A N 1
ATOM 3155 C CA . LYS A 1 404 ? 6.514 -21.445 -15.027 1.00 61.72 404 LYS A CA 1
ATOM 3156 C C . LYS A 1 404 ? 7.523 -22.009 -16.037 1.00 61.72 404 LYS A C 1
ATOM 3158 O O . LYS A 1 404 ? 8.162 -23.025 -15.776 1.00 61.72 404 LYS A O 1
ATOM 3163 N N . LYS A 1 405 ? 7.690 -21.350 -17.191 1.00 56.62 405 LYS A N 1
ATOM 3164 C CA . LYS A 1 405 ? 8.581 -21.779 -18.281 1.00 56.62 405 LYS A CA 1
ATOM 3165 C C . LYS A 1 405 ? 10.060 -21.863 -17.890 1.00 56.62 405 LYS A C 1
ATOM 3167 O O . LYS A 1 405 ? 10.783 -22.614 -18.535 1.00 56.62 405 LYS A O 1
ATOM 3172 N N . TYR A 1 406 ? 10.506 -21.156 -16.851 1.00 54.69 406 TYR A N 1
ATOM 3173 C CA . TYR A 1 406 ? 11.921 -21.142 -16.459 1.00 54.69 406 TYR A CA 1
ATOM 3174 C C . TYR A 1 406 ? 12.327 -22.259 -15.484 1.00 54.69 406 TYR A C 1
ATOM 3176 O O . TYR A 1 406 ? 13.517 -22.475 -15.281 1.00 54.69 406 TYR A O 1
ATOM 3184 N N . LEU A 1 407 ? 11.371 -23.012 -14.924 1.00 51.41 407 LEU A N 1
ATOM 3185 C CA . LEU A 1 407 ? 11.651 -24.102 -13.974 1.00 51.41 407 LEU A CA 1
ATOM 3186 C C . LEU A 1 407 ? 11.888 -25.464 -14.635 1.00 51.41 407 LEU A C 1
ATOM 3188 O O . LEU A 1 407 ? 12.370 -26.388 -13.984 1.00 51.41 407 LEU A O 1
ATOM 3192 N N . ILE A 1 408 ? 11.629 -25.595 -15.939 1.00 50.34 408 ILE A N 1
ATOM 3193 C CA . ILE A 1 408 ? 12.037 -26.782 -16.694 1.00 50.34 408 ILE A CA 1
ATOM 3194 C C . ILE A 1 408 ? 13.461 -26.542 -17.195 1.00 50.34 408 ILE A C 1
ATOM 3196 O O . ILE A 1 408 ? 13.707 -26.364 -18.391 1.00 50.34 408 ILE A O 1
ATOM 3200 N N . LEU A 1 409 ? 14.427 -26.560 -16.272 1.00 50.53 409 LEU A N 1
ATOM 3201 C CA . LEU A 1 409 ? 15.781 -26.961 -16.631 1.00 50.53 409 LEU A CA 1
ATOM 3202 C C . LEU A 1 409 ? 15.663 -28.401 -17.124 1.00 50.53 409 LEU A C 1
ATOM 3204 O O . LEU A 1 409 ? 15.732 -29.351 -16.350 1.00 50.53 409 LEU A O 1
ATOM 3208 N N . SER A 1 410 ? 15.406 -28.556 -18.425 1.00 45.31 410 SER A N 1
ATOM 3209 C CA . SER A 1 410 ? 15.544 -29.841 -19.094 1.00 45.31 410 SER A CA 1
ATOM 3210 C C . SER A 1 410 ? 16.918 -30.352 -18.687 1.00 45.31 410 SER A C 1
ATOM 3212 O O . SER A 1 410 ? 17.885 -29.620 -18.930 1.00 45.31 410 SER A O 1
ATOM 3214 N N . PRO A 1 411 ? 17.033 -31.518 -18.026 1.00 50.88 411 PRO A N 1
ATOM 3215 C CA . PRO A 1 411 ? 18.327 -32.043 -17.650 1.00 50.88 411 PRO A CA 1
ATOM 3216 C C . PRO A 1 411 ? 19.112 -32.148 -18.948 1.00 50.88 411 PRO A C 1
ATOM 3218 O O . PRO A 1 411 ? 18.822 -32.994 -19.799 1.00 50.88 411 PRO A O 1
ATOM 3221 N N . LYS A 1 412 ? 20.058 -31.224 -19.158 1.00 50.84 412 LYS A N 1
ATOM 3222 C CA . LYS A 1 412 ? 21.031 -31.376 -20.224 1.00 50.84 412 LYS A CA 1
ATOM 3223 C C . LYS A 1 412 ? 21.672 -32.709 -19.898 1.00 50.84 412 LYS A C 1
ATOM 3225 O O . LYS A 1 412 ? 22.300 -32.844 -18.851 1.00 50.84 412 LYS A O 1
ATOM 3230 N N . LYS A 1 413 ? 21.429 -33.709 -20.748 1.00 49.34 413 LYS A N 1
ATOM 3231 C CA . LYS A 1 413 ? 22.200 -34.944 -20.764 1.00 49.34 413 LYS A CA 1
ATOM 3232 C C . LYS A 1 413 ? 23.652 -34.502 -20.892 1.00 49.34 413 LYS A C 1
ATOM 3234 O O . LYS A 1 413 ? 24.104 -34.226 -21.997 1.00 49.34 413 LYS A O 1
ATOM 3239 N N . ASN A 1 414 ? 24.347 -34.359 -19.768 1.00 44.38 414 ASN A N 1
ATOM 3240 C CA . ASN A 1 414 ? 25.792 -34.321 -19.771 1.00 44.38 414 ASN A CA 1
ATOM 3241 C C . ASN A 1 414 ? 26.199 -35.678 -20.347 1.00 44.38 414 ASN A C 1
ATOM 3243 O O . ASN A 1 414 ? 25.860 -36.700 -19.740 1.00 44.38 414 ASN A O 1
ATOM 3247 N N . PRO A 1 415 ? 26.849 -35.745 -21.522 1.00 51.22 415 PRO A N 1
ATOM 3248 C CA . PRO A 1 415 ? 27.550 -36.962 -21.866 1.00 51.22 415 PRO A CA 1
ATOM 3249 C C . PRO A 1 415 ? 28.576 -37.159 -20.752 1.00 51.22 415 PRO A C 1
ATOM 3251 O O . PRO A 1 415 ? 29.408 -36.288 -20.506 1.00 51.22 415 PRO A O 1
ATOM 3254 N N . PHE A 1 416 ? 28.442 -38.261 -20.018 1.00 43.19 416 PHE A N 1
ATOM 3255 C CA . PHE A 1 416 ? 29.447 -38.724 -19.076 1.00 43.19 416 PHE A CA 1
ATOM 3256 C C . PHE A 1 416 ? 30.800 -38.727 -19.797 1.00 43.19 416 PHE A C 1
ATOM 3258 O O . PHE A 1 416 ? 31.075 -39.608 -20.608 1.00 43.19 416 PHE A O 1
ATOM 3265 N N . ILE A 1 417 ? 31.639 -37.730 -19.520 1.00 45.28 417 ILE A N 1
ATOM 3266 C CA . ILE A 1 417 ? 33.070 -37.840 -19.763 1.00 45.28 417 ILE A CA 1
ATOM 3267 C C . ILE A 1 417 ? 33.573 -38.695 -18.609 1.00 45.28 417 ILE A C 1
ATOM 3269 O O . ILE A 1 417 ? 33.733 -38.225 -17.485 1.00 45.28 417 ILE A O 1
ATOM 3273 N N . THR A 1 418 ? 33.739 -39.987 -18.876 1.00 41.97 418 THR A N 1
ATOM 3274 C CA . THR A 1 418 ? 34.478 -40.894 -18.002 1.00 41.97 418 THR A CA 1
ATOM 3275 C C . THR A 1 418 ? 35.887 -40.333 -17.800 1.00 41.97 418 THR A C 1
ATOM 3277 O O . THR A 1 418 ? 36.580 -40.105 -18.797 1.00 41.97 418 THR A O 1
ATOM 3280 N N . PRO A 1 419 ? 36.343 -40.105 -16.559 1.00 41.56 419 PRO A N 1
ATOM 3281 C CA . PRO A 1 419 ? 37.719 -39.716 -16.318 1.00 41.56 419 PRO A CA 1
ATOM 3282 C C . PRO A 1 419 ? 38.608 -40.939 -16.558 1.00 41.56 419 PRO A C 1
ATOM 3284 O O . PRO A 1 419 ? 38.668 -41.861 -15.747 1.00 41.56 419 PRO A O 1
ATOM 3287 N N . SER A 1 420 ? 39.291 -40.962 -17.699 1.00 37.28 420 SER A N 1
ATOM 3288 C CA . SER A 1 420 ? 40.384 -41.897 -17.943 1.00 37.28 420 SER A CA 1
ATOM 3289 C C . SER A 1 420 ? 41.559 -41.491 -17.053 1.00 37.28 420 SER A C 1
ATOM 3291 O O . SER A 1 420 ? 42.257 -40.521 -17.346 1.00 37.28 420 SER A O 1
ATOM 3293 N N . CYS A 1 421 ? 41.779 -42.220 -15.959 1.00 34.31 421 CYS A N 1
ATOM 3294 C CA . CYS A 1 421 ? 43.019 -42.150 -15.192 1.00 34.31 421 CYS A CA 1
ATOM 3295 C C . CYS A 1 421 ? 44.182 -42.602 -16.085 1.00 34.31 421 CYS A C 1
ATOM 3297 O O . CYS A 1 421 ? 44.428 -43.795 -16.249 1.00 34.31 421 CYS A O 1
ATOM 3299 N N . VAL A 1 422 ? 44.892 -41.644 -16.679 1.00 37.50 422 VAL A N 1
ATOM 3300 C CA . VAL A 1 422 ? 46.171 -41.891 -17.345 1.00 37.50 422 VAL A CA 1
ATOM 3301 C C . VAL A 1 422 ? 47.263 -41.819 -16.284 1.00 37.50 422 VAL A C 1
ATOM 3303 O O . VAL A 1 422 ? 47.569 -40.756 -15.751 1.00 37.50 422 VAL A O 1
ATOM 3306 N N . THR A 1 423 ? 47.854 -42.967 -15.975 1.00 38.12 423 THR A N 1
ATOM 3307 C CA . THR A 1 423 ? 49.100 -43.077 -15.214 1.00 38.12 423 THR A CA 1
ATOM 3308 C C . THR A 1 423 ? 50.240 -42.441 -16.010 1.00 38.12 423 THR A C 1
ATOM 3310 O O . THR A 1 423 ? 50.675 -42.990 -17.022 1.00 38.12 423 THR A O 1
ATOM 3313 N N . SER A 1 424 ? 50.739 -41.288 -15.566 1.00 35.25 424 SER A N 1
ATOM 3314 C CA . SER A 1 424 ? 51.945 -40.666 -16.114 1.00 35.25 424 SER A CA 1
ATOM 3315 C C . SER A 1 424 ? 53.200 -41.243 -15.451 1.00 35.25 424 SER A C 1
ATOM 3317 O O . SER A 1 424 ? 53.478 -40.965 -14.286 1.00 35.25 424 SER A O 1
ATOM 3319 N N . THR A 1 425 ? 53.988 -42.017 -16.197 1.00 37.75 425 THR A N 1
ATOM 3320 C CA . THR A 1 425 ? 55.409 -42.267 -15.897 1.00 37.75 425 THR A CA 1
ATOM 3321 C C . THR A 1 425 ? 56.270 -41.095 -16.382 1.00 37.75 425 THR A C 1
ATOM 3323 O O . THR A 1 425 ? 56.023 -40.602 -17.485 1.00 37.75 425 THR A O 1
ATOM 3326 N N . PRO A 1 426 ? 57.313 -40.672 -15.643 1.00 44.16 426 PRO A N 1
ATOM 3327 C CA . PRO A 1 426 ? 58.178 -39.575 -16.057 1.00 44.16 426 PRO A CA 1
ATOM 3328 C C . PRO A 1 426 ? 59.282 -40.072 -17.001 1.00 44.16 426 PRO A C 1
ATOM 3330 O O . PRO A 1 426 ? 59.974 -41.047 -16.703 1.00 44.16 426 PRO A O 1
ATOM 3333 N N . LYS A 1 427 ? 59.498 -39.378 -18.125 1.00 38.44 427 LYS A N 1
ATOM 3334 C CA . LYS A 1 427 ? 60.747 -39.463 -18.895 1.00 38.44 427 LYS A CA 1
ATOM 3335 C C . LYS A 1 427 ? 61.243 -38.076 -19.300 1.00 38.44 427 LYS A C 1
ATOM 3337 O O . LYS A 1 427 ? 60.481 -37.212 -19.718 1.00 38.44 427 LYS A O 1
ATOM 3342 N N . ASN A 1 428 ? 62.551 -37.930 -19.130 1.00 35.88 428 ASN A N 1
ATOM 3343 C CA . ASN A 1 428 ? 63.398 -36.765 -19.353 1.00 35.88 428 ASN A CA 1
ATOM 3344 C C . ASN A 1 428 ? 63.440 -36.302 -20.832 1.00 35.88 428 ASN A C 1
ATOM 3346 O O . ASN A 1 428 ? 63.536 -37.149 -21.712 1.00 35.88 428 ASN A O 1
ATOM 3350 N N . SER A 1 429 ? 63.368 -34.972 -21.046 1.00 36.06 429 SER A N 1
ATOM 3351 C CA . SER A 1 429 ? 64.241 -34.033 -21.826 1.00 36.06 429 SER A CA 1
ATOM 3352 C C . SER A 1 429 ? 65.183 -34.564 -22.950 1.00 36.06 429 SER A C 1
ATOM 3354 O O . SER A 1 429 ? 65.622 -35.703 -22.810 1.00 36.06 429 SER A O 1
ATOM 3356 N N . PRO A 1 430 ? 65.679 -33.774 -23.958 1.00 53.19 430 PRO A N 1
ATOM 3357 C CA . PRO A 1 430 ? 65.446 -32.355 -24.349 1.00 53.19 430 PRO A CA 1
ATOM 3358 C C . PRO A 1 430 ? 65.212 -32.087 -25.872 1.00 53.19 430 PRO A C 1
ATOM 3360 O O . PRO A 1 430 ? 65.440 -32.941 -26.719 1.00 53.19 430 PRO A O 1
ATOM 3363 N N . ASN A 1 431 ? 64.911 -30.813 -26.187 1.00 35.75 431 ASN A N 1
ATOM 3364 C CA . ASN A 1 431 ? 65.225 -30.044 -27.414 1.00 35.75 431 ASN A CA 1
ATOM 3365 C C . ASN A 1 431 ? 64.728 -30.521 -28.796 1.00 35.75 431 ASN A C 1
ATOM 3367 O O . ASN A 1 431 ? 65.237 -31.494 -29.338 1.00 35.75 431 ASN A O 1
ATOM 3371 N N . GLN A 1 432 ? 63.942 -29.668 -29.476 1.00 35.59 432 GLN A N 1
ATOM 3372 C CA . GLN A 1 432 ? 64.339 -29.078 -30.770 1.00 35.59 432 GLN A CA 1
ATOM 3373 C C . GLN A 1 432 ? 63.400 -27.947 -31.236 1.00 35.59 432 GLN A C 1
ATOM 3375 O O . GLN A 1 432 ? 62.179 -28.064 -31.223 1.00 35.59 432 GLN A O 1
ATOM 3380 N N . ASN A 1 433 ? 64.028 -26.859 -31.691 1.00 35.22 433 ASN A N 1
ATOM 3381 C CA . ASN A 1 433 ? 63.452 -25.746 -32.444 1.00 35.22 433 ASN A CA 1
ATOM 3382 C C . ASN A 1 433 ? 62.833 -26.208 -33.775 1.00 35.22 433 ASN A C 1
ATOM 3384 O O . ASN A 1 433 ? 63.488 -26.949 -34.509 1.00 35.22 433 ASN A O 1
ATOM 3388 N N . LYS A 1 434 ? 61.694 -25.624 -34.184 1.00 36.78 434 LYS A N 1
ATOM 3389 C CA . LYS A 1 434 ? 61.492 -25.220 -35.588 1.00 36.78 434 LYS A CA 1
ATOM 3390 C C . LYS A 1 434 ? 60.383 -24.178 -35.787 1.00 36.78 434 LYS A C 1
ATOM 3392 O O . LYS A 1 434 ? 59.365 -24.167 -35.110 1.00 36.78 434 LYS A O 1
ATOM 3397 N N . LEU A 1 435 ? 60.698 -23.305 -36.736 1.00 33.53 435 LEU A N 1
ATOM 3398 C CA . LEU A 1 435 ? 60.075 -22.072 -37.212 1.00 33.53 435 LEU A CA 1
ATOM 3399 C C . LEU A 1 435 ? 58.877 -22.271 -38.179 1.00 33.53 435 LEU A C 1
ATOM 3401 O O . LEU A 1 435 ? 58.852 -23.276 -38.884 1.00 33.53 435 LEU A O 1
ATOM 3405 N N . LEU A 1 436 ? 58.081 -21.185 -38.327 1.00 32.88 436 LEU A N 1
ATOM 3406 C CA . LEU A 1 436 ? 57.237 -20.741 -39.479 1.00 32.88 436 LEU A CA 1
ATOM 3407 C C . LEU A 1 436 ? 55.941 -21.558 -39.732 1.00 32.88 436 LEU A C 1
ATOM 3409 O O . LEU A 1 436 ? 55.973 -22.774 -39.664 1.00 32.88 436 LEU A O 1
ATOM 3413 N N . GLN A 1 437 ? 54.753 -21.024 -40.059 1.00 34.25 437 GLN A N 1
ATOM 3414 C CA . GLN A 1 437 ? 54.254 -19.713 -40.522 1.00 34.25 437 GLN A CA 1
ATOM 3415 C C . GLN A 1 437 ? 52.710 -19.626 -40.296 1.00 34.25 437 GLN A C 1
ATOM 3417 O O . GLN A 1 437 ? 52.097 -20.646 -39.976 1.00 34.25 437 GLN A O 1
ATOM 3422 N N . PRO A 1 438 ? 52.063 -18.451 -40.478 1.00 42.06 438 PRO A N 1
ATOM 3423 C CA . PRO A 1 438 ? 50.653 -18.212 -40.156 1.00 42.06 438 PRO A CA 1
ATOM 3424 C C . PRO A 1 438 ? 49.711 -18.317 -41.372 1.00 42.06 438 PRO A C 1
ATOM 3426 O O . PRO A 1 438 ? 50.059 -17.893 -42.471 1.00 42.06 438 PRO A O 1
ATOM 3429 N N . HIS A 1 439 ? 48.469 -18.761 -41.148 1.00 32.84 439 HIS A N 1
ATOM 3430 C CA . HIS A 1 439 ? 47.354 -18.574 -42.086 1.00 32.84 439 HIS A CA 1
ATOM 3431 C C . HIS A 1 439 ? 46.216 -17.760 -41.439 1.00 32.84 439 HIS A C 1
ATOM 3433 O O . HIS A 1 439 ? 45.415 -18.264 -40.657 1.00 32.84 439 HIS A O 1
ATOM 3439 N N . LEU A 1 440 ? 46.175 -16.477 -41.807 1.00 32.47 440 LEU A N 1
ATOM 3440 C CA . LEU A 1 440 ? 44.971 -15.660 -42.036 1.00 32.47 440 LEU A CA 1
ATOM 3441 C C . LEU A 1 440 ? 44.218 -16.281 -43.242 1.00 32.47 440 LEU A C 1
ATOM 3443 O O . LEU A 1 440 ? 44.863 -16.905 -44.081 1.00 32.47 440 LEU A O 1
ATOM 3447 N N . THR A 1 441 ? 42.910 -16.207 -43.478 1.00 30.30 441 THR A N 1
ATOM 3448 C CA . THR A 1 441 ? 41.777 -15.400 -43.005 1.00 30.30 441 THR A CA 1
ATOM 3449 C C . THR A 1 441 ? 40.530 -16.117 -43.546 1.00 30.30 441 THR A C 1
ATOM 3451 O O . THR A 1 441 ? 40.528 -16.533 -44.703 1.00 30.30 441 THR A O 1
ATOM 3454 N N . SER A 1 442 ? 39.447 -16.244 -42.772 1.00 30.38 442 SER A N 1
ATOM 3455 C CA . SER A 1 442 ? 38.133 -16.593 -43.335 1.00 30.38 442 SER A CA 1
ATOM 3456 C C . SER A 1 442 ? 37.105 -15.532 -42.955 1.00 30.38 442 SER A C 1
ATOM 3458 O O . SER A 1 442 ? 36.982 -15.123 -41.803 1.00 30.38 442 SER A O 1
ATOM 3460 N N . THR A 1 443 ? 36.442 -15.017 -43.982 1.00 35.94 443 THR A N 1
ATOM 3461 C CA . THR A 1 443 ? 35.418 -13.974 -43.968 1.00 35.94 443 THR A CA 1
ATOM 3462 C C . THR A 1 443 ? 34.071 -14.527 -43.483 1.00 35.94 443 THR A C 1
ATOM 3464 O O . THR A 1 443 ? 33.686 -15.621 -43.905 1.00 35.94 443 THR A O 1
ATOM 3467 N N . PRO A 1 444 ? 33.277 -13.790 -42.681 1.00 38.44 444 PRO A N 1
ATOM 3468 C CA . PRO A 1 444 ? 31.899 -14.173 -42.417 1.00 38.44 444 PRO A CA 1
ATOM 3469 C C . PRO A 1 444 ? 30.955 -13.614 -43.487 1.00 38.44 444 PRO A C 1
ATOM 3471 O O . PRO A 1 444 ? 30.949 -12.423 -43.802 1.00 38.44 444 PRO A O 1
ATOM 3474 N N . ARG A 1 445 ? 30.113 -14.503 -44.020 1.00 31.47 445 ARG A N 1
ATOM 3475 C CA . ARG A 1 445 ? 28.969 -14.187 -44.881 1.00 31.47 445 ARG A CA 1
ATOM 3476 C C . ARG A 1 445 ? 27.915 -13.386 -44.109 1.00 31.47 445 ARG A C 1
ATOM 3478 O O . ARG A 1 445 ? 27.396 -13.849 -43.096 1.00 31.47 445 ARG A O 1
ATOM 3485 N N . HIS A 1 446 ? 27.527 -12.240 -44.661 1.00 31.89 446 HIS A N 1
ATOM 3486 C CA . HIS A 1 446 ? 26.289 -11.543 -44.322 1.00 31.89 446 HIS A CA 1
ATOM 3487 C C . HIS A 1 446 ? 25.070 -12.390 -44.712 1.00 31.89 446 HIS A C 1
ATOM 3489 O O . HIS A 1 446 ? 24.846 -12.637 -45.894 1.00 31.89 446 HIS A O 1
ATOM 3495 N N . ASN A 1 447 ? 24.233 -12.746 -43.736 1.00 32.22 447 ASN A N 1
ATOM 3496 C CA . ASN A 1 447 ? 22.852 -13.156 -43.982 1.00 32.22 447 ASN A CA 1
ATOM 3497 C C . ASN A 1 447 ? 21.909 -12.054 -43.493 1.00 32.22 447 ASN A C 1
ATOM 3499 O O . ASN A 1 447 ? 21.692 -11.875 -42.297 1.00 32.22 447 ASN A O 1
ATOM 3503 N N . LYS A 1 448 ? 21.339 -11.322 -44.456 1.00 33.56 448 LYS A N 1
ATOM 3504 C CA . LYS A 1 448 ? 20.161 -10.472 -44.271 1.00 33.56 448 LYS A CA 1
ATOM 3505 C C . LYS A 1 448 ? 18.972 -11.370 -43.922 1.00 33.56 448 LYS A C 1
ATOM 3507 O O . LYS A 1 448 ? 18.516 -12.133 -44.769 1.00 33.56 448 LYS A O 1
ATOM 3512 N N . ARG A 1 449 ? 18.429 -11.241 -42.712 1.00 32.03 449 ARG A N 1
ATOM 3513 C CA . ARG A 1 449 ? 17.047 -11.636 -42.414 1.00 32.03 449 ARG A CA 1
ATOM 3514 C C . ARG A 1 449 ? 16.240 -10.378 -42.137 1.00 32.03 449 ARG A C 1
ATOM 3516 O O . ARG A 1 449 ? 16.502 -9.654 -41.187 1.00 32.03 449 ARG A O 1
ATOM 3523 N N . GLN A 1 450 ? 15.293 -10.124 -43.032 1.00 36.53 450 GLN A N 1
ATOM 3524 C CA . GLN A 1 450 ? 14.232 -9.143 -42.876 1.00 36.53 450 GLN A CA 1
ATOM 3525 C C . GLN A 1 450 ? 13.267 -9.642 -41.795 1.00 36.53 450 GLN A C 1
ATOM 3527 O O . GLN A 1 450 ? 12.660 -10.697 -41.967 1.00 36.53 450 GLN A O 1
ATOM 3532 N N . SER A 1 451 ? 13.089 -8.879 -40.721 1.00 31.59 451 SER A N 1
ATOM 3533 C CA . SER A 1 451 ? 11.916 -8.982 -39.856 1.00 31.59 451 SER A CA 1
ATOM 3534 C C . SER A 1 451 ? 11.054 -7.745 -40.085 1.00 31.59 451 SER A C 1
ATOM 3536 O O . SER A 1 451 ? 11.350 -6.651 -39.612 1.00 31.59 451 SER A O 1
ATOM 3538 N N . LYS A 1 452 ? 9.997 -7.935 -40.876 1.00 36.62 452 LYS A N 1
ATOM 3539 C CA . LYS A 1 452 ? 8.813 -7.080 -40.868 1.00 36.62 452 LYS A CA 1
ATOM 3540 C C . LYS A 1 452 ? 8.084 -7.330 -39.548 1.00 36.62 452 LYS A C 1
ATOM 3542 O O . LYS A 1 452 ? 7.798 -8.485 -39.259 1.00 36.62 452 LYS A O 1
ATOM 3547 N N . ASN A 1 453 ? 7.803 -6.272 -38.796 1.00 31.47 453 ASN A N 1
ATOM 3548 C CA . ASN A 1 453 ? 6.569 -6.075 -38.032 1.00 31.47 453 ASN A CA 1
ATOM 3549 C C . ASN A 1 453 ? 6.576 -4.636 -37.509 1.00 31.47 453 ASN A C 1
ATOM 3551 O O . ASN A 1 453 ? 7.241 -4.309 -36.534 1.00 31.47 453 ASN A O 1
ATOM 3555 N N . ILE A 1 454 ? 5.872 -3.771 -38.236 1.00 32.62 454 ILE A N 1
ATOM 3556 C CA . ILE A 1 454 ? 5.527 -2.415 -37.817 1.00 32.62 454 ILE A CA 1
ATOM 3557 C C . ILE A 1 454 ? 4.188 -2.544 -37.091 1.00 32.62 454 ILE A C 1
ATOM 3559 O O . ILE A 1 454 ? 3.193 -2.922 -37.709 1.00 32.62 454 ILE A O 1
ATOM 3563 N N . ILE A 1 455 ? 4.174 -2.261 -35.792 1.00 33.03 455 ILE A N 1
ATOM 3564 C CA . ILE A 1 455 ? 2.948 -2.024 -35.023 1.00 33.03 455 ILE A CA 1
ATOM 3565 C C . ILE A 1 455 ? 2.557 -0.559 -35.281 1.00 33.03 455 ILE A C 1
ATOM 3567 O O . ILE A 1 455 ? 3.417 0.316 -35.148 1.00 33.03 455 ILE A O 1
ATOM 3571 N N . PRO A 1 456 ? 1.320 -0.242 -35.705 1.00 35.47 456 PRO A N 1
ATOM 3572 C CA . PRO A 1 456 ? 0.954 1.135 -35.994 1.00 35.47 456 PRO A CA 1
ATOM 3573 C C . PRO A 1 456 ? 0.682 1.889 -34.687 1.00 35.47 456 PRO A C 1
ATOM 3575 O O . PRO A 1 456 ? -0.264 1.572 -33.966 1.00 35.47 456 PRO A O 1
ATOM 3578 N N . LEU A 1 457 ? 1.479 2.927 -34.417 1.00 30.50 457 LEU A N 1
ATOM 3579 C CA . LEU A 1 457 ? 1.153 3.962 -33.437 1.00 30.50 457 LEU A CA 1
ATOM 3580 C C . LEU A 1 457 ? -0.176 4.626 -33.829 1.00 30.50 457 LEU A C 1
ATOM 3582 O O . LEU A 1 457 ? -0.246 5.385 -34.801 1.00 30.50 457 LEU A O 1
ATOM 3586 N N . LYS A 1 458 ? -1.234 4.378 -33.054 1.00 30.73 458 LYS A N 1
ATOM 3587 C CA . LYS A 1 458 ? -2.421 5.237 -33.052 1.00 30.73 458 LYS A CA 1
ATOM 3588 C C . LYS A 1 458 ? -2.077 6.517 -32.292 1.00 30.73 458 LYS A C 1
ATOM 3590 O O . LYS A 1 458 ? -2.020 6.535 -31.072 1.00 30.73 458 LYS A O 1
ATOM 3595 N N . ARG A 1 459 ? -1.863 7.598 -33.043 1.00 28.06 459 ARG A N 1
ATOM 3596 C CA . ARG A 1 459 ? -1.873 8.979 -32.541 1.00 28.06 459 ARG A CA 1
ATOM 3597 C C . ARG A 1 459 ? -3.256 9.282 -31.952 1.00 28.06 459 ARG A C 1
ATOM 3599 O O . ARG A 1 459 ? -4.215 9.423 -32.709 1.00 28.06 459 ARG A O 1
ATOM 3606 N N . LEU A 1 460 ? -3.356 9.414 -30.633 1.00 31.08 460 LEU A N 1
ATOM 3607 C CA . LEU A 1 460 ? -4.463 10.120 -29.990 1.00 31.08 460 LEU A CA 1
ATOM 3608 C C . LEU A 1 460 ? -4.127 11.614 -30.006 1.00 31.08 460 LEU A C 1
ATOM 3610 O O . LEU A 1 460 ? -3.253 12.087 -29.289 1.00 31.08 460 LEU A O 1
ATOM 3614 N N . ILE A 1 461 ? -4.784 12.344 -30.906 1.00 30.48 461 ILE A N 1
ATOM 3615 C CA . ILE A 1 461 ? -4.789 13.806 -30.922 1.00 30.48 461 ILE A CA 1
ATOM 3616 C C . ILE A 1 461 ? -5.888 14.239 -29.951 1.00 30.48 461 ILE A C 1
ATOM 3618 O O . ILE A 1 461 ? -7.069 14.044 -30.238 1.00 30.48 461 ILE A O 1
ATOM 3622 N N . TYR A 1 462 ? -5.507 14.820 -28.815 1.00 30.67 462 TYR A N 1
ATOM 3623 C CA . TYR A 1 462 ? -6.440 15.537 -27.949 1.00 30.67 462 TYR A CA 1
ATOM 3624 C C . TYR A 1 462 ? -6.811 16.863 -28.629 1.00 30.67 462 TYR A C 1
ATOM 3626 O O . TYR A 1 462 ? -6.011 17.794 -28.695 1.00 30.67 462 TYR A O 1
ATOM 3634 N N . ASN A 1 463 ? -8.023 16.925 -29.182 1.00 28.34 463 ASN A N 1
ATOM 3635 C CA . ASN A 1 463 ? -8.634 18.156 -29.675 1.00 28.34 463 ASN A CA 1
ATOM 3636 C C . ASN A 1 463 ? -9.322 18.857 -28.500 1.00 28.34 463 ASN A C 1
ATOM 3638 O O . ASN A 1 463 ? -10.367 18.409 -28.036 1.00 28.34 463 ASN A O 1
ATOM 3642 N N . ASN A 1 464 ? -8.743 19.967 -28.048 1.00 34.53 464 ASN A N 1
ATOM 3643 C CA . ASN A 1 464 ? -9.382 20.888 -27.116 1.00 34.53 464 ASN A CA 1
ATOM 3644 C C . ASN A 1 464 ? -10.187 21.909 -27.931 1.00 34.53 464 ASN A C 1
ATOM 3646 O O . ASN A 1 464 ? -9.604 22.741 -28.624 1.00 34.53 464 ASN A O 1
ATOM 3650 N N . ASN A 1 465 ? -11.515 21.831 -27.875 1.00 31.77 465 ASN A N 1
ATOM 3651 C CA . ASN A 1 465 ? -12.409 22.863 -28.393 1.00 31.77 465 ASN A CA 1
ATOM 3652 C C . ASN A 1 465 ? -13.616 23.032 -27.467 1.00 31.77 465 ASN A C 1
ATOM 3654 O O . ASN A 1 465 ? -14.177 22.040 -27.005 1.00 31.77 465 ASN A O 1
ATOM 3658 N N . ASN A 1 466 ? -14.012 24.304 -27.337 1.00 30.92 466 ASN A N 1
ATOM 3659 C CA . ASN A 1 466 ? -15.155 24.904 -26.631 1.00 30.92 466 ASN A CA 1
ATOM 3660 C C . ASN A 1 466 ? -14.822 25.384 -25.197 1.00 30.92 466 ASN A C 1
ATOM 3662 O O . ASN A 1 466 ? -14.300 24.628 -24.395 1.00 30.92 466 ASN A O 1
ATOM 3666 N N . ASP A 1 467 ? -15.060 26.634 -24.785 1.00 30.75 467 ASP A N 1
ATOM 3667 C CA . ASP A 1 467 ? -15.897 27.671 -25.386 1.00 30.75 467 ASP A CA 1
ATOM 3668 C C . ASP A 1 467 ? -15.466 29.101 -25.041 1.00 30.75 467 ASP A C 1
ATOM 3670 O O . ASP A 1 467 ? -14.951 29.418 -23.968 1.00 30.75 467 ASP A O 1
ATOM 3674 N N . LYS A 1 468 ? -15.758 29.980 -26.002 1.00 34.19 468 LYS A N 1
ATOM 3675 C CA . LYS A 1 468 ? -15.762 31.435 -25.887 1.00 34.19 468 LYS A CA 1
ATOM 3676 C C . LYS A 1 468 ? -16.968 31.872 -25.056 1.00 34.19 468 LYS A C 1
ATOM 3678 O O . LYS A 1 468 ? -18.091 31.581 -25.441 1.00 34.19 468 LYS A O 1
ATOM 3683 N N . PHE A 1 469 ? -16.760 32.740 -24.070 1.00 30.20 469 PHE A N 1
ATOM 3684 C CA . PHE A 1 469 ? -17.728 33.798 -23.770 1.00 30.20 469 PHE A CA 1
ATOM 3685 C C . PHE A 1 469 ? -16.994 35.092 -23.421 1.00 30.20 469 PHE A C 1
ATOM 3687 O O . PHE A 1 469 ? -16.401 35.252 -22.359 1.00 30.20 469 PHE A O 1
ATOM 3694 N N . SER A 1 470 ? -17.029 36.029 -24.365 1.00 34.12 470 SER A N 1
ATOM 3695 C CA . SER A 1 470 ? -16.698 37.429 -24.145 1.00 34.12 470 SER A CA 1
ATOM 3696 C C . SER A 1 470 ? -17.945 38.163 -23.667 1.00 34.12 470 SER A C 1
ATOM 3698 O O . SER A 1 470 ? -18.965 38.108 -24.349 1.00 34.12 470 SER A O 1
ATOM 3700 N N . ASN A 1 471 ? -17.842 38.949 -22.598 1.00 28.84 471 ASN A N 1
ATOM 3701 C CA . ASN A 1 471 ? -18.535 40.232 -22.557 1.00 28.84 471 ASN A CA 1
ATOM 3702 C C . ASN A 1 471 ? -17.780 41.238 -21.683 1.00 28.84 471 ASN A C 1
ATOM 3704 O O . ASN A 1 471 ? -17.535 41.027 -20.500 1.00 28.84 471 ASN A O 1
ATOM 3708 N N . ARG A 1 472 ? -17.396 42.344 -22.325 1.00 34.12 472 ARG A N 1
ATOM 3709 C CA . ARG A 1 472 ? -16.886 43.571 -21.709 1.00 34.12 472 ARG A CA 1
ATOM 3710 C C . ARG A 1 472 ? -18.040 44.305 -21.031 1.00 34.12 472 ARG A C 1
ATOM 3712 O O . ARG A 1 472 ? -19.027 44.569 -21.706 1.00 34.12 472 ARG A O 1
ATOM 3719 N N . GLN A 1 473 ? -17.820 44.832 -19.829 1.00 29.47 473 GLN A N 1
ATOM 3720 C CA . GLN A 1 473 ? -18.291 46.174 -19.470 1.00 29.47 473 GLN A CA 1
ATOM 3721 C C . GLN A 1 473 ? -17.281 46.875 -18.551 1.00 29.47 473 GLN A C 1
ATOM 3723 O O . GLN A 1 473 ? -16.655 46.264 -17.690 1.00 29.47 473 GLN A O 1
ATOM 3728 N N . ARG A 1 474 ? -17.075 48.167 -18.828 1.00 33.34 474 ARG A N 1
ATOM 3729 C CA . ARG A 1 474 ? -16.180 49.103 -18.136 1.00 33.34 474 ARG A CA 1
ATOM 3730 C C . ARG A 1 474 ? -16.913 49.833 -17.001 1.00 33.34 474 ARG A C 1
ATOM 3732 O O . ARG A 1 474 ? -18.116 50.039 -17.088 1.00 33.34 474 ARG A O 1
ATOM 3739 N N . HIS A 1 475 ? -16.085 50.382 -16.106 1.00 30.98 475 HIS A N 1
ATOM 3740 C CA . HIS A 1 475 ? -16.298 51.464 -15.130 1.00 30.98 475 HIS A CA 1
ATOM 3741 C C . HIS A 1 475 ? -16.922 51.104 -13.777 1.00 30.98 475 HIS A C 1
ATOM 3743 O O . HIS A 1 475 ? -18.119 50.888 -13.667 1.00 30.98 475 HIS A O 1
ATOM 3749 N N . SER A 1 476 ? -16.125 51.240 -12.711 1.00 28.39 476 SER A N 1
ATOM 3750 C CA . SER A 1 476 ? -16.241 52.368 -11.769 1.00 28.39 476 SER A CA 1
ATOM 3751 C C . SER A 1 476 ? -15.289 52.169 -10.585 1.00 28.39 476 SER A C 1
ATOM 3753 O O . SER A 1 476 ? -15.371 51.192 -9.847 1.00 28.39 476 SER A O 1
ATOM 3755 N N . THR A 1 477 ? -14.362 53.105 -10.416 1.00 34.09 477 THR A N 1
ATOM 3756 C CA . THR A 1 477 ? -13.454 53.229 -9.276 1.00 34.09 477 THR A CA 1
ATOM 3757 C C . THR A 1 477 ? -14.211 53.752 -8.056 1.00 34.09 477 THR A C 1
ATOM 3759 O O . THR A 1 477 ? -14.669 54.894 -8.055 1.00 34.09 477 THR A O 1
ATOM 3762 N N . LYS A 1 478 ? -14.260 52.975 -6.967 1.00 30.33 478 LYS A N 1
ATOM 3763 C CA . LYS A 1 478 ? -14.484 53.508 -5.615 1.00 30.33 478 LYS A CA 1
ATOM 3764 C C . LYS A 1 478 ? -13.519 52.871 -4.620 1.00 30.33 478 LYS A C 1
ATOM 3766 O O . LYS A 1 478 ? -13.472 51.659 -4.459 1.00 30.33 478 LYS A O 1
ATOM 3771 N N . ARG A 1 479 ? -12.743 53.753 -3.984 1.00 32.22 479 ARG A N 1
ATOM 3772 C CA . ARG A 1 479 ? -11.875 53.511 -2.830 1.00 32.22 479 ARG A CA 1
ATOM 3773 C C . ARG A 1 479 ? -12.693 52.937 -1.672 1.00 32.22 479 ARG A C 1
ATOM 3775 O O . ARG A 1 479 ? -13.681 53.554 -1.279 1.00 32.22 479 ARG A O 1
ATOM 3782 N N . SER A 1 480 ? -12.213 51.855 -1.071 1.00 30.34 480 SER A N 1
ATOM 3783 C CA . SER A 1 480 ? -12.538 51.479 0.304 1.00 30.34 480 SER A CA 1
ATOM 3784 C C . SER A 1 480 ? -11.242 51.352 1.097 1.00 30.34 480 SER A C 1
ATOM 3786 O O . SER A 1 480 ? -10.310 50.659 0.698 1.00 30.34 480 SER A O 1
ATOM 3788 N N . ILE A 1 481 ? -11.204 52.104 2.187 1.00 33.75 481 ILE A N 1
ATOM 3789 C CA . ILE A 1 481 ? -10.143 52.203 3.182 1.00 33.75 481 ILE A CA 1
ATOM 3790 C C . ILE A 1 481 ? -10.138 50.902 3.996 1.00 33.75 481 ILE A C 1
ATOM 3792 O O . ILE A 1 481 ? -11.183 50.514 4.512 1.00 33.75 481 ILE A O 1
ATOM 3796 N N . LEU A 1 482 ? -8.981 50.248 4.112 1.00 30.44 482 LEU A N 1
ATOM 3797 C CA . LEU A 1 482 ? -8.719 49.179 5.081 1.00 30.44 482 LEU A CA 1
ATOM 3798 C C . LEU A 1 482 ? -7.638 49.657 6.067 1.00 30.44 482 LEU A C 1
ATOM 3800 O O . LEU A 1 482 ? -6.730 50.381 5.650 1.00 30.44 482 LEU A O 1
ATOM 3804 N N . PRO A 1 483 ? -7.745 49.307 7.361 1.00 33.56 483 PRO A N 1
ATOM 3805 C CA . PRO A 1 483 ? -6.867 49.821 8.401 1.00 33.56 483 PRO A CA 1
ATOM 3806 C C . PRO A 1 483 ? -5.508 49.109 8.424 1.00 33.56 483 PRO A C 1
ATOM 3808 O O . PRO A 1 483 ? -5.395 47.911 8.171 1.00 33.56 483 PRO A O 1
ATOM 3811 N N . HIS A 1 484 ? -4.484 49.891 8.764 1.00 29.27 484 HIS A N 1
ATOM 3812 C CA . HIS A 1 484 ? -3.125 49.455 9.055 1.00 29.27 484 HIS A CA 1
ATOM 3813 C C . HIS A 1 484 ? -3.085 48.462 10.226 1.00 29.27 484 HIS A C 1
ATOM 3815 O O . HIS A 1 484 ? -3.517 48.797 11.327 1.00 29.27 484 HIS A O 1
ATOM 3821 N N . TYR A 1 485 ? -2.474 47.298 10.003 1.00 30.64 485 TYR A N 1
ATOM 3822 C CA . TYR A 1 485 ? -1.863 46.493 11.059 1.00 30.64 485 TYR A CA 1
ATOM 3823 C C . TYR A 1 485 ? -0.342 46.653 10.988 1.00 30.64 485 TYR A C 1
ATOM 3825 O O . TYR A 1 485 ? 0.260 46.537 9.919 1.00 30.64 485 TYR A O 1
ATOM 3833 N N . SER A 1 486 ? 0.250 46.981 12.134 1.00 31.91 486 SER A N 1
ATOM 3834 C CA . SER A 1 486 ? 1.691 47.125 12.344 1.00 31.91 486 SER A CA 1
ATOM 3835 C C . SER A 1 486 ? 2.409 45.767 12.297 1.00 31.91 486 SER A C 1
ATOM 3837 O O . SER A 1 486 ? 1.811 44.758 12.675 1.00 31.91 486 SER A O 1
ATOM 3839 N N . PRO A 1 487 ? 3.687 45.727 11.879 1.00 30.44 487 PRO A N 1
ATOM 3840 C CA . PRO A 1 487 ? 4.460 44.494 11.796 1.00 30.44 487 PRO A CA 1
ATOM 3841 C C . PRO A 1 487 ? 4.927 44.038 13.186 1.00 30.44 487 PRO A C 1
ATOM 3843 O O . PRO A 1 487 ? 5.474 44.829 13.956 1.00 30.44 487 PRO A O 1
ATOM 3846 N N . LEU A 1 488 ? 4.723 42.756 13.493 1.00 31.45 488 LEU A N 1
ATOM 3847 C CA . LEU A 1 488 ? 5.401 42.070 14.591 1.00 31.45 488 LEU A CA 1
ATOM 3848 C C . LEU A 1 488 ? 6.792 41.620 14.123 1.00 31.45 488 LEU A C 1
ATOM 3850 O O . LEU A 1 488 ? 6.974 41.217 12.975 1.00 31.45 488 LEU A O 1
ATOM 3854 N N . ASN A 1 489 ? 7.759 41.748 15.030 1.00 31.86 489 ASN A N 1
ATOM 3855 C CA . ASN A 1 489 ? 9.174 41.430 14.852 1.00 31.86 489 ASN A CA 1
ATOM 3856 C C . ASN A 1 489 ? 9.422 39.949 14.500 1.00 31.86 489 ASN A C 1
ATOM 3858 O O . ASN A 1 489 ? 8.631 39.093 14.901 1.00 31.86 489 ASN A O 1
ATOM 3862 N N . PRO A 1 490 ? 10.536 39.642 13.809 1.00 30.61 490 PRO A N 1
ATOM 3863 C CA . PRO A 1 490 ? 10.918 38.275 13.476 1.00 30.61 490 PRO A CA 1
ATOM 3864 C C . PRO A 1 490 ? 11.317 37.507 14.741 1.00 30.61 490 PRO A C 1
ATOM 3866 O O . PRO A 1 490 ? 12.107 37.994 15.550 1.00 30.61 490 PRO A O 1
ATOM 3869 N N . ILE A 1 491 ? 10.743 36.316 14.905 1.00 31.33 491 ILE A N 1
ATOM 3870 C CA . ILE A 1 491 ? 11.161 35.318 15.890 1.00 31.33 491 ILE A CA 1
ATOM 3871 C C . ILE A 1 491 ? 12.204 34.437 15.203 1.00 31.33 491 ILE A C 1
ATOM 3873 O O . ILE A 1 491 ? 11.965 33.958 14.097 1.00 31.33 491 ILE A O 1
ATOM 3877 N N . ASP A 1 492 ? 13.348 34.277 15.865 1.00 26.94 492 ASP A N 1
ATOM 3878 C CA . ASP A 1 492 ? 14.461 33.425 15.456 1.00 26.94 492 ASP A CA 1
ATOM 3879 C C . ASP A 1 492 ? 13.995 31.992 15.156 1.00 26.94 492 ASP A C 1
ATOM 3881 O O . ASP A 1 492 ? 13.426 31.301 16.005 1.00 26.94 492 ASP A O 1
ATOM 3885 N N . GLU A 1 493 ? 14.269 31.549 13.932 1.00 29.11 493 GLU A N 1
ATOM 3886 C CA . GLU A 1 493 ? 14.097 30.174 13.485 1.00 29.11 493 GLU A CA 1
ATOM 3887 C C . GLU A 1 493 ? 15.235 29.312 14.037 1.00 29.11 493 GLU A C 1
ATOM 3889 O O . GLU A 1 493 ? 16.400 29.474 13.676 1.00 29.11 493 GLU A O 1
ATOM 3894 N N . ASN A 1 494 ? 14.891 28.356 14.895 1.00 29.61 494 ASN A N 1
ATOM 3895 C CA . ASN A 1 494 ? 15.764 27.238 15.220 1.00 29.61 494 ASN A CA 1
ATOM 3896 C C . ASN A 1 494 ? 14.916 25.960 15.319 1.00 29.61 494 ASN A C 1
ATOM 3898 O O . ASN A 1 494 ? 14.385 25.668 16.391 1.00 29.61 494 ASN A O 1
ATOM 3902 N N . PRO A 1 495 ? 14.726 25.203 14.223 1.00 32.19 495 PRO A N 1
ATOM 3903 C CA . PRO A 1 495 ? 14.080 23.907 14.294 1.00 32.19 495 PRO A CA 1
ATOM 3904 C C . PRO A 1 495 ? 15.142 22.840 14.575 1.00 32.19 495 PRO A C 1
ATOM 3906 O O . PRO A 1 495 ? 15.851 22.377 13.680 1.00 32.19 495 PRO A O 1
ATOM 3909 N N . GLN A 1 496 ? 15.243 22.436 15.842 1.00 27.80 496 GLN A N 1
ATOM 3910 C CA . GLN A 1 496 ? 15.705 21.089 16.158 1.00 27.80 496 GLN A CA 1
ATOM 3911 C C . GLN A 1 496 ? 14.573 20.129 15.794 1.00 27.80 496 GLN A C 1
ATOM 3913 O O . GLN A 1 496 ? 13.495 20.181 16.380 1.00 27.80 496 GLN A O 1
ATOM 3918 N N . TRP A 1 497 ? 14.818 19.303 14.782 1.00 29.67 497 TRP A N 1
ATOM 3919 C CA . TRP A 1 497 ? 13.933 18.220 14.377 1.00 29.67 497 TRP A CA 1
ATOM 3920 C C . TRP A 1 497 ? 13.970 17.115 15.439 1.00 29.67 497 TRP A C 1
ATOM 3922 O O . TRP A 1 497 ? 15.047 16.604 15.757 1.00 29.67 497 TRP A O 1
ATOM 3932 N N . ILE A 1 498 ? 12.793 16.793 15.977 1.00 30.22 498 ILE A N 1
ATOM 3933 C CA . ILE A 1 498 ? 12.455 15.598 16.762 1.00 30.22 498 ILE A CA 1
ATOM 3934 C C . ILE A 1 498 ? 11.278 14.943 16.052 1.00 30.22 498 ILE A C 1
ATOM 3936 O O . ILE A 1 498 ? 10.351 15.701 15.677 1.00 30.22 498 ILE A O 1
#

Radius of gyration: 31.25 Å; chains: 1; bounding box: 87×97×87 Å

Secondary structure (DSSP, 8-state):
----S-TT-B-S----STTSSS---HHHHHHHHHH-TTEEEE-TT-PEEE--TT--SS----TTS--PPPPPS-PPPPHHHHHHHHTT-EEEESSPPPGGGPPEEE-SSEEEETT-SEEEEEEEEE-GGG--EEEEEE-TTTT-EESSEEEEEEEETTTTEEEEEEEEGGGTTEEEEEEEEE-SSSTTEEEEEEEEEE-SSSEEEEEEE----SS-----TTS---SS------EEEEE-TTT-BTTBEEEEEEESS--TTS---EEEEEE-PPSS--EEEEEETTB-EEEEEEEEEGGGGTTS---HHHHHHHHHHHHHHHHHTTTTHHHHHHHHHHHHHTT----PPPTT--SB----EEEE-TT--EEEEE--B-HHHHHHHHHHHHHHHHHHH--SSS-GGGS-----------------------------------PPPP---------------------------------------PPPPPPP------

Organism: NCBI:txid392033

Foldseek 3Di:
DPDPDDPPFFPPDDQAFDPHPHHDPVVVLVVVLVVDPQFAWAFNRSTTGGDDPPPPPDDPDPPPDDDGDTDGLFADDPPVCVVCLLQLQKDKDGPPDDQVPQPKFFQQQKIDRQQAQWIFGPPAWDCALNDTGTATAGDQSHPKDKPFQWRIWIQRLLLRKTKTWGFDVVQVRWIKIWIWHQFNVLNFKIKIKIATDDHPDQKDKIKIFTPRDRAPPVPDPPPHSPPDDDPDRQWHWDWPPVPADQQKTKIKIWGPDAPPVRAIKIKIKIKRDDPGDIDIDMHGNVDMDMIMMGMFMPCVVPDDHDDSVVRRVVRVVSVVVCVVCVVCRSVNRSVSSNVLCVPADRQDDPPPDRQWDPPQPQPLDPVRDSSGGDTPGHPSSVVSNVRSSVSSCVSRSDDPPPPPVVPPPPPPPPPPPDPDPDDDDDDDDDDDDDDDDDDDDDDDDDDDDDDDDDDDDDDDDDDDDDDDDDDDDDDDDDDDDDDDDDDDDDDDDDDPDD

Sequence (498 aa):
MPKTDVVGHDIAYFECGEGYEIKCDIEKLAAHCNSNPYCHGFNTNGLLKSCTSGCDVGCCYDVTQNADLYIRKGFLPPDDWLNDINNGRILYANPEPHFCFLPEIANGYLGTVAMSASLFQSGLFNGKCGNIGKARLPSPIGGSIITGQLVASGLHFEKALFTRRYQFDDQNGSIVEHRVYISQTLKSVMVLEFSLISSTSKFVTFSYLSTFDPLNQTHNPEIKCTGGGGIEIDVEFTLNSNLSTSSMYVYEGILLSRDDRNRYVYVTICTEQPNESIQTLKVSSSSSIQFISTLASSIDFGPDPIDQGTVTLEAIDRFDEALSKRNDLFNEHVQAWKKLWKSGIDIEPMENQPFVLPKIVFDTDQDGENDTIITTFSRALDIAQHVNSSMYYLLSSSRDDWPKKYLILSPKKNPFITPSCVTSTPKNSPNQNKLLQPHLTSTPRHNKRQSKNIIPLKRLIYNNNNDKFSNRQRHSTKRSILPHYSPLNPIDENPQWI

pLDDT: mean 70.89, std 25.08, range [26.94, 98.5]